Protein AF-0000000085218737 (afdb_homodimer)

Secondary structure (DSSP, 8-state):
---------HHHHHHHHHHHHHHHHHHHHHHHS--SEEE---TTTTS-HHHHHHHHS--S-------S-------SPPPS-EEHHHHSS-SPPP-B--SSS-HHHHHHHHHHHHHHHHHHS----B-HHHHHHHGGGGT--GGG---HHHHHHHHHHHT-B-BTTTS---SS-------GGG--B--SEEEEPPTT-HHHHHHHHHHT--EEEEE---HHHHTEEEEEE--SSS--SGGG--EEEEEEEEEEETTEEEEEEE-SB-TTSTBTTEEEEETTTTGGGTTTSEEEEE-/---------HHHHHHHHHHHHHHHHHHHHHHHS--SEEE---TTTTS-HHHHHHHHS--S-------S-------SPPPS-EEHHHHSS-SPPP-B--SSS-HHHHHHHHHHHHHHHHHHS----B-HHHHHHHGGGGT--GGG---HHHHHHHHHHHT-B-BTTTS---SS--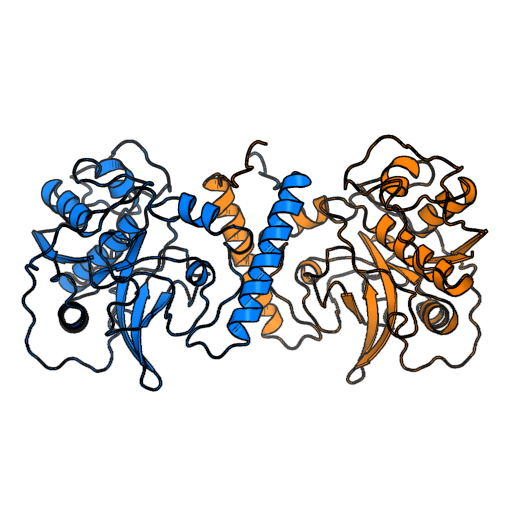-----GGG--B--SEEEEPPTT-HHHHHHHHHHT--EEEEE---HHHHTEEEEEE--SSS--SGGG--EEEEEEEEEEETTEEEEEEE-SB-TTSTBTTEEEEETTTTGGGTTTSEEEEE-

Solvent-accessible surface area (backbone atoms only — not comparable to full-atom values): 30604 Å² total; per-residue (Å²): 132,84,76,80,63,84,70,68,48,61,66,56,45,54,52,34,46,52,37,26,52,51,45,50,51,52,30,52,58,52,52,74,47,96,58,63,41,38,49,43,88,54,97,56,35,53,47,51,57,69,58,44,41,70,30,48,20,37,74,51,87,47,79,69,76,53,64,76,37,72,58,77,70,81,85,64,92,69,73,78,55,48,50,45,74,74,73,48,79,29,61,77,78,57,44,61,39,59,70,14,7,35,34,20,32,51,15,35,39,53,30,49,27,22,46,43,8,71,74,70,72,52,65,55,68,47,29,40,31,54,48,35,30,54,31,52,90,46,73,24,47,26,48,34,18,50,46,41,62,38,49,44,47,40,27,35,75,66,56,26,39,39,29,25,87,82,36,58,72,72,56,64,70,56,78,64,77,84,53,68,93,55,39,73,46,62,38,78,43,77,34,30,39,31,42,64,38,49,66,51,50,50,42,40,46,69,72,72,37,47,36,23,26,25,24,31,77,46,70,76,57,75,33,39,32,46,55,42,41,77,75,92,78,51,54,62,43,57,72,60,35,37,45,34,27,25,36,41,28,32,36,68,54,96,87,42,40,26,34,34,31,45,41,48,72,23,46,85,35,41,55,64,12,24,48,32,34,46,48,91,67,43,52,24,8,38,24,30,42,27,25,40,69,36,111,131,84,76,80,63,84,70,69,49,62,66,59,45,55,51,34,48,51,36,26,52,51,45,50,49,51,30,52,57,52,53,74,46,95,57,64,39,38,49,44,87,53,99,55,36,53,47,52,57,69,59,44,40,68,29,47,21,36,73,51,86,48,77,69,75,53,65,76,38,73,58,77,68,82,85,64,91,70,72,78,54,48,50,45,72,74,75,47,78,30,61,78,80,58,44,62,39,58,70,14,7,34,35,19,32,51,14,34,38,51,29,48,28,24,44,42,8,70,73,70,71,51,65,53,70,46,28,41,31,54,48,35,29,54,31,52,91,45,74,23,48,26,47,34,18,49,46,40,63,38,50,47,47,41,27,36,76,66,56,27,40,40,29,24,87,83,37,59,71,74,57,64,71,56,78,63,77,85,52,68,92,54,39,72,45,61,38,76,44,78,34,30,38,30,42,65,38,49,65,51,50,51,43,39,47,68,72,73,37,47,35,22,25,25,23,32,78,49,69,76,56,75,32,41,32,46,54,43,41,79,72,91,76,52,54,63,43,56,71,60,36,36,43,34,26,26,36,41,30,32,36,68,55,96,87,41,40,25,34,34,31,46,42,46,71,23,45,85,35,41,54,64,12,24,50,32,34,47,49,93,67,43,53,24,8,38,22,30,41,28,26,40,69,38,110

Sequence (590 aa):
MAQHNKVYNTQEYYERLQIFTENKRRIDKHNEGNHSFTMALNQFSDMTFGEFRKSFLWSEPQNCSATKGSYISSNGPHPVSIDWRKKGNYVTDVKNQGPCGSCWTFSTTGCLESVAAIATGRLLPLSEQQLVDCAQDFNNHGCKGGLPSQAFEYIMYNKGLMTETDYPYKAVEGTCMYRPHLAAAFVKEVMNVTAYNEMEMVDAVATRNPVSFAFEVTSDFMLYSKGVYTSTECHNTTDKVNHAVLAVGYGQDNGTTYWIVKNSWGSSWGMNGYFFIERGKNMCGLAACSSFPVVMAQHNKVYNTQEYYERLQIFTENKRRIDKHNEGNHSFTMALNQFSDMTFGEFRKSFLWSEPQNCSATKGSYISSNGPHPVSIDWRKKGNYVTDVKNQGPCGSCWTFSTTGCLESVAAIATGRLLPLSEQQLVDCAQDFNNHGCKGGLPSQAFEYIMYNKGLMTETDYPYKAVEGTCMYRPHLAAAFVKEVMNVTAYNEMEMVDAVATRNPVSFAFEVTSDFMLYSKGVYTSTECHNTTDKVNHAVLAVGYGQDNGTTYWIVKNSWGSSWGMNGYFFIERGKNMCGLAACSSFPVV

Structure (mmCIF, N/CA/C/O backbone):
data_AF-0000000085218737-model_v1
#
loop_
_entity.id
_entity.type
_entity.pdbx_description
1 polymer 'Pro-cathepsin H'
#
loop_
_atom_site.group_PDB
_atom_site.id
_atom_site.type_symbol
_atom_site.label_atom_id
_atom_site.label_alt_id
_atom_site.label_comp_id
_atom_site.label_asym_id
_atom_site.label_entity_id
_atom_site.label_seq_id
_atom_site.pdbx_PDB_ins_code
_atom_site.Cartn_x
_atom_site.Cartn_y
_atom_site.Cartn_z
_atom_site.occupancy
_atom_site.B_iso_or_equiv
_atom_site.auth_seq_id
_atom_site.auth_comp_id
_atom_site.auth_asym_id
_atom_site.auth_atom_id
_atom_site.pdbx_PDB_model_num
ATOM 1 N N . MET A 1 1 ? -16.391 9.648 -20.172 1 19.42 1 MET A N 1
ATOM 2 C CA . MET A 1 1 ? -15.641 9.617 -18.922 1 19.42 1 MET A CA 1
ATOM 3 C C . MET A 1 1 ? -14.477 8.633 -19.016 1 19.42 1 MET A C 1
ATOM 5 O O . MET A 1 1 ? -14.688 7.422 -19.141 1 19.42 1 MET A O 1
ATOM 9 N N . ALA A 1 2 ? -13.445 8.82 -19.578 1 28.83 2 ALA A N 1
ATOM 10 C CA . ALA A 1 2 ? -12.328 7.988 -20.016 1 28.83 2 ALA A CA 1
ATOM 11 C C . ALA A 1 2 ? -11.688 7.262 -18.828 1 28.83 2 ALA A C 1
ATOM 13 O O . ALA A 1 2 ? -11.273 7.895 -17.859 1 28.83 2 ALA A O 1
ATOM 14 N N . GLN A 1 3 ? -12.078 6.055 -18.359 1 32.91 3 GLN A N 1
ATOM 15 C CA . GLN A 1 3 ? -11.766 5.086 -17.328 1 32.91 3 GLN A CA 1
ATOM 16 C C . GLN A 1 3 ? -10.258 4.945 -17.141 1 32.91 3 GLN A C 1
ATOM 18 O O . GLN A 1 3 ? -9.555 4.531 -18.062 1 32.91 3 GLN A O 1
ATOM 23 N N . HIS A 1 4 ? -9.719 5.93 -16.547 1 36.62 4 HIS A N 1
ATOM 24 C CA . HIS A 1 4 ? -8.289 5.965 -16.266 1 36.62 4 HIS A CA 1
ATOM 25 C C . HIS A 1 4 ? -7.797 4.617 -15.742 1 36.62 4 HIS A C 1
ATOM 27 O O . HIS A 1 4 ? -7.965 4.297 -14.562 1 36.62 4 HIS A O 1
ATOM 33 N N . ASN A 1 5 ? -7.953 3.611 -16.5 1 43.09 5 ASN A N 1
ATOM 34 C CA . ASN A 1 5 ? -7.41 2.277 -16.281 1 43.09 5 ASN A CA 1
ATOM 35 C C . ASN A 1 5 ? -5.922 2.326 -15.945 1 43.09 5 ASN A C 1
ATOM 37 O O . ASN A 1 5 ? -5.145 2.951 -16.672 1 43.09 5 ASN A O 1
ATOM 41 N N . LYS A 1 6 ? -5.52 2.326 -14.68 1 50.25 6 LYS A N 1
ATOM 42 C CA . LYS A 1 6 ? -4.098 2.221 -14.359 1 50.25 6 LYS A CA 1
ATOM 43 C C . LYS A 1 6 ? -3.4 1.21 -15.266 1 50.25 6 LYS A C 1
ATOM 45 O O . LYS A 1 6 ? -3.545 -0.001 -15.078 1 50.25 6 LYS A O 1
ATOM 50 N N . VAL A 1 7 ? -3.398 1.38 -16.609 1 52.38 7 VAL A N 1
ATOM 51 C CA . VAL A 1 7 ? -2.59 0.453 -17.391 1 52.38 7 VAL A CA 1
ATOM 52 C C . VAL A 1 7 ? -1.115 0.62 -17.047 1 52.38 7 VAL A C 1
ATOM 54 O O . VAL A 1 7 ? -0.525 1.674 -17.281 1 52.38 7 VAL A O 1
ATOM 57 N N . TYR A 1 8 ? -0.677 -0.127 -16.016 1 58.59 8 TYR A N 1
ATOM 58 C CA . TYR A 1 8 ? 0.746 -0.031 -15.711 1 58.59 8 TYR A CA 1
ATOM 59 C C . TYR A 1 8 ? 1.591 -0.308 -16.953 1 58.59 8 TYR A C 1
ATOM 61 O O . TYR A 1 8 ? 1.326 -1.26 -17.688 1 58.59 8 TYR A O 1
ATOM 69 N N . ASN A 1 9 ? 2.285 0.792 -17.203 1 79 9 ASN A N 1
ATOM 70 C CA . ASN A 1 9 ? 3.521 0.534 -17.938 1 79 9 ASN A CA 1
ATOM 71 C C . ASN A 1 9 ? 4.426 -0.437 -17.188 1 79 9 ASN A C 1
ATOM 73 O O . ASN A 1 9 ? 4.527 -0.37 -15.953 1 79 9 ASN A O 1
ATOM 77 N N . THR A 1 10 ? 4.758 -1.599 -17.812 1 85.19 10 THR A N 1
ATOM 78 C CA . THR A 1 10 ? 5.535 -2.672 -17.203 1 85.19 10 THR A CA 1
ATOM 79 C C . THR A 1 10 ? 6.715 -2.107 -16.422 1 85.19 10 THR A C 1
ATOM 81 O O . THR A 1 10 ? 6.949 -2.502 -15.273 1 85.19 10 THR A O 1
ATOM 84 N N . GLN A 1 11 ? 7.293 -1.146 -16.984 1 87.31 11 GLN A N 1
ATOM 85 C CA . GLN A 1 11 ? 8.453 -0.568 -16.312 1 87.31 11 GLN A CA 1
ATOM 86 C C . GLN A 1 11 ? 8.055 0.165 -15.039 1 87.31 11 GLN A C 1
ATOM 88 O O . GLN A 1 11 ? 8.711 0.031 -14.008 1 87.31 11 GLN A O 1
ATOM 93 N N . GLU A 1 12 ? 7.016 0.926 -15.148 1 87.81 12 GLU A N 1
ATOM 94 C CA . GLU A 1 12 ? 6.547 1.666 -13.977 1 87.81 12 GLU A CA 1
ATOM 95 C C . GLU A 1 12 ? 6.125 0.719 -12.859 1 87.81 12 GLU A C 1
ATOM 97 O O . GLU A 1 12 ? 6.391 0.983 -11.68 1 87.81 12 GLU A O 1
ATOM 102 N N . TYR A 1 13 ? 5.527 -0.392 -13.266 1 89.88 13 TYR A N 1
ATOM 103 C CA . TYR A 1 13 ? 5.094 -1.352 -12.258 1 89.88 13 TYR A CA 1
ATOM 104 C C . TYR A 1 13 ? 6.277 -1.883 -11.461 1 89.88 13 TYR A C 1
ATOM 106 O O . TYR A 1 13 ? 6.246 -1.909 -10.227 1 89.88 13 TYR A O 1
ATOM 114 N N . TYR A 1 14 ? 7.289 -2.291 -12.164 1 91.56 14 TYR A N 1
ATOM 115 C CA . TYR A 1 14 ? 8.43 -2.898 -11.484 1 91.56 14 TYR A CA 1
ATOM 116 C C . TYR A 1 14 ? 9.164 -1.873 -10.633 1 91.56 14 TYR A C 1
ATOM 118 O O . TYR A 1 14 ? 9.68 -2.203 -9.562 1 91.56 14 TYR A O 1
ATOM 126 N N . GLU A 1 15 ? 9.172 -0.636 -11.094 1 92.81 15 GLU A N 1
ATOM 127 C CA . GLU A 1 15 ? 9.773 0.428 -10.297 1 92.81 15 GLU A CA 1
ATOM 128 C C . GLU A 1 15 ? 9.008 0.65 -9 1 92.81 15 GLU A C 1
ATOM 130 O O . GLU A 1 15 ? 9.609 0.732 -7.922 1 92.81 15 GLU A O 1
ATOM 135 N N . ARG A 1 16 ? 7.688 0.73 -9.102 1 93.44 16 ARG A N 1
ATOM 136 C CA . ARG A 1 16 ? 6.84 0.934 -7.926 1 93.44 16 ARG A CA 1
ATOM 137 C C . ARG A 1 16 ? 6.93 -0.255 -6.977 1 93.44 16 ARG A C 1
ATOM 139 O O . ARG A 1 16 ? 6.938 -0.08 -5.754 1 93.44 16 ARG A O 1
ATOM 146 N N . LEU A 1 17 ? 7.016 -1.421 -7.551 1 93.88 17 LEU A N 1
ATOM 147 C CA . LEU A 1 17 ? 7.137 -2.621 -6.73 1 93.88 17 LEU A CA 1
ATOM 148 C C . LEU A 1 17 ? 8.445 -2.605 -5.941 1 93.88 17 LEU A C 1
ATOM 150 O O . LEU A 1 17 ? 8.469 -2.98 -4.766 1 93.88 17 LEU A O 1
ATOM 154 N N . GLN A 1 18 ? 9.516 -2.232 -6.613 1 95.5 18 GLN A N 1
ATOM 155 C CA . GLN A 1 18 ? 10.805 -2.154 -5.938 1 95.5 18 GLN A CA 1
ATOM 156 C C . GLN A 1 18 ? 10.75 -1.172 -4.77 1 95.5 18 GLN A C 1
ATOM 158 O O . GLN A 1 18 ? 11.227 -1.478 -3.674 1 95.5 18 GLN A O 1
ATOM 163 N N . ILE A 1 19 ? 10.188 -0.029 -5.023 1 95.94 19 ILE A N 1
ATOM 164 C CA . ILE A 1 19 ? 10.07 0.996 -3.992 1 95.94 19 ILE A CA 1
ATOM 165 C C . ILE A 1 19 ? 9.188 0.485 -2.855 1 95.94 19 ILE A C 1
ATOM 167 O O . ILE A 1 19 ? 9.531 0.641 -1.68 1 95.94 19 ILE A O 1
ATOM 171 N N . PHE A 1 20 ? 8.117 -0.118 -3.242 1 96.25 20 PHE A N 1
ATOM 172 C CA . PHE A 1 20 ? 7.211 -0.708 -2.264 1 96.25 20 PHE A CA 1
ATOM 173 C C . PHE A 1 20 ? 7.945 -1.702 -1.374 1 96.25 20 PHE A C 1
ATOM 175 O O . PHE A 1 20 ? 7.809 -1.671 -0.149 1 96.25 20 PHE A O 1
ATOM 182 N N . THR A 1 21 ? 8.695 -2.59 -1.959 1 95.69 21 THR A N 1
ATOM 183 C CA . THR A 1 21 ? 9.422 -3.631 -1.244 1 95.69 21 THR A CA 1
ATOM 184 C C . THR A 1 21 ? 10.461 -3.02 -0.305 1 95.69 21 THR A C 1
ATOM 186 O O . THR A 1 21 ? 10.633 -3.486 0.823 1 95.69 21 THR A O 1
ATOM 189 N N . GLU A 1 22 ? 11.109 -2.023 -0.78 1 96.75 22 GLU A N 1
ATOM 190 C CA . GLU A 1 22 ? 12.094 -1.334 0.046 1 96.75 22 GLU A CA 1
ATOM 191 C C . GLU A 1 22 ? 11.438 -0.672 1.253 1 96.75 22 GLU A C 1
ATOM 193 O O . GLU A 1 22 ? 11.953 -0.754 2.369 1 96.75 22 GLU A O 1
ATOM 198 N N . ASN A 1 23 ? 10.32 -0.026 1.017 1 97.19 23 ASN A N 1
ATOM 199 C CA . ASN A 1 23 ? 9.594 0.604 2.115 1 97.19 23 ASN A CA 1
ATOM 200 C C . ASN A 1 23 ? 9.078 -0.43 3.111 1 97.19 23 ASN A C 1
ATOM 202 O O . ASN A 1 23 ? 9.102 -0.198 4.32 1 97.19 23 ASN A O 1
ATOM 206 N N . LYS A 1 24 ? 8.594 -1.528 2.604 1 96.56 24 LYS A N 1
ATOM 207 C CA . LYS A 1 24 ? 8.148 -2.602 3.49 1 96.56 24 LYS A CA 1
ATOM 208 C C . LYS A 1 24 ? 9.297 -3.09 4.375 1 96.56 24 LYS A C 1
ATOM 210 O O . LYS A 1 24 ? 9.109 -3.322 5.57 1 96.56 24 LYS A O 1
ATOM 215 N N . ARG A 1 25 ? 10.453 -3.258 3.781 1 96.31 25 ARG A N 1
ATOM 216 C CA . ARG A 1 25 ? 11.625 -3.676 4.543 1 96.31 25 ARG A CA 1
ATOM 217 C C . ARG A 1 25 ? 11.961 -2.66 5.629 1 96.31 25 ARG A C 1
ATOM 219 O O . ARG A 1 25 ? 12.297 -3.033 6.754 1 96.31 25 ARG A O 1
ATOM 226 N N . ARG A 1 26 ? 11.852 -1.425 5.32 1 96.94 26 ARG A N 1
ATOM 227 C CA . ARG A 1 26 ? 12.117 -0.358 6.281 1 96.94 26 ARG A CA 1
ATOM 228 C C . ARG A 1 26 ? 11.133 -0.422 7.449 1 96.94 26 ARG A C 1
ATOM 230 O O . ARG A 1 26 ? 11.523 -0.233 8.602 1 96.94 26 ARG A O 1
ATOM 237 N N . ILE A 1 27 ? 9.914 -0.645 7.148 1 97.44 27 ILE A N 1
ATOM 238 C CA . ILE A 1 27 ? 8.867 -0.759 8.156 1 97.44 27 ILE A CA 1
ATOM 239 C C . ILE A 1 27 ? 9.18 -1.926 9.094 1 97.44 27 ILE A C 1
ATOM 241 O O . ILE A 1 27 ? 9.164 -1.771 10.32 1 97.44 27 ILE A O 1
ATOM 245 N N . ASP A 1 28 ? 9.484 -3.064 8.5 1 96.06 28 ASP A N 1
ATOM 246 C CA . ASP A 1 28 ? 9.766 -4.258 9.297 1 96.06 28 ASP A CA 1
ATOM 247 C C . ASP A 1 28 ? 10.969 -4.035 10.211 1 96.06 28 ASP A C 1
ATOM 249 O O . ASP A 1 28 ? 10.922 -4.375 11.398 1 96.06 28 ASP A O 1
ATOM 253 N N . LYS A 1 29 ? 11.969 -3.494 9.664 1 97.06 29 LYS A N 1
ATOM 254 C CA . LYS A 1 29 ? 13.172 -3.229 10.445 1 97.06 29 LYS A CA 1
ATOM 255 C C . LYS A 1 29 ? 12.875 -2.271 11.602 1 97.06 29 LYS A C 1
ATOM 257 O O . LYS A 1 29 ? 13.312 -2.504 12.734 1 97.06 29 LYS A O 1
ATOM 262 N N . HIS A 1 30 ? 12.195 -1.224 11.352 1 97.12 30 HIS A N 1
ATOM 263 C CA . HIS A 1 30 ? 11.844 -0.248 12.375 1 97.12 30 HIS A CA 1
ATOM 264 C C . HIS A 1 30 ? 11.016 -0.889 13.484 1 97.12 30 HIS A C 1
ATOM 266 O O . HIS A 1 30 ? 11.297 -0.684 14.664 1 97.12 30 HIS A O 1
ATOM 272 N N . ASN A 1 31 ? 10.055 -1.632 13.078 1 97.5 31 ASN A N 1
ATOM 273 C CA . ASN A 1 31 ? 9.102 -2.184 14.031 1 97.5 31 ASN A CA 1
ATOM 274 C C . ASN A 1 31 ? 9.719 -3.301 14.867 1 97.5 31 ASN A C 1
ATOM 276 O O . ASN A 1 31 ? 9.195 -3.654 15.93 1 97.5 31 ASN A O 1
ATOM 280 N N . GLU A 1 32 ? 10.711 -3.924 14.383 1 97.12 32 GLU A N 1
ATOM 281 C CA . GLU A 1 32 ? 11.445 -4.93 15.148 1 97.12 32 GLU A CA 1
ATOM 282 C C . GLU A 1 32 ? 12.203 -4.293 16.312 1 97.12 32 GLU A C 1
ATOM 284 O O . GLU A 1 32 ? 12.531 -4.969 17.297 1 97.12 32 GLU A O 1
ATOM 289 N N . GLY A 1 33 ? 12.453 -3 16.234 1 95.19 33 GLY A N 1
ATOM 290 C CA . GLY A 1 33 ? 13.172 -2.297 17.281 1 95.19 33 GLY A CA 1
ATOM 291 C C . GLY A 1 33 ? 12.273 -1.747 18.359 1 95.19 33 GLY A C 1
ATOM 292 O O . GLY A 1 33 ? 11.055 -1.91 18.312 1 95.19 33 GLY A O 1
ATOM 293 N N . ASN A 1 34 ? 12.914 -1.206 19.344 1 93.12 34 ASN A N 1
ATOM 294 C CA . ASN A 1 34 ? 12.188 -0.604 20.453 1 93.12 34 ASN A CA 1
ATOM 295 C C . ASN A 1 34 ? 12.016 0.901 20.266 1 93.12 34 ASN A C 1
ATOM 297 O O . ASN A 1 34 ? 12.727 1.692 20.891 1 93.12 34 ASN A O 1
ATOM 301 N N . HIS A 1 35 ? 11.086 1.249 19.453 1 94.25 35 HIS A N 1
ATOM 302 C CA . HIS A 1 35 ? 10.805 2.648 19.172 1 94.25 35 HIS A CA 1
ATOM 303 C C . HIS A 1 35 ? 9.484 3.084 19.797 1 94.25 35 HIS A C 1
ATOM 305 O O . HIS A 1 35 ? 8.641 2.246 20.125 1 94.25 35 HIS A O 1
ATOM 311 N N . SER A 1 36 ? 9.352 4.398 19.938 1 95.62 36 SER A N 1
ATOM 312 C CA . SER A 1 36 ? 8.172 4.957 20.594 1 95.62 36 SER A CA 1
ATOM 313 C C . SER A 1 36 ? 7 5.047 19.625 1 95.62 36 SER A C 1
ATOM 315 O O . SER A 1 36 ? 5.883 5.391 20.016 1 95.62 36 SER A O 1
ATOM 317 N N . PHE A 1 37 ? 7.309 4.715 18.328 1 97.12 37 PHE A N 1
ATOM 318 C CA . PHE A 1 37 ? 6.25 4.688 17.328 1 97.12 37 PHE A CA 1
ATOM 319 C C . PHE A 1 37 ? 6.457 3.537 16.359 1 97.12 37 PHE A C 1
ATOM 321 O O . PHE A 1 37 ? 7.543 2.961 16.297 1 97.12 37 PHE A O 1
ATOM 328 N N . THR A 1 38 ? 5.367 3.203 15.672 1 98.19 38 THR A N 1
ATOM 329 C CA . THR A 1 38 ? 5.441 2.154 14.664 1 98.19 38 THR A CA 1
ATOM 330 C C . THR A 1 38 ? 5.141 2.717 13.273 1 98.19 38 THR A C 1
ATOM 332 O O . THR A 1 38 ? 4.555 3.795 13.148 1 98.19 38 THR A O 1
ATOM 335 N N . MET A 1 39 ? 5.668 2.004 12.328 1 98.06 39 MET A N 1
ATOM 336 C CA . MET A 1 39 ? 5.387 2.312 10.93 1 98.06 39 MET A CA 1
ATOM 337 C C . MET A 1 39 ? 4.492 1.246 10.305 1 98.06 39 MET A C 1
ATOM 339 O O . MET A 1 39 ? 4.398 0.131 10.82 1 98.06 39 MET A O 1
ATOM 343 N N . ALA A 1 40 ? 3.811 1.607 9.25 1 97.56 40 ALA A N 1
ATOM 344 C CA . ALA A 1 40 ? 2.973 0.672 8.508 1 97.56 40 ALA A CA 1
ATOM 345 C C . ALA A 1 40 ? 2.812 1.119 7.055 1 97.56 40 ALA A C 1
ATOM 347 O O . ALA A 1 40 ? 3.051 2.285 6.727 1 97.56 40 ALA A O 1
ATOM 348 N N . LEU A 1 41 ? 2.404 0.191 6.234 1 96.62 41 LEU A N 1
ATOM 349 C CA . LEU A 1 41 ? 2.074 0.529 4.852 1 96.62 41 LEU A CA 1
ATOM 350 C C . LEU A 1 41 ? 0.884 1.479 4.797 1 96.62 41 LEU A C 1
ATOM 352 O O . LEU A 1 41 ? -0.055 1.354 5.586 1 96.62 41 LEU A O 1
ATOM 356 N N . ASN A 1 42 ? 0.976 2.41 3.875 1 96.88 42 ASN A N 1
ATOM 357 C CA . ASN A 1 42 ? -0.105 3.363 3.641 1 96.88 42 ASN A CA 1
ATOM 358 C C . ASN A 1 42 ? -0.14 3.826 2.188 1 96.88 42 ASN A C 1
ATOM 360 O O . ASN A 1 42 ? 0.429 3.176 1.311 1 96.88 42 ASN A O 1
ATOM 364 N N . GLN A 1 43 ? -0.844 4.875 1.874 1 94.62 43 GLN A N 1
ATOM 365 C CA . GLN A 1 43 ? -1.058 5.336 0.505 1 94.62 43 GLN A CA 1
ATOM 366 C C . GLN A 1 43 ? 0.248 5.816 -0.124 1 94.62 43 GLN A C 1
ATOM 368 O O . GLN A 1 43 ? 0.319 6.023 -1.337 1 94.62 43 GLN A O 1
ATOM 373 N N . PHE A 1 44 ? 1.342 5.961 0.702 1 96.19 44 PHE A N 1
ATOM 374 C CA . PHE A 1 44 ? 2.611 6.465 0.189 1 96.19 44 PHE A CA 1
ATOM 375 C C . PHE A 1 44 ? 3.621 5.332 0.041 1 96.19 44 PHE A C 1
ATOM 377 O O . PHE A 1 44 ? 4.789 5.574 -0.272 1 96.19 44 PHE A O 1
ATOM 384 N N . SER A 1 45 ? 3.174 4.121 0.204 1 95.62 45 SER A N 1
ATOM 385 C CA . SER A 1 45 ? 4.078 2.986 0.367 1 95.62 45 SER A CA 1
ATOM 386 C C . SER A 1 45 ? 4.848 2.703 -0.918 1 95.62 45 SER A C 1
ATOM 388 O O . SER A 1 45 ? 5.887 2.039 -0.893 1 95.62 45 SER A O 1
ATOM 390 N N . ASP A 1 46 ? 4.391 3.133 -2.066 1 93.81 46 ASP A N 1
ATOM 391 C CA . ASP A 1 46 ? 5.109 2.873 -3.309 1 93.81 46 ASP A CA 1
ATOM 392 C C . ASP A 1 46 ? 5.789 4.137 -3.824 1 93.81 46 ASP A C 1
ATOM 394 O O . ASP A 1 46 ? 6.043 4.27 -5.023 1 93.81 46 ASP A O 1
ATOM 398 N N . MET A 1 47 ? 6.066 5.094 -2.922 1 94.81 47 MET A N 1
ATOM 399 C CA . MET A 1 47 ? 6.785 6.32 -3.256 1 94.81 47 MET A CA 1
ATOM 400 C C . MET A 1 47 ? 8.133 6.371 -2.547 1 94.81 47 MET A C 1
ATOM 402 O O . MET A 1 47 ? 8.25 5.957 -1.393 1 94.81 47 MET A O 1
ATOM 406 N N . THR A 1 48 ? 9.07 6.91 -3.305 1 95.94 48 THR A N 1
ATOM 407 C CA . THR A 1 48 ? 10.289 7.305 -2.609 1 95.94 48 THR A CA 1
ATOM 408 C C . THR A 1 48 ? 10.055 8.555 -1.771 1 95.94 48 THR A C 1
ATOM 410 O O . THR A 1 48 ? 9.094 9.297 -2.006 1 95.94 48 THR A O 1
ATOM 413 N N . PHE A 1 49 ? 10.898 8.828 -0.788 1 95.94 49 PHE A N 1
ATOM 414 C CA . PHE A 1 49 ? 10.758 10.055 -0.012 1 95.94 49 PHE A CA 1
ATOM 415 C C . PHE A 1 49 ? 10.914 11.281 -0.904 1 95.94 49 PHE A C 1
ATOM 417 O O . PHE A 1 49 ? 10.242 12.297 -0.693 1 95.94 49 PHE A O 1
ATOM 424 N N . GLY A 1 50 ? 11.82 11.125 -1.862 1 94.94 50 GLY A N 1
ATOM 425 C CA . GLY A 1 50 ? 11.977 12.227 -2.795 1 94.94 50 GLY A CA 1
ATOM 426 C C . GLY A 1 50 ? 10.695 12.586 -3.523 1 94.94 50 GLY A C 1
ATOM 427 O O . GLY A 1 50 ? 10.344 13.758 -3.631 1 94.94 50 GLY A O 1
ATOM 428 N N . GLU A 1 51 ? 10 11.555 -4.062 1 93.44 51 GLU A N 1
ATOM 429 C CA . GLU A 1 51 ? 8.719 11.766 -4.727 1 93.44 51 GLU A CA 1
ATOM 430 C C . GLU A 1 51 ? 7.695 12.359 -3.768 1 93.44 51 GLU A C 1
ATOM 432 O O . GLU A 1 51 ? 6.965 13.289 -4.129 1 93.44 51 GLU A O 1
ATOM 437 N N . PHE A 1 52 ? 7.68 11.844 -2.604 1 95.81 52 PHE A N 1
ATOM 438 C CA . PHE A 1 52 ? 6.773 12.289 -1.554 1 95.81 52 PHE A CA 1
ATOM 439 C C . PHE A 1 52 ? 7.008 13.758 -1.217 1 95.81 52 PHE A C 1
ATOM 441 O O . PHE A 1 52 ? 6.066 14.555 -1.195 1 95.81 52 PHE A O 1
ATOM 448 N N . ARG A 1 53 ? 8.219 14.078 -0.928 1 95 53 ARG A N 1
ATOM 449 C CA . ARG A 1 53 ? 8.578 15.445 -0.556 1 95 53 ARG A CA 1
ATOM 450 C C . ARG A 1 53 ? 8.172 16.438 -1.642 1 95 53 ARG A C 1
ATOM 452 O O . ARG A 1 53 ? 7.613 17.484 -1.345 1 95 53 ARG A O 1
ATOM 459 N N . LYS A 1 54 ? 8.391 16.094 -2.844 1 92.38 54 LYS A N 1
ATOM 460 C CA . LYS A 1 54 ? 8.109 16.984 -3.973 1 92.38 54 LYS A CA 1
ATOM 461 C C . LYS A 1 54 ? 6.609 17.219 -4.121 1 92.38 54 LYS A C 1
ATOM 463 O O . LYS A 1 54 ? 6.184 18.312 -4.508 1 92.38 54 LYS A O 1
ATOM 468 N N . SER A 1 55 ? 5.848 16.234 -3.744 1 92.62 55 SER A N 1
ATOM 469 C CA . SER A 1 55 ? 4.418 16.281 -4.035 1 92.62 55 SER A CA 1
ATOM 470 C C . SER A 1 55 ? 3.629 16.828 -2.848 1 92.62 55 SER A C 1
ATOM 472 O O . SER A 1 55 ? 2.586 17.453 -3.023 1 92.62 55 SER A O 1
ATOM 474 N N . PHE A 1 56 ? 4.133 16.594 -1.624 1 94.81 56 PHE A N 1
ATOM 475 C CA . PHE A 1 56 ? 3.242 16.781 -0.483 1 94.81 56 PHE A CA 1
ATOM 476 C C . PHE A 1 56 ? 3.818 17.781 0.502 1 94.81 56 PHE A C 1
ATOM 478 O O . PHE A 1 56 ? 3.115 18.266 1.396 1 94.81 56 PHE A O 1
ATOM 485 N N . LEU A 1 57 ? 5.098 18.078 0.32 1 95.06 57 LEU A N 1
ATOM 486 C CA . LEU A 1 57 ? 5.75 19 1.241 1 95.06 57 LEU A CA 1
ATOM 487 C C . LEU A 1 57 ? 6.156 20.281 0.528 1 95.06 57 LEU A C 1
ATOM 489 O O . LEU A 1 57 ? 5.801 20.5 -0.635 1 95.06 57 LEU A O 1
ATOM 493 N N . TRP A 1 58 ? 6.805 21.172 1.296 1 91.5 58 TRP A N 1
ATOM 494 C CA . TRP A 1 58 ? 7.234 22.453 0.728 1 91.5 58 TRP A CA 1
ATOM 495 C C . TRP A 1 58 ? 8.461 22.266 -0.162 1 91.5 58 TRP A C 1
ATOM 497 O O . TRP A 1 58 ? 9.359 21.5 0.168 1 91.5 58 TRP A O 1
ATOM 507 N N . SER A 1 59 ? 8.391 22.891 -1.189 1 81.5 59 SER A N 1
ATOM 508 C CA . SER A 1 59 ? 9.57 22.891 -2.047 1 81.5 59 SER A CA 1
ATOM 509 C C . SER A 1 59 ? 10.352 24.203 -1.913 1 81.5 59 SER A C 1
ATOM 511 O O . SER A 1 59 ? 11.523 24.266 -2.287 1 81.5 59 SER A O 1
ATOM 513 N N . GLU A 1 60 ? 9.734 25.203 -1.351 1 77.06 60 GLU A N 1
ATOM 514 C CA . GLU A 1 60 ? 10.391 26.484 -1.138 1 77.06 60 GLU A CA 1
ATOM 515 C C . GLU A 1 60 ? 10.727 26.703 0.335 1 77.06 60 GLU A C 1
ATOM 517 O O . GLU A 1 60 ? 9.93 26.375 1.215 1 77.06 60 GLU A O 1
ATOM 522 N N . PRO A 1 61 ? 11.945 27.141 0.524 1 73.25 61 PRO A N 1
ATOM 523 C CA . PRO A 1 61 ? 12.297 27.453 1.914 1 73.25 61 PRO A CA 1
ATOM 524 C C . PRO A 1 61 ? 11.375 28.484 2.541 1 73.25 61 PRO A C 1
ATOM 526 O O . PRO A 1 61 ? 10.945 29.422 1.864 1 73.25 61 PRO A O 1
ATOM 529 N N . GLN A 1 62 ? 10.953 28.156 3.664 1 71.88 62 GLN A N 1
ATOM 530 C CA . GLN A 1 62 ? 10.133 29.109 4.402 1 71.88 62 GLN A CA 1
ATOM 531 C C . GLN A 1 62 ? 10.898 29.688 5.59 1 71.88 62 GLN A C 1
ATOM 533 O O . GLN A 1 62 ? 11.734 29.016 6.188 1 71.88 62 GLN A O 1
ATOM 538 N N . ASN A 1 63 ? 10.844 31.047 5.727 1 66.19 63 ASN A N 1
ATOM 539 C CA . ASN A 1 63 ? 11.477 31.703 6.867 1 66.19 63 ASN A CA 1
ATOM 540 C C . ASN A 1 63 ? 10.438 32.188 7.883 1 66.19 63 ASN A C 1
ATOM 542 O O . ASN A 1 63 ? 9.633 33.062 7.594 1 66.19 63 ASN A O 1
ATOM 546 N N . CYS A 1 64 ? 10.352 31.375 9 1 68.94 64 CYS A N 1
ATOM 547 C CA . CYS A 1 64 ? 9.492 31.828 10.086 1 68.94 64 CYS A CA 1
ATOM 548 C C . CYS A 1 64 ? 10.07 33.062 10.766 1 68.94 64 CYS A C 1
ATOM 550 O O . CYS A 1 64 ? 11.242 33.062 11.164 1 68.94 64 CYS A O 1
ATOM 552 N N . SER A 1 65 ? 9.711 34.25 10.352 1 54.47 65 SER A N 1
ATOM 553 C CA . SER A 1 65 ? 10.297 35.5 10.844 1 54.47 65 SER A CA 1
ATOM 554 C C . SER A 1 65 ? 9.852 35.781 12.273 1 54.47 65 SER A C 1
ATOM 556 O O . SER A 1 65 ? 10.352 36.719 12.914 1 54.47 65 SER A O 1
ATOM 558 N N . ALA A 1 66 ? 8.961 34.969 12.883 1 57.72 66 ALA A N 1
ATOM 559 C CA . ALA A 1 66 ? 8.469 35.469 14.164 1 57.72 66 ALA A CA 1
ATOM 560 C C . ALA A 1 66 ? 9.445 35.156 15.289 1 57.72 66 ALA A C 1
ATOM 562 O O . ALA A 1 66 ? 9.477 34 15.773 1 57.72 66 ALA A O 1
ATOM 563 N N . THR A 1 67 ? 10.531 36.031 15.57 1 57.44 67 THR A N 1
ATOM 564 C CA . THR A 1 67 ? 11.508 35.844 16.641 1 57.44 67 THR A CA 1
ATOM 565 C C . THR A 1 67 ? 10.891 36.156 18 1 57.44 67 THR A C 1
ATOM 567 O O . THR A 1 67 ? 11.062 35.406 18.953 1 57.44 67 THR A O 1
ATOM 570 N N . LYS A 1 68 ? 10.227 37.25 18.094 1 64.12 68 LYS A N 1
ATOM 571 C CA . LYS A 1 68 ? 9.602 37.625 19.375 1 64.12 68 LYS A CA 1
ATOM 572 C C . LYS A 1 68 ? 8.078 37.531 19.266 1 64.12 68 LYS A C 1
ATOM 574 O O . LYS A 1 68 ? 7.473 38.188 18.422 1 64.12 68 LYS A O 1
ATOM 579 N N . GLY A 1 69 ? 7.473 36.562 20.141 1 67.88 69 GLY A N 1
ATOM 580 C CA . GLY A 1 69 ? 6.051 36.281 20.062 1 67.88 69 GLY A CA 1
ATOM 581 C C . GLY A 1 69 ? 5.184 37.375 20.672 1 67.88 69 GLY A C 1
ATOM 582 O O . GLY A 1 69 ? 5.664 38.156 21.484 1 67.88 69 GLY A O 1
ATOM 583 N N . SER A 1 70 ? 4.016 37.562 20.156 1 75.88 70 SER A N 1
ATOM 584 C CA . SER A 1 70 ? 3.01 38.5 20.641 1 75.88 70 SER A CA 1
ATOM 585 C C . SER A 1 70 ? 2.082 37.844 21.656 1 75.88 70 SER A C 1
ATOM 587 O O . SER A 1 70 ? 1.28 38.5 22.312 1 75.88 70 SER A O 1
ATOM 589 N N . TYR A 1 71 ? 2.318 36.594 21.891 1 80.56 71 TYR A N 1
ATOM 590 C CA . TYR A 1 71 ? 1.468 35.844 22.812 1 80.56 71 TYR A CA 1
ATOM 591 C C . TYR A 1 71 ? 2.027 35.906 24.234 1 80.56 71 TYR A C 1
ATOM 593 O O . TYR A 1 71 ? 3.227 35.719 24.453 1 80.56 71 TYR A O 1
ATOM 601 N N . ILE A 1 72 ? 1.138 36.312 25.172 1 76.25 72 ILE A N 1
ATOM 602 C CA . ILE A 1 72 ? 1.522 36.375 26.578 1 76.25 72 ILE A CA 1
ATOM 603 C C . ILE A 1 72 ? 0.88 35.219 27.328 1 76.25 72 ILE A C 1
ATOM 605 O O . ILE A 1 72 ? -0.347 35.094 27.391 1 76.25 72 ILE A O 1
ATOM 609 N N . SER A 1 73 ? 1.672 34.344 27.922 1 79.69 73 SER A N 1
ATOM 610 C CA . SER A 1 73 ? 1.225 33.156 28.609 1 79.69 73 SER A CA 1
ATOM 611 C C . SER A 1 73 ? 0.475 33.5 29.891 1 79.69 73 SER A C 1
ATOM 613 O O . SER A 1 73 ? 0.748 34.531 30.531 1 79.69 73 SER A O 1
ATOM 615 N N . SER A 1 74 ? -0.59 32.75 30.328 1 74.56 74 SER A N 1
ATOM 616 C CA . SER A 1 74 ? -1.403 32.938 31.516 1 74.56 74 SER A CA 1
ATOM 617 C C . SER A 1 74 ? -0.646 32.531 32.781 1 74.56 74 SER A C 1
ATOM 619 O O . SER A 1 74 ? -1.015 32.906 33.875 1 74.56 74 SER A O 1
ATOM 621 N N . ASN A 1 75 ? 0.49 32.281 32.875 1 68.25 75 ASN A N 1
ATOM 622 C CA . ASN A 1 75 ? 1.313 31.859 34 1 68.25 75 ASN A CA 1
ATOM 623 C C . ASN A 1 75 ? 0.586 30.844 34.875 1 68.25 75 ASN A C 1
ATOM 625 O O . ASN A 1 75 ? 1.012 30.578 36 1 68.25 75 ASN A O 1
AT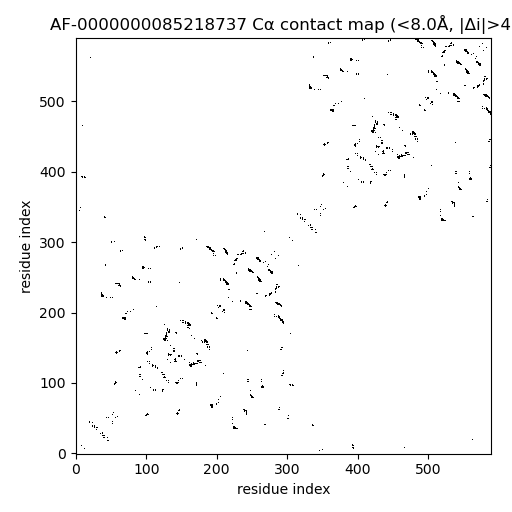OM 629 N N . GLY A 1 76 ? -0.562 30.328 34.531 1 70.88 76 GLY A N 1
ATOM 630 C CA . GLY A 1 76 ? -1.289 29.406 35.406 1 70.88 76 GLY A CA 1
ATOM 631 C C . GLY A 1 76 ? -0.915 27.953 35.156 1 70.88 76 GLY A C 1
ATOM 632 O O . GLY A 1 76 ? -0.094 27.656 34.281 1 70.88 76 GLY A O 1
ATOM 633 N N . PRO A 1 77 ? -1.39 27.094 36.125 1 84.69 77 PRO A N 1
ATOM 634 C CA . PRO A 1 77 ? -1.18 25.656 35.938 1 84.69 77 PRO A CA 1
ATOM 635 C C . PRO A 1 77 ? -1.864 25.109 34.688 1 84.69 77 PRO A C 1
ATOM 637 O O . PRO A 1 77 ? -2.941 25.578 34.312 1 84.69 77 PRO A O 1
ATOM 640 N N . HIS A 1 78 ? -1.171 24.281 34.031 1 91.12 78 HIS A N 1
ATOM 641 C CA . HIS A 1 78 ? -1.725 23.625 32.844 1 91.12 78 HIS A CA 1
ATOM 642 C C . HIS A 1 78 ? -2.164 22.188 33.156 1 91.12 78 HIS A C 1
ATOM 644 O O . HIS A 1 78 ? -1.513 21.5 33.938 1 91.12 78 HIS A O 1
ATOM 650 N N . PRO A 1 79 ? -3.348 21.828 32.594 1 94 79 PRO A N 1
ATOM 651 C CA . PRO A 1 79 ? -3.729 20.422 32.75 1 94 79 PRO A CA 1
ATOM 652 C C . PRO A 1 79 ? -2.688 19.453 32.188 1 94 79 PRO A C 1
ATOM 654 O O . PRO A 1 79 ? -1.916 19.828 31.312 1 94 79 PRO A O 1
ATOM 657 N N . VAL A 1 80 ? -2.746 18.25 32.719 1 93.69 80 VAL A N 1
ATOM 658 C CA . VAL A 1 80 ? -1.812 17.203 32.281 1 93.69 80 VAL A CA 1
ATOM 659 C C . VAL A 1 80 ? -2.121 16.797 30.859 1 93.69 80 VAL A C 1
ATOM 661 O O . VAL A 1 80 ? -1.218 16.422 30.109 1 93.69 80 VAL A O 1
ATOM 664 N N . SER A 1 81 ? -3.4 16.906 30.562 1 97 81 SER A N 1
ATOM 665 C CA . SER A 1 81 ? -3.828 16.562 29.203 1 97 81 SER A CA 1
ATOM 666 C C . SER A 1 81 ? -5.016 17.422 28.766 1 97 81 SER A C 1
ATOM 668 O O . SER A 1 81 ? -5.801 17.875 29.609 1 97 81 SER A O 1
ATOM 670 N N . ILE A 1 82 ? -5.07 17.672 27.531 1 97.88 82 ILE A N 1
ATOM 671 C CA . ILE A 1 82 ? -6.199 18.359 26.906 1 97.88 82 ILE A CA 1
ATOM 672 C C . ILE A 1 82 ? -6.391 17.859 25.484 1 97.88 82 ILE A C 1
ATOM 674 O O . ILE A 1 82 ? -5.426 17.484 24.812 1 97.88 82 ILE A O 1
ATOM 678 N N . ASP A 1 83 ? -7.641 17.797 25.047 1 98.56 83 ASP A N 1
ATOM 679 C CA . ASP A 1 83 ? -8.023 17.359 23.703 1 98.56 83 ASP A CA 1
ATOM 680 C C . ASP A 1 83 ? -9.234 18.141 23.203 1 98.56 83 ASP A C 1
ATOM 682 O O . ASP A 1 83 ? -10.367 17.875 23.609 1 98.56 83 ASP A O 1
ATOM 686 N N . TRP A 1 84 ? -8.984 19.031 22.344 1 98.75 84 TRP A N 1
ATOM 687 C CA . TRP A 1 84 ? -10.039 19.906 21.859 1 98.75 84 TRP A CA 1
ATOM 688 C C . TRP A 1 84 ? -11.062 19.141 21.047 1 98.75 84 TRP A C 1
ATOM 690 O O . TRP A 1 84 ? -12.172 19.609 20.797 1 98.75 84 TRP A O 1
ATOM 700 N N . ARG A 1 85 ? -10.727 17.891 20.578 1 98.31 85 ARG A N 1
ATOM 701 C CA . ARG A 1 85 ? -11.672 17.047 19.859 1 98.31 85 ARG A CA 1
ATOM 702 C C . ARG A 1 85 ? -12.789 16.578 20.781 1 98.31 85 ARG A C 1
ATOM 704 O O . ARG A 1 85 ? -13.875 16.234 20.328 1 98.31 85 ARG A O 1
ATOM 711 N N . LYS A 1 86 ? -12.492 16.625 21.969 1 97.25 86 LYS A N 1
ATOM 712 C CA . LYS A 1 86 ? -13.43 16.062 22.938 1 97.25 86 LYS A CA 1
ATOM 713 C C . LYS A 1 86 ? -14.109 17.156 23.75 1 97.25 86 LYS A C 1
ATOM 715 O O . LYS A 1 86 ? -15.023 16.891 24.531 1 97.25 86 LYS A O 1
ATOM 720 N N . LYS A 1 87 ? -13.703 18.328 23.656 1 96.06 87 LYS A N 1
ATOM 721 C CA . LYS A 1 87 ? -14.203 19.438 24.484 1 96.06 87 LYS A CA 1
ATOM 722 C C . LYS A 1 87 ? -15.469 20.047 23.875 1 96.06 87 LYS A C 1
ATOM 724 O O . LYS A 1 87 ? -16.219 20.734 24.562 1 96.06 87 LYS A O 1
ATOM 729 N N . GLY A 1 88 ? -15.75 19.812 22.703 1 95.12 88 GLY A N 1
ATOM 730 C CA . GLY A 1 88 ? -16.875 20.328 21.953 1 95.12 88 GLY A CA 1
ATOM 731 C C . GLY A 1 88 ? -16.734 20.156 20.453 1 95.12 88 GLY A C 1
ATOM 732 O O . GLY A 1 88 ? -15.891 19.375 20 1 95.12 88 GLY A O 1
ATOM 733 N N . ASN A 1 89 ? -17.672 20.797 19.781 1 97.62 89 ASN A N 1
ATOM 734 C CA . ASN A 1 89 ? -17.609 20.766 18.328 1 97.62 89 ASN A CA 1
ATOM 735 C C . ASN A 1 89 ? -16.703 21.859 17.781 1 97.62 89 ASN A C 1
ATOM 737 O O . ASN A 1 89 ? -17.188 22.812 17.156 1 97.62 89 ASN A O 1
ATOM 741 N N . TYR A 1 90 ? -15.375 21.641 17.984 1 98.62 90 TYR A N 1
ATOM 742 C CA . TYR A 1 90 ? -14.461 22.75 17.703 1 98.62 90 TYR A CA 1
ATOM 743 C C . TYR A 1 90 ? -13.453 22.375 16.625 1 98.62 90 TYR A C 1
ATOM 745 O O . TYR A 1 90 ? -12.734 23.25 16.125 1 98.62 90 TYR A O 1
ATOM 753 N N . VAL A 1 91 ? -13.344 21.109 16.312 1 98.81 91 VAL A N 1
ATOM 754 C CA . VAL A 1 91 ? -12.336 20.656 15.359 1 98.81 91 VAL A CA 1
ATOM 755 C C . VAL A 1 91 ? -13.008 19.953 14.188 1 98.81 91 VAL A C 1
ATOM 757 O O . VAL A 1 91 ? -13.758 18.984 14.383 1 98.81 91 VAL A O 1
ATOM 760 N N . THR A 1 92 ? -12.805 20.406 12.977 1 98.44 92 THR A N 1
ATOM 761 C CA . THR A 1 92 ? -13.375 19.781 11.789 1 98.44 92 THR A CA 1
ATOM 762 C C . THR A 1 92 ? -12.688 18.453 11.5 1 98.44 92 THR A C 1
ATOM 764 O O . THR A 1 92 ? -11.633 18.156 12.055 1 98.44 92 THR A O 1
ATOM 767 N N . ASP A 1 93 ? -13.273 17.672 10.617 1 97.69 93 ASP A N 1
ATOM 768 C CA . ASP A 1 93 ? -12.719 16.375 10.227 1 97.69 93 ASP A CA 1
ATOM 769 C C . ASP A 1 93 ? -11.367 16.547 9.531 1 97.69 93 ASP A C 1
ATOM 771 O O . ASP A 1 93 ? -11.062 17.609 9 1 97.69 93 ASP A O 1
ATOM 775 N N . VAL A 1 94 ? -10.609 15.445 9.594 1 98.31 94 VAL A N 1
ATOM 776 C CA . VAL A 1 94 ? -9.344 15.414 8.867 1 98.31 94 VAL A CA 1
ATOM 777 C C . VAL A 1 94 ? -9.617 15.477 7.363 1 98.31 94 VAL A C 1
ATOM 779 O O . VAL A 1 94 ? -10.453 14.734 6.848 1 98.31 94 VAL A O 1
ATOM 782 N N . LYS A 1 95 ? -8.953 16.422 6.742 1 97.69 95 LYS A N 1
ATOM 783 C CA . LYS A 1 95 ? -9.055 16.594 5.293 1 97.69 95 LYS A CA 1
ATOM 784 C C . LYS A 1 95 ? -7.824 16.047 4.586 1 97.69 95 LYS A C 1
ATOM 786 O O . LYS A 1 95 ? -7.008 15.352 5.199 1 97.69 95 LYS A O 1
ATOM 791 N N . ASN A 1 96 ? -7.773 16.172 3.229 1 97.31 96 ASN A N 1
ATOM 792 C CA . ASN A 1 96 ? -6.668 15.641 2.434 1 97.31 96 ASN A CA 1
ATOM 793 C C . ASN A 1 96 ? -6.168 16.672 1.422 1 97.31 96 ASN A C 1
ATOM 795 O O . ASN A 1 96 ? -6.875 17 0.474 1 97.31 96 ASN A O 1
ATOM 799 N N . GLN A 1 97 ? -4.945 17.031 1.568 1 97.56 97 GLN A N 1
ATOM 800 C CA . GLN A 1 97 ? -4.383 18.109 0.748 1 97.56 97 GLN A CA 1
ATOM 801 C C . GLN A 1 97 ? -4.062 17.609 -0.659 1 97.56 97 GLN A C 1
ATOM 803 O O . GLN A 1 97 ? -3.867 18.406 -1.577 1 97.56 97 GLN A O 1
ATOM 808 N N . GLY A 1 98 ? -3.967 16.219 -0.842 1 95.75 98 GLY A N 1
ATOM 809 C CA . GLY A 1 98 ? -3.555 15.711 -2.141 1 95.75 98 GLY A CA 1
ATOM 810 C C . GLY A 1 98 ? -2.119 16.062 -2.488 1 95.75 98 GLY A C 1
ATOM 811 O O . GLY A 1 98 ? -1.341 16.453 -1.616 1 95.75 98 GLY A O 1
ATOM 812 N N . PRO A 1 99 ? -1.788 15.812 -3.791 1 94.81 99 PRO A N 1
ATOM 813 C CA . PRO A 1 99 ? -0.405 16.062 -4.195 1 94.81 99 PRO A CA 1
ATOM 814 C C . PRO A 1 99 ? -0.13 17.547 -4.438 1 94.81 99 PRO A C 1
ATOM 816 O O . PRO A 1 99 ? 0.212 17.953 -5.555 1 94.81 99 PRO A O 1
ATOM 819 N N . CYS A 1 100 ? -0.247 18.281 -3.424 1 95.25 100 CYS A N 1
ATOM 820 C CA . CYS A 1 100 ? -0.011 19.719 -3.361 1 95.25 100 CYS A CA 1
ATOM 821 C C . CYS A 1 100 ? 0.616 20.109 -2.029 1 95.25 100 CYS A C 1
ATOM 823 O O . CYS A 1 100 ? 0.145 19.703 -0.97 1 95.25 100 CYS A O 1
ATOM 825 N N . GLY A 1 101 ? 1.702 20.891 -2.09 1 95.12 101 GLY A N 1
ATOM 826 C CA . GLY A 1 101 ? 2.326 21.391 -0.87 1 95.12 101 GLY A CA 1
ATOM 827 C C . GLY A 1 101 ? 1.504 22.453 -0.166 1 95.12 101 GLY A C 1
ATOM 828 O O . GLY A 1 101 ? 2.014 23.531 0.151 1 95.12 101 GLY A O 1
ATOM 829 N N . SER A 1 102 ? 0.23 22.141 0.058 1 97.19 102 SER A N 1
ATOM 830 C CA . SER A 1 102 ? -0.699 23.125 0.591 1 97.19 102 SER A CA 1
ATOM 831 C C . SER A 1 102 ? -1.046 22.828 2.047 1 97.19 102 SER A C 1
ATOM 833 O O . SER A 1 102 ? -2.088 23.266 2.543 1 97.19 102 SER A O 1
ATOM 835 N N . CYS A 1 103 ? -0.186 22.062 2.725 1 97.94 103 CYS A N 1
ATOM 836 C CA . CYS A 1 103 ? -0.429 21.734 4.121 1 97.94 103 CYS A CA 1
ATOM 837 C C . CYS A 1 103 ? -0.632 23 4.957 1 97.94 103 CYS A C 1
ATOM 839 O O . CYS A 1 103 ? -1.392 22.984 5.926 1 97.94 103 CYS A O 1
ATOM 841 N N . TRP A 1 104 ? 0.007 24.078 4.59 1 97.06 104 TRP A N 1
ATOM 842 C CA . TRP A 1 104 ? -0.084 25.344 5.312 1 97.06 104 TRP A CA 1
ATOM 843 C C . TRP A 1 104 ? -1.51 25.891 5.289 1 97.06 104 TRP A C 1
ATOM 845 O O . TRP A 1 104 ? -1.961 26.5 6.254 1 97.06 104 TRP A O 1
ATOM 855 N N . THR A 1 105 ? -2.215 25.625 4.219 1 98.62 105 THR A N 1
ATOM 856 C CA . THR A 1 105 ? -3.59 26.094 4.137 1 98.62 105 THR A CA 1
ATOM 857 C C . THR A 1 105 ? -4.504 25.281 5.047 1 98.62 105 THR A C 1
ATOM 859 O O . THR A 1 105 ? -5.434 25.812 5.648 1 98.62 105 THR A O 1
ATOM 862 N N . PHE A 1 106 ? -4.219 24 5.16 1 98.81 106 PHE A N 1
ATOM 863 C CA . PHE A 1 106 ? -5.027 23.125 5.996 1 98.81 106 PHE A CA 1
ATOM 864 C C . PHE A 1 106 ? -4.77 23.391 7.473 1 98.81 106 PHE A C 1
ATOM 866 O O . PHE A 1 106 ? -5.691 23.344 8.289 1 98.81 106 PHE A O 1
ATOM 873 N N . SER A 1 107 ? -3.561 23.609 7.777 1 98.62 107 SER A N 1
ATOM 874 C CA . SER A 1 107 ? -3.227 24.047 9.133 1 98.62 107 SER A CA 1
ATOM 875 C C . SER A 1 107 ? -3.932 25.344 9.492 1 98.62 107 SER A C 1
ATOM 877 O O . SER A 1 107 ? -4.543 25.453 10.555 1 98.62 107 SER A O 1
ATOM 879 N N . THR A 1 108 ? -3.902 26.297 8.57 1 98.44 108 THR A N 1
ATOM 880 C CA . THR A 1 108 ? -4.469 2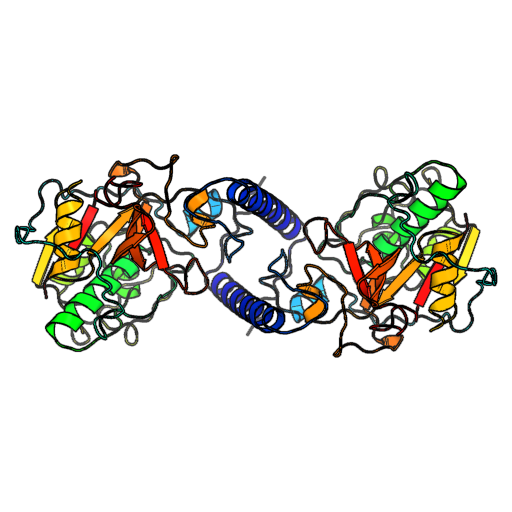7.625 8.758 1 98.44 108 THR A CA 1
ATOM 881 C C . THR A 1 108 ? -5.984 27.547 8.93 1 98.44 108 THR A C 1
ATOM 883 O O . THR A 1 108 ? -6.531 28.062 9.898 1 98.44 108 THR A O 1
ATOM 886 N N . THR A 1 109 ? -6.617 26.891 7.953 1 98.88 109 THR A N 1
ATOM 887 C CA . THR A 1 109 ? -8.07 26.828 8.016 1 98.88 109 THR A CA 1
ATOM 888 C C . THR A 1 109 ? -8.531 26.047 9.242 1 98.88 109 THR A C 1
ATOM 890 O O . THR A 1 109 ? -9.477 26.438 9.922 1 98.88 109 THR A O 1
ATOM 893 N N . GLY A 1 110 ? -7.828 24.922 9.508 1 98.88 110 GLY A N 1
ATOM 894 C CA . GLY A 1 110 ? -8.172 24.156 10.703 1 98.88 110 GLY A CA 1
ATOM 895 C C . GLY A 1 110 ? -8.117 24.984 11.969 1 98.88 110 GLY A C 1
ATOM 896 O O . GLY A 1 110 ? -9.016 24.906 12.812 1 98.88 110 GLY A O 1
ATOM 897 N N . CYS A 1 111 ? -7.102 25.75 12.102 1 98.81 111 CYS A N 1
ATOM 898 C CA . CYS A 1 111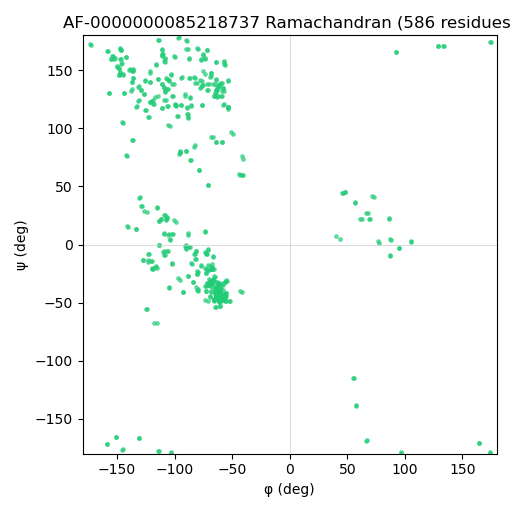 ? -6.938 26.594 13.281 1 98.81 111 CYS A CA 1
ATOM 899 C C . CYS A 1 111 ? -8.023 27.672 13.344 1 98.81 111 CYS A C 1
ATOM 901 O O . CYS A 1 111 ? -8.664 27.844 14.383 1 98.81 111 CYS A O 1
ATOM 903 N N . LEU A 1 112 ? -8.227 28.328 12.258 1 98.81 112 LEU A N 1
ATOM 904 C CA . LEU A 1 112 ? -9.219 29.391 12.211 1 98.81 112 LEU A CA 1
ATOM 905 C C . LEU A 1 112 ? -10.625 28.844 12.469 1 98.81 112 LEU A C 1
ATOM 907 O O . LEU A 1 112 ? -11.422 29.484 13.156 1 98.81 112 LEU A O 1
ATOM 911 N N . GLU A 1 113 ? -10.953 27.703 11.906 1 98.88 113 GLU A N 1
ATOM 912 C CA . GLU A 1 113 ? -12.227 27.047 12.164 1 98.88 113 GLU A CA 1
ATOM 913 C C . GLU A 1 113 ? -12.43 26.797 13.656 1 98.88 113 GLU A C 1
ATOM 915 O O . GLU A 1 113 ? -13.492 27.094 14.203 1 98.88 113 GLU A O 1
ATOM 920 N N . SER A 1 114 ? -11.398 26.312 14.273 1 98.88 114 SER A N 1
ATOM 921 C CA . SER A 1 114 ? -11.477 26.016 15.703 1 98.88 114 SER A CA 1
ATOM 922 C C . SER A 1 114 ? -11.648 27.281 16.531 1 98.88 114 SER A C 1
ATOM 924 O O . SER A 1 114 ? -12.516 27.344 17.406 1 98.88 114 SER A O 1
ATOM 926 N N . VAL A 1 115 ? -10.836 28.281 16.234 1 98.56 115 VAL A N 1
ATOM 927 C CA . VAL A 1 115 ? -10.883 29.531 16.984 1 98.56 115 VAL A CA 1
ATOM 928 C C . VAL A 1 115 ? -12.258 30.188 16.812 1 98.56 115 VAL A C 1
ATOM 930 O O . VAL A 1 115 ? -12.852 30.656 17.797 1 98.56 115 VAL A O 1
ATOM 933 N N . ALA A 1 116 ? -12.773 30.188 15.625 1 98.31 116 ALA A N 1
ATOM 934 C CA . ALA A 1 116 ? -14.094 30.75 15.359 1 98.31 116 ALA A CA 1
ATOM 935 C C . ALA A 1 116 ? -15.18 29.969 16.078 1 98.31 116 ALA A C 1
ATOM 937 O O . ALA A 1 116 ? -16.109 30.562 16.641 1 98.31 116 ALA A O 1
ATOM 938 N N . ALA A 1 117 ? -15.07 28.688 16.047 1 98.56 117 ALA A N 1
ATOM 939 C CA . ALA A 1 117 ? -16.062 27.844 16.703 1 98.56 117 ALA A CA 1
ATOM 940 C C . ALA A 1 117 ? -16.062 28.094 18.219 1 98.56 117 ALA A C 1
ATOM 942 O O . ALA A 1 117 ? -17.125 28.125 18.844 1 98.56 117 ALA A O 1
ATOM 943 N N . ILE A 1 118 ? -14.906 28.188 18.766 1 98.06 118 ILE A N 1
ATOM 944 C CA . ILE A 1 118 ? -14.781 28.422 20.203 1 98.06 118 ILE A CA 1
ATOM 945 C C . ILE A 1 118 ? -15.398 29.781 20.562 1 98.06 118 ILE A C 1
ATOM 947 O O . ILE A 1 118 ? -16.078 29.922 21.578 1 98.06 118 ILE A O 1
ATOM 951 N N . ALA A 1 119 ? -15.25 30.719 19.703 1 97.06 119 ALA A N 1
ATOM 952 C CA . ALA A 1 119 ? -15.703 32.094 19.969 1 97.06 119 ALA A CA 1
ATOM 953 C C . ALA A 1 119 ? -17.203 32.219 19.703 1 97.06 119 ALA A C 1
ATOM 955 O O . ALA A 1 119 ? -17.891 32.938 20.422 1 97.06 119 ALA A O 1
ATOM 956 N N . THR A 1 120 ? -17.719 31.547 18.719 1 96.12 120 THR A N 1
ATOM 957 C CA . THR A 1 120 ? -19.078 31.844 18.25 1 96.12 120 THR A CA 1
ATOM 958 C C . THR A 1 120 ? -20 30.656 18.484 1 96.12 120 THR A C 1
ATOM 960 O O . THR A 1 120 ? -21.219 30.797 18.406 1 96.12 120 THR A O 1
ATOM 963 N N . GLY A 1 121 ? -19.438 29.5 18.641 1 96.25 121 GLY A N 1
ATOM 964 C CA . GLY A 1 121 ? -20.234 28.297 18.781 1 96.25 121 GLY A CA 1
ATOM 965 C C . GLY A 1 121 ? -20.578 27.641 17.453 1 96.25 121 GLY A C 1
ATOM 966 O O . GLY A 1 121 ? -21.312 26.656 17.406 1 96.25 121 GLY A O 1
ATOM 967 N N . ARG A 1 122 ? -20.047 28.188 16.375 1 96.25 122 ARG A N 1
ATOM 968 C CA . ARG A 1 122 ? -20.344 27.672 15.055 1 96.25 122 ARG A CA 1
ATOM 969 C C . ARG A 1 122 ? -19.078 27.156 14.367 1 96.25 122 ARG A C 1
ATOM 971 O O . ARG A 1 122 ? -18.172 27.938 14.078 1 96.25 122 ARG A O 1
ATOM 978 N N . LEU A 1 123 ? -19.141 25.891 14.047 1 98.06 123 LEU A N 1
ATOM 979 C CA . LEU A 1 123 ? -18.016 25.281 13.336 1 98.06 123 LEU A CA 1
ATOM 980 C C . LEU A 1 123 ? -18.281 25.234 11.836 1 98.06 123 LEU A C 1
ATOM 982 O O . LEU A 1 123 ? -19.141 24.484 11.383 1 98.06 123 LEU A O 1
ATOM 986 N N . LEU A 1 124 ? -17.562 26.031 11.047 1 97.06 124 LEU A N 1
ATOM 987 C CA . LEU A 1 124 ? -17.734 26.109 9.602 1 97.06 124 LEU A CA 1
ATOM 988 C C . LEU A 1 124 ? -16.469 25.719 8.867 1 97.06 124 LEU A C 1
ATOM 990 O O . LEU A 1 124 ? -15.398 26.297 9.102 1 97.06 124 LEU A O 1
ATOM 994 N N . PRO A 1 125 ? -16.594 24.719 7.98 1 98.44 125 PRO A N 1
ATOM 995 C CA . PRO A 1 125 ? -15.43 24.422 7.145 1 98.44 125 PRO A CA 1
ATOM 996 C C . PRO A 1 125 ? -15.062 25.578 6.219 1 98.44 125 PRO A C 1
ATOM 998 O O . PRO A 1 125 ? -15.938 26.156 5.562 1 98.44 125 PRO A O 1
ATOM 1001 N N . LEU A 1 126 ? -13.758 25.906 6.188 1 98.75 126 LEU A N 1
ATOM 1002 C CA . LEU A 1 126 ? -13.289 27.062 5.43 1 98.75 126 LEU A CA 1
ATOM 1003 C C . LEU A 1 126 ? -12.469 26.625 4.219 1 98.75 126 LEU A C 1
ATOM 1005 O O . LEU A 1 126 ? -12.094 25.453 4.113 1 98.75 126 LEU A O 1
ATOM 1009 N N . SER A 1 127 ? -12.227 27.547 3.35 1 98.81 127 SER A N 1
ATOM 1010 C CA . SER A 1 127 ? -11.672 27.234 2.035 1 98.81 127 SER A CA 1
ATOM 1011 C C . SER A 1 127 ? -10.148 27.234 2.061 1 98.81 127 SER A C 1
ATOM 1013 O O . SER A 1 127 ? -9.523 28.297 2.158 1 98.81 127 SER A O 1
ATOM 1015 N N . GLU A 1 128 ? -9.562 26.047 1.884 1 98.69 128 GLU A N 1
ATOM 1016 C CA . GLU A 1 128 ? -8.125 25.953 1.658 1 98.69 128 GLU A CA 1
ATOM 1017 C C . GLU A 1 128 ? -7.738 26.516 0.295 1 98.69 128 GLU A C 1
ATOM 1019 O O . GLU A 1 128 ? -6.68 27.141 0.147 1 98.69 128 GLU A O 1
ATOM 1024 N N . GLN A 1 129 ? -8.625 26.391 -0.661 1 98.62 129 GLN A N 1
ATOM 1025 C CA . GLN A 1 129 ? -8.32 26.766 -2.037 1 98.62 129 GLN A CA 1
ATOM 1026 C C . GLN A 1 129 ? -8.172 28.281 -2.168 1 98.62 129 GLN A C 1
ATOM 1028 O O . GLN A 1 129 ? -7.363 28.766 -2.969 1 98.62 129 GLN A O 1
ATOM 1033 N N . GLN A 1 130 ? -8.945 29.016 -1.448 1 98.69 130 GLN A N 1
ATOM 1034 C CA . GLN A 1 130 ? -8.773 30.469 -1.467 1 98.69 130 GLN A CA 1
ATOM 1035 C C . GLN A 1 130 ? -7.344 30.859 -1.107 1 98.69 130 GLN A C 1
ATOM 1037 O O . GLN A 1 130 ? -6.762 31.75 -1.727 1 98.69 130 GLN A O 1
ATOM 1042 N N . LEU A 1 131 ? -6.785 30.219 -0.144 1 98.56 131 LEU A N 1
ATOM 1043 C CA . LEU A 1 131 ? -5.414 30.516 0.268 1 98.56 131 LEU A CA 1
ATOM 1044 C C . LEU A 1 131 ? -4.426 30.094 -0.816 1 98.56 131 LEU A C 1
ATOM 1046 O O . LEU A 1 131 ? -3.482 30.844 -1.115 1 98.56 131 LEU A O 1
ATOM 1050 N N . VAL A 1 132 ? -4.676 28.969 -1.416 1 97.81 132 VAL A N 1
ATOM 1051 C CA . VAL A 1 132 ? -3.803 28.469 -2.479 1 97.81 132 VAL A CA 1
ATOM 1052 C C . VAL A 1 132 ? -3.777 29.484 -3.629 1 97.81 132 VAL A C 1
ATOM 1054 O O . VAL A 1 132 ? -2.711 29.797 -4.164 1 97.81 132 VAL A O 1
ATOM 1057 N N . ASP A 1 133 ? -4.906 30.031 -3.938 1 98.06 133 ASP A N 1
ATOM 1058 C CA . ASP A 1 133 ? -5.062 30.844 -5.141 1 98.06 133 ASP A CA 1
ATOM 1059 C C . ASP A 1 133 ? -4.715 32.312 -4.867 1 98.06 133 ASP A C 1
ATOM 1061 O O . ASP A 1 133 ? -4.27 33.031 -5.766 1 98.06 133 ASP A O 1
ATOM 1065 N N . CYS A 1 134 ? -4.875 32.75 -3.652 1 97.88 134 CYS A N 1
ATOM 1066 C CA . CYS A 1 134 ? -5 34.188 -3.514 1 97.88 134 CYS A CA 1
ATOM 1067 C C . CYS A 1 134 ? -3.928 34.75 -2.582 1 97.88 134 CYS A C 1
ATOM 1069 O O . CYS A 1 134 ? -3.74 35.969 -2.498 1 97.88 134 CYS A O 1
ATOM 1071 N N . ALA A 1 135 ? -3.16 33.969 -1.899 1 96 135 ALA A N 1
ATOM 1072 C CA . ALA A 1 135 ? -2.357 34.5 -0.79 1 96 135 ALA A CA 1
ATOM 1073 C C . ALA A 1 135 ? -0.915 34.719 -1.222 1 96 135 ALA A C 1
ATOM 1075 O O . ALA A 1 135 ? -0.027 34.906 -0.382 1 96 135 ALA A O 1
ATOM 1076 N N . GLN A 1 136 ? -0.61 34.844 -2.438 1 91.75 136 GLN A N 1
ATOM 1077 C CA . GLN A 1 136 ? 0.75 34.906 -2.957 1 91.75 136 GLN A CA 1
ATOM 1078 C C . GLN A 1 136 ? 1.442 36.188 -2.49 1 91.75 136 GLN A C 1
ATOM 1080 O O . GLN A 1 136 ? 2.658 36.219 -2.291 1 91.75 136 GLN A O 1
ATOM 1085 N N . ASP A 1 137 ? 0.738 37.25 -2.275 1 89.69 137 ASP A N 1
ATOM 1086 C CA . ASP A 1 137 ? 1.306 38.531 -1.898 1 89.69 137 ASP A CA 1
ATOM 1087 C C . ASP A 1 137 ? 1.805 38.5 -0.455 1 89.69 137 ASP A C 1
ATOM 1089 O O . ASP A 1 137 ? 2.512 39.438 -0.024 1 89.69 137 ASP A O 1
ATOM 1093 N N . PHE A 1 138 ? 1.556 37.469 0.268 1 90.06 138 PHE A N 1
ATOM 1094 C CA . PHE A 1 138 ? 1.955 37.344 1.664 1 90.06 138 PHE A CA 1
ATOM 1095 C C . PHE A 1 138 ? 2.973 36.219 1.833 1 90.06 138 PHE A C 1
ATOM 1097 O O . PHE A 1 138 ? 2.896 35.438 2.789 1 90.06 138 PHE A O 1
ATOM 1104 N N . ASN A 1 139 ? 3.789 36 0.861 1 85.94 139 ASN A N 1
ATOM 1105 C CA . ASN A 1 139 ? 4.891 35.031 0.855 1 85.94 139 ASN A CA 1
ATOM 1106 C C . ASN A 1 139 ? 4.387 33.594 0.921 1 85.94 139 ASN A C 1
ATOM 1108 O O . ASN A 1 139 ? 4.977 32.75 1.607 1 85.94 139 ASN A O 1
ATOM 1112 N N . ASN A 1 140 ? 3.25 33.438 0.448 1 86.75 140 ASN A N 1
ATOM 1113 C CA . ASN A 1 140 ? 2.701 32.094 0.244 1 86.75 140 ASN A CA 1
ATOM 1114 C C . ASN A 1 140 ? 2.762 31.688 -1.224 1 86.75 140 ASN A C 1
ATOM 1116 O O . ASN A 1 140 ? 2.588 32.531 -2.115 1 86.75 140 ASN A O 1
ATOM 1120 N N . HIS A 1 141 ? 2.971 30.391 -1.447 1 89.81 141 HIS A N 1
ATOM 1121 C CA . HIS A 1 141 ? 3.326 29.984 -2.801 1 89.81 141 HIS A CA 1
ATOM 1122 C C . HIS A 1 141 ? 2.455 28.812 -3.27 1 89.81 141 HIS A C 1
ATOM 1124 O O . HIS A 1 141 ? 2.959 27.859 -3.85 1 89.81 141 HIS A O 1
ATOM 1130 N N . GLY A 1 142 ? 1.217 28.906 -2.926 1 94.12 142 GLY A N 1
ATOM 1131 C CA . GLY A 1 142 ? 0.297 27.906 -3.418 1 94.12 142 GLY A CA 1
ATOM 1132 C C . GLY A 1 142 ? 0.718 26.484 -3.057 1 94.12 142 GLY A C 1
ATOM 1133 O O . GLY A 1 142 ? 0.874 26.156 -1.879 1 94.12 142 GLY A O 1
ATOM 1134 N N . CYS A 1 143 ? 1.022 25.75 -4.105 1 93.69 143 CYS A N 1
ATOM 1135 C CA . CYS A 1 143 ? 1.377 24.359 -3.883 1 93.69 143 CYS A CA 1
ATOM 1136 C C . CYS A 1 143 ? 2.871 24.203 -3.631 1 93.69 143 CYS A C 1
ATOM 1138 O O . CYS A 1 143 ? 3.383 23.094 -3.553 1 93.69 143 CYS A O 1
ATOM 1140 N N . LYS A 1 144 ? 3.547 25.203 -3.459 1 92.81 144 LYS A N 1
ATOM 1141 C CA . LYS A 1 144 ? 4.98 25.125 -3.207 1 92.81 144 LYS A CA 1
ATOM 1142 C C . LYS A 1 144 ? 5.301 25.438 -1.748 1 92.81 144 LYS A C 1
ATOM 1144 O O . LYS A 1 144 ? 6.465 25.391 -1.339 1 92.81 144 LYS A O 1
ATOM 1149 N N . GLY A 1 145 ? 4.215 25.844 -0.975 1 93 145 GLY A N 1
ATOM 1150 C CA . GLY A 1 145 ? 4.438 26.062 0.447 1 93 145 GLY A CA 1
ATOM 1151 C C . GLY A 1 145 ? 3.934 27.406 0.935 1 93 145 GLY A C 1
ATOM 1152 O O . GLY A 1 145 ? 3.521 28.25 0.135 1 93 145 GLY A O 1
ATOM 1153 N N . GLY A 1 146 ? 3.938 27.578 2.225 1 92.38 146 GLY A N 1
ATOM 1154 C CA . GLY A 1 146 ? 3.514 28.781 2.947 1 92.38 146 GLY A CA 1
ATOM 1155 C C . GLY A 1 146 ? 3.516 28.594 4.453 1 92.38 146 GLY A C 1
ATOM 1156 O O . GLY A 1 146 ? 3.811 27.5 4.949 1 92.38 146 GLY A O 1
ATOM 1157 N N . LEU A 1 147 ? 3.244 29.719 5.074 1 92 147 LEU A N 1
ATOM 1158 C CA . LEU A 1 147 ? 3.209 29.672 6.531 1 92 147 LEU A CA 1
ATOM 1159 C C . LEU A 1 147 ? 1.848 30.109 7.059 1 92 147 LEU A C 1
ATOM 1161 O O . LEU A 1 147 ? 1.27 31.078 6.562 1 92 147 LEU A O 1
ATOM 1165 N N . PRO A 1 148 ? 1.426 29.391 8.086 1 94.62 148 PRO A N 1
ATOM 1166 C CA . PRO A 1 148 ? 0.12 29.75 8.641 1 94.62 148 PRO A CA 1
ATOM 1167 C C . PRO A 1 148 ? 0.071 31.203 9.141 1 94.62 148 PRO A C 1
ATOM 1169 O O . PRO A 1 148 ? -0.938 31.875 8.953 1 94.62 148 PRO A O 1
ATOM 1172 N N . SER A 1 149 ? 1.138 31.688 9.742 1 92.88 149 SER A N 1
ATOM 1173 C CA . SER A 1 149 ? 1.151 33.062 10.234 1 92.88 149 SER A CA 1
ATOM 1174 C C . SER A 1 149 ? 0.902 34.062 9.109 1 92.88 149 SER A C 1
ATOM 1176 O O . SER A 1 149 ? 0.12 35 9.258 1 92.88 149 SER A O 1
ATOM 1178 N N . GLN A 1 150 ? 1.546 33.844 7.992 1 93.5 150 GLN A N 1
ATOM 1179 C CA . GLN A 1 150 ? 1.381 34.688 6.824 1 93.5 150 GLN A CA 1
ATOM 1180 C C . GLN A 1 150 ? 0 34.5 6.199 1 93.5 150 GLN A C 1
ATOM 1182 O O . GLN A 1 150 ? -0.577 35.469 5.672 1 93.5 150 GLN A O 1
ATOM 1187 N N . ALA A 1 151 ? -0.457 33.344 6.254 1 96.5 151 ALA A N 1
ATOM 1188 C CA . ALA A 1 151 ? -1.804 33.062 5.758 1 96.5 151 ALA A CA 1
ATOM 1189 C C . ALA A 1 151 ? -2.852 33.781 6.594 1 96.5 151 ALA A C 1
ATOM 1191 O O . ALA A 1 151 ? -3.822 34.344 6.055 1 96.5 151 ALA A O 1
ATOM 1192 N N . PHE A 1 152 ? -2.67 33.812 7.922 1 97.06 152 PHE A N 1
ATOM 1193 C CA . PHE A 1 152 ? -3.566 34.594 8.789 1 97.06 152 PHE A CA 1
ATOM 1194 C C . PHE A 1 152 ? -3.535 36.062 8.43 1 97.06 152 PHE A C 1
ATOM 1196 O O . PHE A 1 152 ? -4.57 36.719 8.445 1 97.06 152 PHE A O 1
ATOM 1203 N N . GLU A 1 153 ? -2.385 36.531 8.133 1 95.75 153 GLU A N 1
ATOM 1204 C CA . GLU A 1 153 ? -2.258 37.938 7.727 1 95.75 153 GLU A CA 1
ATOM 1205 C C . GLU A 1 153 ? -3.041 38.219 6.445 1 95.75 153 GLU A C 1
ATOM 1207 O O . GLU A 1 153 ? -3.723 39.25 6.34 1 95.75 153 GLU A O 1
ATOM 1212 N N . TYR A 1 154 ? -2.871 37.344 5.523 1 97.19 154 TYR A N 1
ATOM 1213 C CA . TYR A 1 154 ? -3.66 37.5 4.301 1 97.19 154 TYR A CA 1
ATOM 1214 C C . TYR A 1 154 ? -5.145 37.625 4.625 1 97.19 154 TYR A C 1
ATOM 1216 O O . TYR A 1 154 ? -5.828 38.5 4.094 1 97.19 154 TYR A O 1
ATOM 1224 N N . ILE A 1 155 ? -5.629 36.719 5.461 1 98.12 155 ILE A N 1
ATOM 1225 C CA . ILE A 1 155 ? -7.051 36.719 5.793 1 98.12 155 ILE A CA 1
ATOM 1226 C C . ILE A 1 155 ? -7.422 38.031 6.5 1 98.12 155 ILE A C 1
ATOM 1228 O O . ILE A 1 155 ? -8.484 38.594 6.234 1 98.12 155 ILE A O 1
ATOM 1232 N N . MET A 1 156 ? -6.562 38.469 7.383 1 97.06 156 MET A N 1
ATOM 1233 C CA . MET A 1 156 ? -6.781 39.719 8.117 1 97.06 156 MET A CA 1
ATOM 1234 C C . MET A 1 156 ? -6.895 40.906 7.168 1 97.06 156 MET A C 1
ATOM 1236 O O . MET A 1 156 ? -7.855 41.656 7.234 1 97.06 156 MET A O 1
ATOM 1240 N N . TYR A 1 157 ? -6.035 41 6.242 1 96.19 157 TYR A N 1
ATOM 1241 C CA . TYR A 1 157 ? -5.934 42.188 5.395 1 96.19 157 TYR A CA 1
ATOM 1242 C C . TYR A 1 157 ? -6.93 42.125 4.242 1 96.19 157 TYR A C 1
ATOM 1244 O O . TYR A 1 157 ? -7.422 43.156 3.777 1 96.19 157 TYR A O 1
ATOM 1252 N N . ASN A 1 158 ? -7.227 40.906 3.758 1 95.56 158 ASN A N 1
ATOM 1253 C CA . ASN A 1 158 ? -8.164 40.75 2.65 1 95.56 158 ASN A CA 1
ATOM 1254 C C . ASN A 1 158 ? -9.609 40.656 3.145 1 95.56 158 ASN A C 1
ATOM 1256 O O . ASN A 1 158 ? -10.523 40.469 2.35 1 95.56 158 ASN A O 1
ATOM 1260 N N . LYS A 1 159 ? -9.781 40.688 4.398 1 95.5 159 LYS A N 1
ATOM 1261 C CA . LYS A 1 159 ? -11.062 40.844 5.078 1 95.5 159 LYS A CA 1
ATOM 1262 C C . LYS A 1 159 ? -11.914 39.594 4.961 1 95.5 159 LYS A C 1
ATOM 1264 O O . LYS A 1 159 ? -13.086 39.656 4.582 1 95.5 159 LYS A O 1
ATOM 1269 N N . GLY A 1 160 ? -11.242 38.5 5.113 1 97.75 160 GLY A N 1
ATOM 1270 C CA . GLY A 1 160 ? -12.07 37.312 5.34 1 97.75 160 GLY A CA 1
ATOM 1271 C C . GLY A 1 160 ? -11.664 36.125 4.5 1 97.75 160 GLY A C 1
ATOM 1272 O O . GLY A 1 160 ? -10.797 36.25 3.627 1 97.75 160 GLY A O 1
ATOM 1273 N N . LEU A 1 161 ? -12.234 35 4.793 1 98.5 161 LEU A N 1
ATOM 1274 C CA . LEU A 1 161 ? -12.086 33.719 4.125 1 98.5 161 LEU A CA 1
ATOM 1275 C C . LEU A 1 161 ? -13.453 33.094 3.828 1 98.5 161 LEU A C 1
ATOM 1277 O O . LEU A 1 161 ? -14.352 33.125 4.672 1 98.5 161 LEU A O 1
ATOM 1281 N N . MET A 1 162 ? -13.602 32.562 2.623 1 98.75 162 MET A N 1
ATOM 1282 C CA . MET A 1 162 ? -14.859 31.953 2.221 1 98.75 162 MET A CA 1
ATOM 1283 C C . MET A 1 162 ? -14.961 30.531 2.775 1 98.75 162 MET A C 1
ATOM 1285 O O . MET A 1 162 ? -13.992 30 3.311 1 98.75 162 MET A O 1
ATOM 1289 N N . THR A 1 163 ? -16.203 29.969 2.639 1 98.56 163 THR A N 1
ATOM 1290 C CA . THR A 1 163 ? -16.406 28.578 3.045 1 98.56 163 THR A CA 1
ATOM 1291 C C . THR A 1 163 ? -15.852 27.625 1.993 1 98.56 163 THR A C 1
ATOM 1293 O O . THR A 1 163 ? -15.672 28 0.835 1 98.56 163 THR A O 1
ATOM 1296 N N . GLU A 1 164 ? -15.609 26.438 2.512 1 98.19 164 GLU A N 1
ATOM 1297 C CA . GLU A 1 164 ? -15.172 25.375 1.598 1 98.19 164 GLU A CA 1
ATOM 1298 C C . GLU A 1 164 ? -16.219 25.109 0.524 1 98.19 164 GLU A C 1
ATOM 1300 O O . GLU A 1 164 ? -15.883 24.812 -0.621 1 98.19 164 GLU A O 1
ATOM 1305 N N . THR A 1 165 ? -17.5 25.219 0.831 1 98 165 THR A N 1
ATOM 1306 C CA . THR A 1 165 ? -18.609 24.984 -0.101 1 98 165 THR A CA 1
ATOM 1307 C C . THR A 1 165 ? -18.594 26.016 -1.221 1 98 165 THR A C 1
ATOM 1309 O O . THR A 1 165 ? -18.766 25.672 -2.393 1 98 165 THR A O 1
ATOM 1312 N N . ASP A 1 166 ? -18.344 27.25 -0.858 1 98.19 166 ASP A N 1
ATOM 1313 C CA . ASP A 1 166 ? -18.391 28.359 -1.82 1 98.19 166 ASP A CA 1
ATOM 1314 C C . ASP A 1 166 ? -17.109 28.406 -2.654 1 98.19 166 ASP A C 1
ATOM 1316 O O . ASP A 1 166 ? -17.109 28.953 -3.762 1 98.19 166 ASP A O 1
ATOM 1320 N N . TYR A 1 167 ? -16.031 27.859 -2.154 1 98.44 167 TYR A N 1
ATOM 1321 C CA . TYR A 1 167 ? -14.727 27.844 -2.812 1 98.44 167 TYR A CA 1
ATOM 1322 C C . TYR A 1 167 ? -14.016 26.516 -2.58 1 98.44 167 TYR A C 1
ATOM 1324 O O . TYR A 1 167 ? -13.07 26.438 -1.794 1 98.44 167 TYR A O 1
ATOM 1332 N N . PRO A 1 168 ? -14.445 25.516 -3.287 1 98.06 168 PRO A N 1
ATOM 1333 C CA . PRO A 1 168 ? -14.008 24.141 -3.025 1 98.06 168 PRO A CA 1
ATOM 1334 C C . PRO A 1 168 ? -12.531 23.906 -3.354 1 98.06 168 PRO A C 1
ATOM 1336 O O . PRO A 1 168 ? -12.016 24.484 -4.32 1 98.06 168 PRO A O 1
ATOM 1339 N N . TYR A 1 169 ? -11.922 23.047 -2.613 1 97.75 169 TYR A N 1
ATOM 1340 C CA . TYR A 1 169 ? -10.508 22.703 -2.754 1 97.75 169 TYR A CA 1
ATOM 1341 C C . TYR A 1 169 ? -10.258 21.906 -4.027 1 97.75 169 TYR A C 1
ATOM 1343 O O . TYR A 1 169 ? -11 20.969 -4.332 1 97.75 169 TYR A O 1
ATOM 1351 N N . LYS A 1 170 ? -9.125 22.234 -4.758 1 95.5 170 LYS A N 1
ATOM 1352 C CA . LYS A 1 170 ? -8.852 21.578 -6.035 1 95.5 170 LYS A CA 1
ATOM 1353 C C . LYS A 1 170 ? -7.445 20.984 -6.059 1 95.5 170 LYS A C 1
ATOM 1355 O O . LYS A 1 170 ? -7.094 20.25 -6.977 1 95.5 170 LYS A O 1
ATOM 1360 N N . ALA A 1 171 ? -6.582 21.297 -5.18 1 95.12 171 ALA A N 1
ATOM 1361 C CA . ALA A 1 171 ? -5.223 20.781 -5.035 1 95.12 171 ALA A CA 1
ATOM 1362 C C . ALA A 1 171 ? -4.328 21.266 -6.176 1 95.12 171 ALA A C 1
ATOM 1364 O O . ALA A 1 171 ? -3.402 20.562 -6.586 1 95.12 171 ALA A O 1
ATOM 1365 N N . VAL A 1 172 ? -4.672 22.297 -6.801 1 94.31 172 VAL A N 1
ATOM 1366 C CA . VAL A 1 172 ? -3.869 22.953 -7.828 1 94.31 172 VAL A CA 1
ATOM 1367 C C . VAL A 1 172 ? -4.066 24.469 -7.758 1 94.31 172 VAL A C 1
ATOM 1369 O O . VAL A 1 172 ? -5.152 24.938 -7.422 1 94.31 172 VAL A O 1
ATOM 1372 N N . GLU A 1 173 ? -3.01 25.156 -8.078 1 94.19 173 GLU A N 1
ATOM 1373 C CA . GLU A 1 173 ? -3.104 26.609 -8.055 1 94.19 173 GLU A CA 1
ATOM 1374 C C . GLU A 1 173 ? -3.951 27.125 -9.211 1 94.19 173 GLU A C 1
ATOM 1376 O O . GLU A 1 173 ? -3.805 26.656 -10.352 1 94.19 173 GLU A O 1
ATOM 1381 N N . GLY A 1 174 ? -4.844 28 -8.914 1 95.44 174 GLY A N 1
ATOM 1382 C CA . GLY A 1 174 ? -5.688 28.656 -9.906 1 95.44 174 GLY A CA 1
ATOM 1383 C C . GLY A 1 174 ? -5.727 30.172 -9.742 1 95.44 174 GLY A C 1
ATOM 1384 O O . GLY A 1 174 ? -4.84 30.766 -9.125 1 95.44 174 GLY A O 1
ATOM 1385 N N . THR A 1 175 ? -6.695 30.781 -10.438 1 96.44 175 THR A N 1
ATOM 1386 C CA . THR A 1 175 ? -6.918 32.219 -10.328 1 96.44 175 THR A CA 1
ATOM 1387 C C . THR A 1 175 ? -7.734 32.531 -9.078 1 96.44 175 THR A C 1
ATOM 1389 O O . THR A 1 175 ? -8.688 31.828 -8.75 1 96.44 175 THR A O 1
ATOM 1392 N N . CYS A 1 176 ? -7.301 33.625 -8.43 1 97.5 176 CYS A N 1
ATOM 1393 C CA . CYS A 1 176 ? -8.023 34.031 -7.23 1 97.5 176 CYS A CA 1
ATOM 1394 C C . CYS A 1 176 ? -9.469 34.406 -7.562 1 97.5 176 CYS A C 1
ATOM 1396 O O . CYS A 1 176 ? -9.719 35.25 -8.422 1 97.5 176 CYS A O 1
ATOM 1398 N N . MET A 1 177 ? -10.383 33.812 -6.867 1 97.5 177 MET A N 1
ATOM 1399 C CA . MET A 1 177 ? -11.805 34.062 -7.07 1 97.5 177 MET A CA 1
ATOM 1400 C C . MET A 1 177 ? -12.477 34.5 -5.77 1 97.5 177 MET A C 1
ATOM 1402 O O . MET A 1 177 ? -13.641 34.156 -5.527 1 97.5 177 MET A O 1
ATOM 1406 N N . TYR A 1 178 ? -11.75 35.094 -4.945 1 97.62 178 TYR A N 1
ATOM 1407 C CA . TYR A 1 178 ? -12.281 35.531 -3.662 1 97.62 178 TYR A CA 1
ATOM 1408 C C . TYR A 1 178 ? -13.391 36.562 -3.859 1 97.62 178 TYR A C 1
ATOM 1410 O O . TYR A 1 178 ? -13.258 37.5 -4.66 1 97.62 178 TYR A O 1
ATOM 1418 N N . ARG A 1 179 ? -14.469 36.406 -3.152 1 97.5 179 ARG A N 1
ATOM 1419 C CA . ARG A 1 179 ? -15.609 37.312 -3.109 1 97.5 179 ARG A CA 1
ATOM 1420 C C . ARG A 1 179 ? -15.883 37.781 -1.686 1 97.5 179 ARG A C 1
ATOM 1422 O O . ARG A 1 179 ? -16.516 37.062 -0.902 1 97.5 179 ARG A O 1
ATOM 1429 N N . PRO A 1 180 ? -15.633 39.031 -1.386 1 96.19 180 PRO A N 1
ATOM 1430 C CA . PRO A 1 180 ? -15.727 39.531 -0.011 1 96.19 180 PRO A CA 1
ATOM 1431 C C . PRO A 1 180 ? -17.109 39.312 0.595 1 96.19 180 PRO A C 1
ATOM 1433 O O . PRO A 1 180 ? -17.234 39.094 1.799 1 96.19 180 PRO A O 1
ATOM 1436 N N . HIS A 1 181 ? -18.172 39.406 -0.198 1 96.75 181 HIS A N 1
ATOM 1437 C CA . HIS A 1 181 ? -19.531 39.312 0.34 1 96.75 181 HIS A CA 1
ATOM 1438 C C . HIS A 1 181 ? -19.844 37.875 0.771 1 96.75 181 HIS A C 1
ATOM 1440 O O . HIS A 1 181 ? -20.828 37.656 1.464 1 96.75 181 HIS A O 1
ATOM 1446 N N . LEU A 1 182 ? -18.953 36.906 0.46 1 97.88 182 LEU A N 1
ATOM 1447 C CA . LEU A 1 182 ? -19.156 35.5 0.849 1 97.88 182 LEU A CA 1
ATOM 1448 C C . LEU A 1 182 ? -18.172 35.094 1.952 1 97.88 182 LEU A C 1
ATOM 1450 O O . LEU A 1 182 ? -18.078 33.938 2.312 1 97.88 182 LEU A O 1
ATOM 1454 N N . ALA A 1 183 ? -17.469 36.094 2.488 1 97.94 183 ALA A N 1
ATOM 1455 C CA . ALA A 1 183 ? -16.547 35.812 3.59 1 97.94 183 ALA A CA 1
ATOM 1456 C C . ALA A 1 183 ? -17.312 35.25 4.801 1 97.94 183 ALA A C 1
ATOM 1458 O O . ALA A 1 183 ? -18.359 35.781 5.168 1 97.94 183 ALA A O 1
ATOM 1459 N N . ALA A 1 184 ? -16.766 34.219 5.41 1 98 184 ALA A N 1
ATOM 1460 C CA . ALA A 1 184 ? -17.469 33.531 6.504 1 98 184 ALA A CA 1
ATOM 1461 C C . ALA A 1 184 ? -16.656 33.625 7.801 1 98 184 ALA A C 1
ATOM 1463 O O . ALA A 1 184 ? -17.203 33.406 8.883 1 98 184 ALA A O 1
ATOM 1464 N N . ALA A 1 185 ? -15.398 33.875 7.711 1 98.12 185 ALA A N 1
ATOM 1465 C CA . ALA A 1 185 ? -14.539 34 8.883 1 98.12 185 ALA A CA 1
ATOM 1466 C C . ALA A 1 185 ? -13.555 35.156 8.719 1 98.12 185 ALA A C 1
ATOM 1468 O O . ALA A 1 185 ? -13.133 35.469 7.605 1 98.12 185 ALA A O 1
ATOM 1469 N N . PHE A 1 186 ? -13.172 35.75 9.867 1 97.88 186 PHE A N 1
ATOM 1470 C CA . PHE A 1 186 ? -12.336 36.969 9.867 1 97.88 186 PHE A CA 1
ATOM 1471 C C . PHE A 1 186 ? -11.25 36.844 10.93 1 97.88 186 PHE A C 1
ATOM 1473 O O . PHE A 1 186 ? -11.414 36.156 11.93 1 97.88 186 PHE A O 1
ATOM 1480 N N . VAL A 1 187 ? -10.125 37.469 10.664 1 97.94 187 VAL A N 1
ATOM 1481 C CA . VAL A 1 187 ? -9.016 37.531 11.609 1 97.94 187 VAL A CA 1
ATOM 1482 C C . VAL A 1 187 ? -8.789 38.969 12.062 1 97.94 187 VAL A C 1
ATOM 1484 O O . VAL A 1 187 ? -8.656 39.875 11.227 1 97.94 187 VAL A O 1
ATOM 1487 N N . LYS A 1 188 ? -8.758 39.125 13.32 1 97.31 188 LYS A N 1
ATOM 1488 C CA . LYS A 1 188 ? -8.539 40.469 13.875 1 97.31 188 LYS A CA 1
ATOM 1489 C C . LYS A 1 188 ? -7.055 40.719 14.148 1 97.31 188 LYS A C 1
ATOM 1491 O O . LYS A 1 188 ? -6.562 41.844 13.961 1 97.31 188 LYS A O 1
ATOM 1496 N N . GLU A 1 189 ? -6.441 39.688 14.664 1 95.69 189 GLU A N 1
ATOM 1497 C CA . GLU A 1 189 ? -5.031 39.75 15.039 1 95.69 189 GLU A CA 1
ATOM 1498 C C . GLU A 1 189 ? -4.359 38.375 14.859 1 95.69 189 GLU A C 1
ATOM 1500 O O . GLU A 1 189 ? -5.023 37.344 14.898 1 95.69 189 GLU A O 1
ATOM 1505 N N . VAL A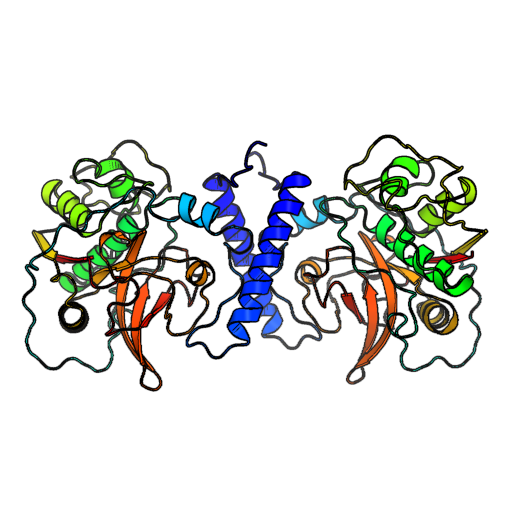 1 190 ? -3.104 38.469 14.594 1 94.69 190 VAL A N 1
ATOM 1506 C CA . VAL A 1 190 ? -2.307 37.25 14.508 1 94.69 190 VAL A CA 1
ATOM 1507 C C . VAL A 1 190 ? -1.396 37.156 15.727 1 94.69 190 VAL A C 1
ATOM 1509 O O . VAL A 1 190 ? -0.622 38.062 16.016 1 94.69 190 VAL A O 1
ATOM 1512 N N . MET A 1 191 ? -1.534 36.031 16.406 1 93.44 191 MET A N 1
ATOM 1513 C CA . MET A 1 191 ? -0.682 35.75 17.562 1 93.44 191 MET A CA 1
ATOM 1514 C C . MET A 1 191 ? 0.445 34.812 17.188 1 93.44 191 MET A C 1
ATOM 1516 O O . MET A 1 191 ? 0.193 33.688 16.766 1 93.44 191 MET A O 1
ATOM 1520 N N . ASN A 1 192 ? 1.637 35.25 17.359 1 90.88 192 ASN A N 1
ATOM 1521 C CA . ASN A 1 192 ? 2.812 34.406 17.172 1 90.88 192 ASN A CA 1
ATOM 1522 C C . ASN A 1 192 ? 3.383 33.906 18.5 1 90.88 192 ASN A C 1
ATOM 1524 O O . ASN A 1 192 ? 3.58 34.719 19.422 1 90.88 192 ASN A O 1
ATOM 1528 N N . VAL A 1 193 ? 3.547 32.656 18.547 1 86.81 193 VAL A N 1
ATOM 1529 C CA . VAL A 1 193 ? 4.246 32.125 19.703 1 86.81 193 VAL A CA 1
ATOM 1530 C C . VAL A 1 193 ? 5.75 32.344 19.562 1 86.81 193 VAL A C 1
ATOM 1532 O O . VAL A 1 193 ? 6.297 32.25 18.453 1 86.81 193 VAL A O 1
ATOM 1535 N N . THR A 1 194 ? 6.34 32.656 20.688 1 80 194 THR A N 1
ATOM 1536 C CA . THR A 1 194 ? 7.773 32.906 20.656 1 80 194 THR A CA 1
ATOM 1537 C C . THR A 1 194 ? 8.539 31.703 20.141 1 80 194 THR A C 1
ATOM 1539 O O . THR A 1 194 ? 8.266 30.578 20.562 1 80 194 THR A O 1
ATOM 1542 N N . ALA A 1 195 ? 9.508 32.031 19.328 1 81.5 195 ALA A N 1
ATOM 1543 C CA . ALA A 1 195 ? 10.281 30.938 18.734 1 81.5 195 ALA A CA 1
ATOM 1544 C C . ALA A 1 195 ? 10.945 30.078 19.812 1 81.5 195 ALA A C 1
ATOM 1546 O O . ALA A 1 195 ? 11.516 30.609 20.766 1 81.5 195 ALA A O 1
ATOM 1547 N N . TYR A 1 196 ? 10.734 28.797 19.75 1 86.38 196 TYR A N 1
ATOM 1548 C CA . TYR A 1 196 ? 11.383 27.781 20.547 1 86.38 196 TYR A CA 1
ATOM 1549 C C . TYR A 1 196 ? 10.789 27.734 21.953 1 86.38 196 TYR A C 1
ATOM 1551 O O . TYR A 1 196 ? 11.242 26.969 22.812 1 86.38 196 TYR A O 1
ATOM 1559 N N . ASN A 1 197 ? 9.805 28.562 22.188 1 89.56 197 ASN A N 1
ATOM 1560 C CA . ASN A 1 197 ? 9.125 28.484 23.484 1 89.56 197 ASN A CA 1
ATOM 1561 C C . ASN A 1 197 ? 7.945 27.531 23.438 1 89.56 197 ASN A C 1
ATOM 1563 O O . ASN A 1 197 ? 6.793 27.953 23.375 1 89.56 197 ASN A O 1
ATOM 1567 N N . GLU A 1 198 ? 8.234 26.328 23.547 1 93.75 198 GLU A N 1
ATOM 1568 C CA . GLU A 1 198 ? 7.227 25.281 23.438 1 93.75 198 GLU A CA 1
ATOM 1569 C C . GLU A 1 198 ? 6.219 25.375 24.578 1 93.75 198 GLU A C 1
ATOM 1571 O O . GLU A 1 198 ? 5.055 24.984 24.422 1 93.75 198 GLU A O 1
ATOM 1576 N N . MET A 1 199 ? 6.645 25.906 25.734 1 92.81 199 MET A N 1
ATOM 1577 C CA . MET A 1 199 ? 5.738 26.016 26.875 1 92.81 199 MET A CA 1
ATOM 1578 C C . MET A 1 199 ? 4.648 27.047 26.594 1 92.81 199 MET A C 1
ATOM 1580 O O . MET A 1 199 ? 3.518 26.906 27.062 1 92.81 199 MET A O 1
ATOM 1584 N N . GLU A 1 200 ? 4.984 28.047 25.844 1 93 200 GLU A N 1
ATOM 1585 C CA . GLU A 1 200 ? 3.963 29 25.422 1 93 200 GLU A CA 1
ATOM 1586 C C . GLU A 1 200 ? 2.926 28.328 24.531 1 93 200 GLU A C 1
ATOM 1588 O O . GLU A 1 200 ? 1.744 28.672 24.562 1 93 200 GLU A O 1
ATOM 1593 N N . MET A 1 201 ? 3.404 27.438 23.719 1 94.69 201 MET A N 1
ATOM 1594 C CA . MET A 1 201 ? 2.482 26.656 22.906 1 94.69 201 MET A CA 1
ATOM 1595 C C . MET A 1 201 ? 1.556 25.828 23.781 1 94.69 201 MET A C 1
ATOM 1597 O O . MET A 1 201 ? 0.354 25.734 23.531 1 94.69 201 MET A O 1
ATOM 1601 N N . VAL A 1 202 ? 2.15 25.203 24.844 1 96.06 202 VAL A N 1
ATOM 1602 C CA . VAL A 1 202 ? 1.359 24.422 25.781 1 96.06 202 VAL A CA 1
ATOM 1603 C C . VAL A 1 202 ? 0.279 25.297 26.406 1 96.06 202 VAL A C 1
ATOM 1605 O O . VAL A 1 202 ? -0.886 24.906 26.484 1 96.06 202 VAL A O 1
ATOM 1608 N N . ASP A 1 203 ? 0.665 26.438 26.797 1 95.56 203 ASP A N 1
ATOM 1609 C CA . ASP A 1 203 ? -0.269 27.359 27.422 1 95.56 203 ASP A CA 1
ATOM 1610 C C . ASP A 1 203 ? -1.397 27.734 26.469 1 95.56 203 ASP A C 1
ATOM 1612 O O . ASP A 1 203 ? -2.568 27.734 26.844 1 95.56 203 ASP A O 1
ATOM 1616 N N . ALA A 1 204 ? -1.021 28.078 25.266 1 95.69 204 ALA A N 1
ATOM 1617 C CA . ALA A 1 204 ? -2.012 28.484 24.266 1 95.69 204 ALA A CA 1
ATOM 1618 C C . ALA A 1 204 ? -3.023 27.375 24.016 1 95.69 204 ALA A C 1
ATOM 1620 O O . ALA A 1 204 ? -4.234 27.609 24.031 1 95.69 204 ALA A O 1
ATOM 1621 N N . VAL A 1 205 ? -2.547 26.156 23.828 1 97.56 205 VAL A N 1
ATOM 1622 C CA . VAL A 1 205 ? -3.422 25.031 23.547 1 97.56 205 VAL A CA 1
ATOM 1623 C C . VAL A 1 205 ? -4.277 24.719 24.781 1 97.56 205 VAL A C 1
ATOM 1625 O O . VAL A 1 205 ? -5.445 24.344 24.641 1 97.56 205 VAL A O 1
ATOM 1628 N N . ALA A 1 206 ? -3.719 24.906 25.938 1 96.5 206 ALA A N 1
ATOM 1629 C CA . ALA A 1 206 ? -4.418 24.578 27.172 1 96.5 206 ALA A CA 1
ATOM 1630 C C . ALA A 1 206 ? -5.555 25.578 27.438 1 96.5 206 ALA A C 1
ATOM 1632 O O . ALA A 1 206 ? -6.605 25.188 27.953 1 96.5 206 ALA A O 1
ATOM 1633 N N . THR A 1 207 ? -5.34 26.797 27.031 1 95.06 207 THR A N 1
ATOM 1634 C CA . THR A 1 207 ? -6.223 27.812 27.594 1 95.06 207 THR A CA 1
ATOM 1635 C C . THR A 1 207 ? -7.016 28.516 26.5 1 95.06 207 THR A C 1
ATOM 1637 O O . THR A 1 207 ? -8.07 29.109 26.766 1 95.06 207 THR A O 1
ATOM 1640 N N . ARG A 1 208 ? -6.551 28.438 25.312 1 95.31 208 ARG A N 1
ATOM 1641 C CA . ARG A 1 208 ? -7.18 29.281 24.312 1 95.31 208 ARG A CA 1
ATOM 1642 C C . ARG A 1 208 ? -7.824 28.438 23.219 1 95.31 208 ARG A C 1
ATOM 1644 O O . ARG A 1 208 ? -9.055 28.406 23.094 1 95.31 208 ARG A O 1
ATOM 1651 N N . ASN A 1 209 ? -7.016 27.75 22.422 1 97.94 209 ASN A N 1
ATOM 1652 C CA . ASN A 1 209 ? -7.457 27.062 21.219 1 97.94 209 ASN A CA 1
ATOM 1653 C C . ASN A 1 209 ? -6.34 26.219 20.609 1 97.94 209 ASN A C 1
ATOM 1655 O O . ASN A 1 209 ? -5.191 26.297 21.047 1 97.94 209 ASN A O 1
ATOM 1659 N N . PRO A 1 210 ? -6.637 25.375 19.562 1 98.75 210 PRO A N 1
ATOM 1660 C CA . PRO A 1 210 ? -5.586 24.719 18.781 1 98.75 210 PRO A CA 1
ATOM 1661 C C . PRO A 1 210 ? -4.598 25.719 18.172 1 98.75 210 PRO A C 1
ATOM 1663 O O . PRO A 1 210 ? -4.949 26.875 17.922 1 98.75 210 PRO A O 1
ATOM 1666 N N . VAL A 1 211 ? -3.393 25.234 17.922 1 98.25 211 VAL A N 1
ATOM 1667 C CA . VAL A 1 211 ? -2.318 26.109 17.453 1 98.25 211 VAL A CA 1
ATOM 1668 C C . VAL A 1 211 ? -1.679 25.516 16.203 1 98.25 211 VAL A C 1
ATOM 1670 O O . VAL A 1 211 ? -1.387 24.312 16.156 1 98.25 211 VAL A O 1
ATOM 1673 N N . SER A 1 212 ? -1.493 26.375 15.172 1 98 212 SER A N 1
ATOM 1674 C CA . SER A 1 212 ? -0.779 25.969 13.969 1 98 212 SER A CA 1
ATOM 1675 C C . SER A 1 212 ? 0.729 25.953 14.195 1 98 212 SER A C 1
ATOM 1677 O O . SER A 1 212 ? 1.273 26.859 14.82 1 98 212 SER A O 1
ATOM 1679 N N . PHE A 1 213 ? 1.396 24.875 13.711 1 96.31 213 PHE A N 1
ATOM 1680 C CA . PHE A 1 213 ? 2.854 24.859 13.766 1 96.31 213 PHE A CA 1
ATOM 1681 C C . PHE A 1 213 ? 3.432 24.125 12.57 1 96.31 213 PHE A C 1
ATOM 1683 O O . PHE A 1 213 ? 2.691 23.516 11.789 1 96.31 213 PHE A O 1
ATOM 1690 N N . ALA A 1 214 ? 4.715 24.297 12.414 1 94.88 214 ALA A N 1
ATOM 1691 C CA . ALA A 1 214 ? 5.438 23.594 11.352 1 94.88 214 ALA A CA 1
ATOM 1692 C C . ALA A 1 214 ? 6.555 22.734 11.922 1 94.88 214 ALA A C 1
ATOM 1694 O O . ALA A 1 214 ? 7.102 23.031 12.984 1 94.88 214 ALA A O 1
ATOM 1695 N N . PHE A 1 215 ? 6.82 21.672 11.258 1 95.12 215 PHE A N 1
ATOM 1696 C CA . PHE A 1 215 ? 7.922 20.797 11.672 1 95.12 215 PHE A CA 1
ATOM 1697 C C . PHE A 1 215 ? 8.57 20.141 10.461 1 95.12 215 PHE A C 1
ATOM 1699 O O . PHE A 1 215 ? 8.07 20.266 9.336 1 95.12 215 PHE A O 1
ATOM 1706 N N . GLU A 1 216 ? 9.695 19.547 10.688 1 94.81 216 GLU A N 1
ATOM 1707 C CA . GLU A 1 216 ? 10.43 18.891 9.609 1 94.81 216 GLU A CA 1
ATOM 1708 C C . GLU A 1 216 ? 10.008 17.438 9.453 1 94.81 216 GLU A C 1
ATOM 1710 O O . GLU A 1 216 ? 10.164 16.625 10.383 1 94.81 216 GLU A O 1
ATOM 1715 N N . VAL A 1 217 ? 9.477 17.172 8.289 1 96.62 217 VAL A N 1
ATOM 1716 C CA . VAL A 1 217 ? 9.141 15.789 7.949 1 96.62 217 VAL A CA 1
ATOM 1717 C C . VAL A 1 217 ? 10.359 15.094 7.34 1 96.62 217 VAL A C 1
ATOM 1719 O O . VAL A 1 217 ? 10.984 15.625 6.418 1 96.62 217 VAL A O 1
ATOM 1722 N N . THR A 1 218 ? 10.695 13.984 7.91 1 95.69 218 THR A N 1
ATOM 1723 C CA . THR A 1 218 ? 11.734 13.125 7.355 1 95.69 218 THR A CA 1
ATOM 1724 C C . THR A 1 218 ? 11.148 11.797 6.879 1 95.69 218 THR A C 1
ATOM 1726 O O . THR A 1 218 ? 9.945 11.562 7.023 1 95.69 218 THR A O 1
ATOM 1729 N N . SER A 1 219 ? 11.984 10.961 6.285 1 94.94 219 SER A N 1
ATOM 1730 C CA . SER A 1 219 ? 11.516 9.766 5.582 1 94.94 219 SER A CA 1
ATOM 1731 C C . SER A 1 219 ? 10.789 8.82 6.531 1 94.94 219 SER A C 1
ATOM 1733 O O . SER A 1 219 ? 9.836 8.141 6.133 1 94.94 219 SER A O 1
ATOM 1735 N N . ASP A 1 220 ? 11.195 8.766 7.754 1 94.44 220 ASP A N 1
ATOM 1736 C CA . ASP A 1 220 ? 10.602 7.828 8.703 1 94.44 220 ASP A CA 1
ATOM 1737 C C . ASP A 1 220 ? 9.18 8.25 9.07 1 94.44 220 ASP A C 1
ATOM 1739 O O . ASP A 1 220 ? 8.391 7.426 9.547 1 94.44 220 ASP A O 1
ATOM 1743 N N . PHE A 1 221 ? 8.852 9.539 8.883 1 97.88 221 PHE A N 1
ATOM 1744 C CA . PHE A 1 221 ? 7.527 10.031 9.227 1 97.88 221 PHE A CA 1
ATOM 1745 C C . PHE A 1 221 ? 6.523 9.703 8.133 1 97.88 221 PHE A C 1
ATOM 1747 O O . PHE A 1 221 ? 5.324 9.578 8.391 1 97.88 221 PHE A O 1
ATOM 1754 N N . MET A 1 222 ? 6.945 9.523 6.906 1 97 222 MET A N 1
ATOM 1755 C CA . MET A 1 222 ? 6.102 9.266 5.742 1 97 222 MET A CA 1
ATOM 1756 C C . MET A 1 222 ? 5.234 8.031 5.969 1 97 222 MET A C 1
ATOM 1758 O O . MET A 1 222 ? 4.074 7.996 5.547 1 97 222 MET A O 1
ATOM 1762 N N . LEU A 1 223 ? 5.793 7.078 6.734 1 97.62 223 LEU A N 1
ATOM 1763 C CA . LEU A 1 223 ? 5.105 5.805 6.926 1 97.62 223 LEU A CA 1
ATOM 1764 C C . LEU A 1 223 ? 4.672 5.637 8.375 1 97.62 223 LEU A C 1
ATOM 1766 O O . LEU A 1 223 ? 4.438 4.516 8.836 1 97.62 223 LEU A O 1
ATOM 1770 N N . TYR A 1 224 ? 4.574 6.746 9.125 1 98.38 224 TYR A N 1
ATOM 1771 C CA . TYR A 1 224 ? 4.09 6.73 10.5 1 98.38 224 TYR A CA 1
ATOM 1772 C C . TYR A 1 224 ? 2.73 6.047 10.594 1 98.38 224 TYR A C 1
ATOM 1774 O O . TYR A 1 224 ? 1.866 6.254 9.734 1 98.38 224 TYR A O 1
ATOM 1782 N N . SER A 1 225 ? 2.533 5.25 11.695 1 98 225 SER A N 1
ATOM 1783 C CA . SER A 1 225 ? 1.248 4.59 11.891 1 98 225 SER A CA 1
ATOM 1784 C C . SER A 1 225 ? 0.64 4.945 13.242 1 98 225 SER A C 1
ATOM 1786 O O . SER A 1 225 ? -0.492 5.43 13.312 1 98 225 SER A O 1
ATOM 1788 N N . LYS A 1 226 ? 1.44 4.68 14.297 1 98 226 LYS A N 1
ATOM 1789 C CA . LYS A 1 226 ? 0.922 4.969 15.633 1 98 226 LYS A CA 1
ATOM 1790 C C . LYS A 1 226 ? 2.057 5.137 16.641 1 98 226 LYS A C 1
ATOM 1792 O O . LYS A 1 226 ? 3.207 4.805 16.344 1 98 226 LYS A O 1
ATOM 1797 N N . GLY A 1 227 ? 1.624 5.691 17.797 1 97.56 227 GLY A N 1
ATOM 1798 C CA . GLY A 1 227 ? 2.605 5.941 18.844 1 97.56 227 GLY A CA 1
ATOM 1799 C C . GLY A 1 227 ? 3.123 7.367 18.844 1 97.56 227 GLY A C 1
ATOM 1800 O O . GLY A 1 227 ? 2.627 8.219 18.109 1 97.56 227 GLY A O 1
ATOM 1801 N N . VAL A 1 228 ? 4.066 7.68 19.781 1 98.25 228 VAL A N 1
ATOM 1802 C CA . VAL A 1 228 ? 4.629 9.016 19.906 1 98.25 228 VAL A CA 1
ATOM 1803 C C . VAL A 1 228 ? 5.844 9.148 18.984 1 98.25 228 VAL A C 1
ATOM 1805 O O . VAL A 1 228 ? 6.898 8.562 19.25 1 98.25 228 VAL A O 1
ATOM 1808 N N . TYR A 1 229 ? 5.703 9.898 17.969 1 98.06 229 TYR A N 1
ATOM 1809 C CA . TYR A 1 229 ? 6.785 10.086 17.016 1 98.06 229 TYR A CA 1
ATOM 1810 C C . TYR A 1 229 ? 7.969 10.797 17.656 1 98.06 229 TYR A C 1
ATOM 1812 O O . TYR A 1 229 ? 7.793 11.812 18.328 1 98.06 229 TYR A O 1
ATOM 1820 N N . THR A 1 230 ? 9.102 10.242 17.469 1 95.81 230 THR A N 1
ATOM 1821 C CA . THR A 1 230 ? 10.398 10.836 17.781 1 95.81 230 THR A CA 1
ATOM 1822 C C . THR A 1 230 ? 11.391 10.609 16.656 1 95.81 230 THR A C 1
ATOM 1824 O O . THR A 1 230 ? 11.281 9.641 15.906 1 95.81 230 THR A O 1
ATOM 1827 N N . SER A 1 231 ? 12.297 11.555 16.531 1 94.5 231 SER A N 1
ATOM 1828 C CA . SER A 1 231 ? 13.25 11.422 15.43 1 94.5 231 SER A CA 1
ATOM 1829 C C . SER A 1 231 ? 14.664 11.773 15.883 1 94.5 231 SER A C 1
ATOM 1831 O O . SER A 1 231 ? 14.852 12.695 16.672 1 94.5 231 SER A O 1
ATOM 1833 N N . THR A 1 232 ? 15.555 10.992 15.383 1 90.75 232 THR A N 1
ATOM 1834 C CA . THR A 1 232 ? 16.969 11.344 15.547 1 90.75 232 THR A CA 1
ATOM 1835 C C . THR A 1 232 ? 17.547 11.906 14.25 1 90.75 232 THR A C 1
ATOM 1837 O O . THR A 1 232 ? 18.734 12.219 14.188 1 90.75 232 THR A O 1
ATOM 1840 N N . GLU A 1 233 ? 16.672 12.055 13.25 1 91.19 233 GLU A N 1
ATOM 1841 C CA . GLU A 1 233 ? 17.125 12.453 11.922 1 91.19 233 GLU A CA 1
ATOM 1842 C C . GLU A 1 233 ? 16.797 13.914 11.641 1 91.19 233 GLU A C 1
ATOM 1844 O O . GLU A 1 233 ? 17.594 14.617 11.008 1 91.19 233 GLU A O 1
ATOM 1849 N N . CYS A 1 234 ? 15.68 14.32 12.125 1 92.5 234 CYS A N 1
ATOM 1850 C CA . CYS A 1 234 ? 15.242 15.672 11.82 1 92.5 234 CYS A CA 1
ATOM 1851 C C . CYS A 1 234 ? 16.031 16.688 12.641 1 92.5 234 CYS A C 1
ATOM 1853 O O . CYS A 1 234 ? 16.719 16.328 13.586 1 92.5 234 CYS A O 1
ATOM 1855 N N . HIS A 1 235 ? 15.953 17.969 12.188 1 88.81 235 HIS A N 1
ATOM 1856 C CA . HIS A 1 235 ? 16.609 19.078 12.867 1 88.81 235 HIS A CA 1
ATOM 1857 C C . HIS A 1 235 ? 15.617 19.859 13.719 1 88.81 235 HIS A C 1
ATOM 1859 O O . HIS A 1 235 ? 14.398 19.703 13.562 1 88.81 235 HIS A O 1
ATOM 1865 N N . ASN A 1 236 ? 16.109 20.594 14.594 1 84.12 236 ASN A N 1
ATOM 1866 C CA . ASN A 1 236 ? 15.25 21.375 15.484 1 84.12 236 ASN A CA 1
ATOM 1867 C C . ASN A 1 236 ? 15.312 22.859 15.172 1 84.12 236 ASN A C 1
ATOM 1869 O O . ASN A 1 236 ? 14.961 23.688 16.016 1 84.12 236 ASN A O 1
ATOM 1873 N N . THR A 1 237 ? 15.641 23.172 13.93 1 80.88 237 THR A N 1
ATOM 1874 C CA . THR A 1 237 ? 15.805 24.578 13.562 1 80.88 237 THR A CA 1
ATOM 1875 C C . THR A 1 237 ? 14.688 25.031 12.633 1 80.88 237 THR A C 1
ATOM 1877 O O . THR A 1 237 ? 14.039 24.219 11.984 1 80.88 237 THR A O 1
ATOM 1880 N N . THR A 1 238 ? 14.555 26.328 12.547 1 76.12 238 THR A N 1
ATOM 1881 C CA . THR A 1 238 ? 13.438 26.969 11.852 1 76.12 238 THR A CA 1
ATOM 1882 C C . THR A 1 238 ? 13.586 26.812 10.344 1 76.12 238 THR A C 1
ATOM 1884 O O . THR A 1 238 ? 12.594 26.875 9.609 1 76.12 238 THR A O 1
ATOM 1887 N N . ASP A 1 239 ? 14.703 26.578 9.875 1 80.5 239 ASP A N 1
ATOM 1888 C CA . ASP A 1 239 ? 14.945 26.656 8.438 1 80.5 239 ASP A CA 1
ATOM 1889 C C . ASP A 1 239 ? 14.688 25.297 7.766 1 80.5 239 ASP A C 1
ATOM 1891 O O . ASP A 1 239 ? 14.711 25.203 6.535 1 80.5 239 ASP A O 1
ATOM 1895 N N . LYS A 1 240 ? 14.383 24.344 8.578 1 86.06 240 LYS A N 1
ATOM 1896 C CA . LYS A 1 240 ? 14.25 23.016 7.988 1 86.06 240 LYS A CA 1
ATOM 1897 C C . LYS A 1 240 ? 12.797 22.547 7.977 1 86.06 240 LYS A C 1
ATOM 1899 O O . LYS A 1 240 ? 12.469 21.5 7.41 1 86.06 240 LYS A O 1
ATOM 1904 N N . VAL A 1 241 ? 11.922 23.359 8.617 1 90.19 241 VAL A N 1
ATOM 1905 C CA . VAL A 1 241 ? 10.523 22.938 8.688 1 90.19 241 VAL A CA 1
ATOM 1906 C C . VAL A 1 241 ? 9.922 22.938 7.281 1 90.19 241 VAL A C 1
ATOM 1908 O O . VAL A 1 241 ? 10.227 23.797 6.465 1 90.19 241 VAL A O 1
ATOM 1911 N N . ASN A 1 242 ? 9.133 21.906 6.957 1 93.88 242 ASN A N 1
ATOM 1912 C CA . ASN A 1 242 ? 8.633 21.734 5.594 1 93.88 242 ASN A CA 1
ATOM 1913 C C . ASN A 1 242 ? 7.191 21.25 5.578 1 93.88 242 ASN A C 1
ATOM 1915 O O . ASN A 1 242 ? 6.695 20.797 4.547 1 93.88 242 ASN A O 1
ATOM 1919 N N . HIS A 1 243 ? 6.516 21.344 6.684 1 96.25 243 HIS A N 1
ATOM 1920 C CA . HIS A 1 243 ? 5.152 20.844 6.82 1 96.25 243 HIS A CA 1
ATOM 1921 C C . HIS A 1 243 ? 4.418 21.547 7.957 1 96.25 243 HIS A C 1
ATOM 1923 O O . HIS A 1 243 ? 4.961 21.688 9.055 1 96.25 243 HIS A O 1
ATOM 1929 N N . ALA A 1 244 ? 3.24 22.016 7.66 1 97 244 ALA A N 1
ATOM 1930 C CA . ALA A 1 244 ? 2.443 22.719 8.672 1 97 244 ALA A CA 1
ATOM 1931 C C . ALA A 1 244 ? 1.229 21.875 9.07 1 97 244 ALA A C 1
ATOM 1933 O O . ALA A 1 244 ? 0.578 21.266 8.227 1 97 244 ALA A O 1
ATOM 1934 N N . VAL A 1 245 ? 0.973 21.875 10.359 1 98.62 245 VAL A N 1
ATOM 1935 C CA . VAL A 1 245 ? -0.091 21.047 10.922 1 98.62 245 VAL A CA 1
ATOM 1936 C C . VAL A 1 245 ? -0.738 21.781 12.094 1 98.62 245 VAL A C 1
ATOM 1938 O O . VAL A 1 245 ? -0.516 22.969 12.289 1 98.62 245 VAL A O 1
ATOM 1941 N N . LEU A 1 246 ? -1.696 21.062 12.742 1 98.88 246 LEU A N 1
ATOM 1942 C CA . LEU A 1 246 ? -2.488 21.703 13.789 1 98.88 246 LEU A CA 1
ATOM 1943 C C . LEU A 1 246 ? -2.412 20.922 15.094 1 98.88 246 LEU A C 1
ATOM 1945 O O . LEU A 1 246 ? -2.869 19.766 15.156 1 98.88 246 LEU A O 1
ATOM 1949 N N . ALA A 1 247 ? -1.833 21.531 16.125 1 98.88 247 ALA A N 1
ATOM 1950 C CA . ALA A 1 247 ? -1.885 20.938 17.469 1 98.88 247 ALA A CA 1
ATOM 1951 C C . ALA A 1 247 ? -3.256 21.141 18.094 1 98.88 247 ALA A C 1
ATOM 1953 O O . ALA A 1 247 ? -3.668 22.266 18.359 1 98.88 247 ALA A O 1
ATOM 1954 N N . VAL A 1 248 ? -3.924 20.016 18.422 1 98.94 248 VAL A N 1
ATOM 1955 C CA . VAL A 1 248 ? -5.285 20.125 18.938 1 98.94 248 VAL A CA 1
ATOM 1956 C C . VAL A 1 248 ? -5.328 19.672 20.391 1 98.94 248 VAL A C 1
ATOM 1958 O O . VAL A 1 248 ? -6.395 19.641 21.016 1 98.94 248 VAL A O 1
ATOM 1961 N N . GLY A 1 249 ? -4.227 19.266 20.922 1 98.81 249 GLY A N 1
ATOM 1962 C CA . GLY A 1 249 ? -4.129 18.828 22.312 1 98.81 249 GLY A CA 1
ATOM 1963 C C . GLY A 1 249 ? -2.766 18.266 22.656 1 98.81 249 GLY A C 1
ATOM 1964 O O . GLY A 1 249 ? -1.823 18.375 21.875 1 98.81 249 GLY A O 1
ATOM 1965 N N . TYR A 1 250 ? -2.639 17.844 23.859 1 98.56 250 TYR A N 1
ATOM 1966 C CA . TYR A 1 250 ? -1.441 17.156 24.344 1 98.56 250 TYR A CA 1
ATOM 1967 C C . TYR A 1 250 ? -1.773 16.219 25.484 1 98.56 250 TYR A C 1
ATOM 1969 O O . TYR A 1 250 ? -2.859 16.281 26.062 1 98.56 250 TYR A O 1
ATOM 1977 N N . GLY A 1 251 ? -0.891 15.297 25.688 1 97.88 251 GLY A N 1
ATOM 1978 C CA . GLY A 1 251 ? -1.053 14.328 26.766 1 97.88 251 GLY A CA 1
ATOM 1979 C C . GLY A 1 251 ? 0.253 13.68 27.188 1 97.88 251 GLY A C 1
ATOM 1980 O O . GLY A 1 251 ? 1.329 14.242 26.969 1 97.88 251 GLY A O 1
ATOM 1981 N N . GLN A 1 252 ? 0.073 12.719 28 1 95.06 252 GLN A N 1
ATOM 1982 C CA . GLN A 1 252 ? 1.213 11.938 28.469 1 95.06 252 GLN A CA 1
ATOM 1983 C C . GLN A 1 252 ? 0.894 10.445 28.484 1 95.06 252 GLN A C 1
ATOM 1985 O O . GLN A 1 252 ? -0.219 10.047 28.844 1 95.06 252 GLN A O 1
ATOM 1990 N N . ASP A 1 253 ? 1.824 9.672 27.953 1 87.81 253 ASP A N 1
ATOM 1991 C CA . ASP A 1 253 ? 1.72 8.219 27.969 1 87.81 253 ASP A CA 1
ATOM 1992 C C . ASP A 1 253 ? 3.018 7.582 28.453 1 87.81 253 ASP A C 1
ATOM 1994 O O . ASP A 1 253 ? 4.07 7.754 27.844 1 87.81 253 ASP A O 1
ATOM 1998 N N . ASN A 1 254 ? 2.895 6.766 29.516 1 87.75 254 ASN A N 1
ATOM 1999 C CA . ASN A 1 254 ? 4.035 6.07 30.109 1 87.75 254 ASN A CA 1
ATOM 2000 C C . ASN A 1 254 ? 5.23 7.004 30.281 1 87.75 254 ASN A C 1
ATOM 2002 O O . ASN A 1 254 ? 6.336 6.688 29.844 1 87.75 254 ASN A O 1
ATOM 2006 N N . GLY A 1 255 ? 4.98 8.203 30.766 1 88.06 255 GLY A N 1
ATOM 2007 C CA . GLY A 1 255 ? 6.047 9.148 31.078 1 88.06 255 GLY A CA 1
ATOM 2008 C C . GLY A 1 255 ? 6.457 10 29.891 1 88.06 255 GLY A C 1
ATOM 2009 O O . GLY A 1 255 ? 7.188 10.977 30.047 1 88.06 255 GLY A O 1
ATOM 2010 N N . THR A 1 256 ? 5.984 9.703 28.75 1 94 256 THR A N 1
ATOM 2011 C CA . THR A 1 256 ? 6.328 10.484 27.562 1 94 256 THR A CA 1
ATOM 2012 C C . THR A 1 256 ? 5.219 11.484 27.234 1 94 256 THR A C 1
ATOM 2014 O O . THR A 1 256 ? 4.059 11.102 27.094 1 94 256 THR A O 1
ATOM 2017 N N . THR A 1 257 ? 5.629 12.766 27.266 1 97.44 257 THR A N 1
ATOM 2018 C CA . THR A 1 257 ? 4.668 13.805 26.891 1 97.44 257 THR A CA 1
ATOM 2019 C C . THR A 1 257 ? 4.598 13.953 25.375 1 97.44 257 THR A C 1
ATOM 2021 O O . THR A 1 257 ? 5.605 13.797 24.688 1 97.44 257 THR A O 1
ATOM 2024 N N . TYR A 1 258 ? 3.369 14.219 24.859 1 98.56 258 TYR A N 1
ATOM 2025 C CA . TYR A 1 258 ? 3.225 14.32 23.406 1 98.56 258 TYR A CA 1
ATOM 2026 C C . TYR A 1 258 ? 2.178 15.359 23.031 1 98.56 258 TYR A C 1
ATOM 2028 O O . TYR A 1 258 ? 1.316 15.703 23.844 1 98.56 258 TYR A O 1
ATOM 2036 N N . TRP A 1 259 ? 2.332 15.852 21.844 1 98.69 259 TRP A N 1
ATOM 2037 C CA . TRP A 1 259 ? 1.294 16.641 21.203 1 98.69 259 TRP A CA 1
ATOM 2038 C C . TRP A 1 259 ? 0.318 15.75 20.438 1 98.69 259 TRP A C 1
ATOM 2040 O O . TRP A 1 259 ? 0.718 14.734 19.859 1 98.69 259 TRP A O 1
ATOM 2050 N N . ILE A 1 260 ? -0.974 16.094 20.438 1 98.88 260 ILE A N 1
ATOM 2051 C CA . ILE A 1 260 ? -1.969 15.539 19.531 1 98.88 260 ILE A CA 1
ATOM 2052 C C . ILE A 1 260 ? -2.117 16.453 18.312 1 98.88 260 ILE A C 1
ATOM 2054 O O . ILE A 1 260 ? -2.508 17.609 18.438 1 98.88 260 ILE A O 1
ATOM 2058 N N . VAL A 1 261 ? -1.83 15.852 17.125 1 98.94 261 VAL A N 1
ATOM 2059 C CA . VAL A 1 261 ? -1.678 16.734 15.977 1 98.94 261 VAL A CA 1
ATOM 2060 C C . VAL A 1 261 ? -2.582 16.281 14.836 1 98.94 261 VAL A C 1
ATOM 2062 O O . VAL A 1 261 ? -2.604 15.094 14.5 1 98.94 261 VAL A O 1
ATOM 2065 N N . LYS A 1 262 ? -3.359 17.188 14.281 1 98.94 262 LYS A N 1
ATOM 2066 C CA . LYS A 1 262 ? -4.203 16.938 13.117 1 98.94 262 LYS A CA 1
ATOM 2067 C C . LYS A 1 262 ? -3.424 17.125 11.82 1 98.94 262 LYS A C 1
ATOM 2069 O O . LYS A 1 262 ? -2.865 18.203 11.578 1 98.94 262 LYS A O 1
ATOM 2074 N N . ASN A 1 263 ? -3.355 16.078 11.07 1 98.75 263 ASN A N 1
ATOM 2075 C CA . ASN A 1 263 ? -2.662 16.109 9.781 1 98.75 263 ASN A CA 1
ATOM 2076 C C . ASN A 1 263 ? -3.629 16.359 8.633 1 98.75 263 ASN A C 1
ATOM 2078 O O . ASN A 1 263 ? -4.816 16.609 8.852 1 98.75 263 ASN A O 1
ATOM 2082 N N . SER A 1 264 ? -3.035 16.438 7.395 1 98.69 264 SER A N 1
ATOM 2083 C CA . SER A 1 264 ? -3.879 16.734 6.238 1 98.69 264 SER A CA 1
ATOM 2084 C C . SER A 1 264 ? -3.648 15.727 5.117 1 98.69 264 SER A C 1
ATOM 2086 O O . SER A 1 264 ? -3.686 16.078 3.939 1 98.69 264 SER A O 1
ATOM 2088 N N . TRP A 1 265 ? -3.354 14.484 5.484 1 98 265 TRP A N 1
ATOM 2089 C CA . TRP A 1 265 ? -3.086 13.453 4.492 1 98 265 TRP A CA 1
ATOM 2090 C C . TRP A 1 265 ? -4.188 12.398 4.492 1 98 265 TRP A C 1
ATOM 2092 O O . TRP A 1 265 ? -3.957 11.25 4.117 1 98 265 TRP A O 1
ATOM 2102 N N . GLY A 1 266 ? -5.391 12.797 5.008 1 96.38 266 GLY A N 1
ATOM 2103 C CA . GLY A 1 266 ? -6.523 11.891 5.031 1 96.38 266 GLY A CA 1
ATOM 2104 C C . GLY A 1 266 ? -6.629 11.094 6.32 1 96.38 266 GLY A C 1
ATOM 2105 O O . GLY A 1 266 ? -5.645 10.953 7.047 1 96.38 266 GLY A O 1
ATOM 2106 N N . SER A 1 267 ? -7.801 10.484 6.492 1 95.62 267 SER A N 1
ATOM 2107 C CA . SER A 1 267 ? -8.062 9.781 7.742 1 95.62 267 SER A CA 1
ATOM 2108 C C . SER A 1 267 ? -7.449 8.383 7.73 1 95.62 267 SER A C 1
ATOM 2110 O O . SER A 1 267 ? -7.352 7.734 8.773 1 95.62 267 SER A O 1
ATOM 2112 N N . SER A 1 268 ? -7.02 7.926 6.539 1 92.44 268 SER A N 1
ATOM 2113 C CA . SER A 1 268 ? -6.445 6.59 6.449 1 92.44 268 SER A CA 1
ATOM 2114 C C . SER A 1 268 ? -4.973 6.59 6.855 1 92.44 268 SER A C 1
ATOM 2116 O O . SER A 1 268 ? -4.375 5.527 7.035 1 92.44 268 SER A O 1
ATOM 2118 N N . TRP A 1 269 ? -4.438 7.766 7.043 1 96.94 269 TRP A N 1
ATOM 2119 C CA . TRP A 1 269 ? -3.037 7.902 7.43 1 96.94 269 TRP A CA 1
ATOM 2120 C C . TRP A 1 269 ? -2.898 8.008 8.945 1 96.94 269 TRP A C 1
ATOM 2122 O O . TRP A 1 269 ? -3.715 8.656 9.609 1 96.94 269 TRP A O 1
ATOM 2132 N N . GLY A 1 270 ? -1.882 7.449 9.516 1 97.56 270 GLY A N 1
ATOM 2133 C CA . GLY A 1 270 ? -1.608 7.566 10.938 1 97.56 270 GLY A CA 1
ATOM 2134 C C . GLY A 1 270 ? -2.752 7.078 11.805 1 97.56 270 GLY A C 1
ATOM 2135 O O . GLY A 1 270 ? -3.309 6.004 11.562 1 97.56 270 GLY A O 1
ATOM 2136 N N . MET A 1 271 ? -3.016 7.801 12.836 1 97.94 271 MET A N 1
ATOM 2137 C CA . MET A 1 271 ? -4.117 7.477 13.742 1 97.94 271 MET A CA 1
ATOM 2138 C C . MET A 1 271 ? -5.375 8.258 13.359 1 97.94 271 MET A C 1
ATOM 2140 O O . MET A 1 271 ? -5.668 9.297 13.953 1 97.94 271 MET A O 1
ATOM 2144 N N . ASN A 1 272 ? -6.074 7.734 12.328 1 96.88 272 ASN A N 1
ATOM 2145 C CA . ASN A 1 272 ? -7.273 8.383 11.805 1 96.88 272 ASN A CA 1
ATOM 2146 C C . ASN A 1 272 ? -6.984 9.82 11.375 1 96.88 272 ASN A C 1
ATOM 2148 O O . ASN A 1 272 ? -7.75 10.734 11.688 1 96.88 272 ASN A O 1
ATOM 2152 N N . GLY A 1 273 ? -5.816 10.023 10.836 1 98.31 273 GLY A N 1
ATOM 2153 C CA . GLY A 1 273 ? -5.441 11.328 10.312 1 98.31 273 GLY A CA 1
ATOM 2154 C C . GLY A 1 273 ? -4.668 12.164 11.312 1 98.31 273 GLY A C 1
ATOM 2155 O O . GLY A 1 273 ? -4.25 13.289 11.008 1 98.31 273 GLY A O 1
ATOM 2156 N N . TYR A 1 274 ? -4.5 11.617 12.531 1 98.81 274 TYR A N 1
ATOM 2157 C CA . TYR A 1 274 ? -3.758 12.297 13.586 1 98.81 274 TYR A CA 1
ATOM 2158 C C . TYR A 1 274 ? -2.439 11.594 13.875 1 98.81 274 TYR A C 1
ATOM 2160 O O . TYR A 1 274 ? -2.223 10.461 13.422 1 98.81 274 TYR A O 1
ATOM 2168 N N . PHE A 1 275 ? -1.555 12.305 14.562 1 98.75 275 PHE A N 1
ATOM 2169 C CA . PHE A 1 275 ? -0.328 11.703 15.07 1 98.75 275 PHE A CA 1
ATOM 2170 C C . PHE A 1 275 ? 0.085 12.344 16.391 1 98.75 275 PHE A C 1
ATOM 2172 O O . PHE A 1 275 ? -0.416 13.406 16.75 1 98.75 275 PHE A O 1
ATOM 2179 N N . PHE A 1 276 ? 0.875 11.633 17.078 1 98.75 276 PHE A N 1
ATOM 2180 C CA . PHE A 1 276 ? 1.521 12.148 18.281 1 98.75 276 PHE A CA 1
ATOM 2181 C C . PHE A 1 276 ? 2.988 12.461 18.016 1 98.75 276 PHE A C 1
ATOM 2183 O O . PHE A 1 276 ? 3.662 11.727 17.297 1 98.75 276 PHE A O 1
ATOM 2190 N N . ILE A 1 277 ? 3.414 13.484 18.562 1 98.44 277 ILE A N 1
ATOM 2191 C CA . ILE A 1 277 ? 4.832 13.82 18.469 1 98.44 277 ILE A CA 1
ATOM 2192 C C . ILE A 1 277 ? 5.348 14.273 19.828 1 98.44 277 ILE A C 1
ATOM 2194 O O . ILE A 1 277 ? 4.648 14.977 20.562 1 98.44 277 ILE A O 1
ATOM 2198 N N . GLU A 1 278 ? 6.5 13.914 20.094 1 97.88 278 GLU A N 1
ATOM 2199 C CA . GLU A 1 278 ? 7.082 14.172 21.422 1 97.88 278 GLU A CA 1
ATOM 2200 C C . GLU A 1 278 ? 7.074 15.656 21.75 1 97.88 278 GLU A C 1
ATOM 2202 O O . GLU A 1 278 ? 7.434 16.484 20.906 1 97.88 278 GLU A O 1
ATOM 2207 N N . ARG A 1 279 ? 6.668 15.906 22.953 1 97.62 279 ARG A N 1
ATOM 2208 C CA . ARG A 1 279 ? 6.582 17.281 23.453 1 97.62 279 ARG A CA 1
ATOM 2209 C C . ARG A 1 279 ? 7.691 17.562 24.453 1 97.62 279 ARG A C 1
ATOM 2211 O O . ARG A 1 279 ? 8.039 16.688 25.266 1 97.62 279 ARG A O 1
ATOM 2218 N N . GLY A 1 280 ? 8.195 18.781 24.391 1 94.75 280 GLY A N 1
ATOM 2219 C CA . GLY A 1 280 ? 9.133 19.234 25.391 1 94.75 280 GLY A CA 1
ATOM 2220 C C . GLY A 1 280 ? 10.562 19.297 24.906 1 94.75 280 GLY A C 1
ATOM 2221 O O . GLY A 1 280 ? 11.461 19.75 25.625 1 94.75 280 GLY A O 1
ATOM 2222 N N . LYS A 1 281 ? 10.758 18.984 23.625 1 93.75 281 LYS A N 1
ATOM 2223 C CA . LYS A 1 281 ? 12.125 18.953 23.094 1 93.75 281 LYS A CA 1
ATOM 2224 C C . LYS A 1 281 ? 12.227 19.688 21.766 1 93.75 281 LYS A C 1
ATOM 2226 O O . LYS A 1 281 ? 13.203 19.531 21.031 1 93.75 281 LYS A O 1
ATOM 2231 N N . ASN A 1 282 ? 11.227 20.422 21.469 1 94.88 282 ASN A N 1
ATOM 2232 C CA . ASN A 1 282 ? 11.18 21.047 20.141 1 94.88 282 ASN A CA 1
ATOM 2233 C C . ASN A 1 282 ? 11.477 20.047 19.031 1 94.88 282 ASN A C 1
ATOM 2235 O O . ASN A 1 282 ? 12.344 20.297 18.188 1 94.88 282 ASN A O 1
ATOM 2239 N N . MET A 1 283 ? 10.859 18.922 19.156 1 96.12 283 MET A N 1
ATOM 2240 C CA . MET A 1 283 ? 11.062 17.812 18.234 1 96.12 283 MET A CA 1
ATOM 2241 C C . MET A 1 283 ? 10.844 18.266 16.781 1 96.12 283 MET A C 1
ATOM 2243 O O . MET A 1 283 ? 9.773 18.766 16.453 1 96.12 283 MET A O 1
ATOM 2247 N N . CYS A 1 284 ? 11.875 18.172 15.984 1 95.62 284 CYS A N 1
ATOM 2248 C CA . CYS A 1 284 ? 11.859 18.469 14.555 1 95.62 284 CYS A CA 1
ATOM 2249 C C . CYS A 1 284 ? 11.477 19.922 14.289 1 95.62 284 CYS A C 1
ATOM 2251 O O . CYS A 1 284 ? 10.867 20.234 13.273 1 95.62 284 CYS A O 1
ATOM 2253 N N . GLY A 1 285 ? 11.641 20.797 15.242 1 93.19 285 GLY A N 1
ATOM 2254 C CA . GLY A 1 285 ? 11.453 22.234 15.07 1 93.19 285 GLY A CA 1
ATOM 2255 C C . GLY A 1 285 ? 10.023 22.688 15.266 1 93.19 285 GLY A C 1
ATOM 2256 O O . GLY A 1 285 ? 9.633 23.766 14.82 1 93.19 285 GLY A O 1
ATOM 2257 N N . LEU A 1 286 ? 9.234 21.906 15.977 1 95.38 286 LEU A N 1
ATOM 2258 C CA . LEU A 1 286 ? 7.793 22.125 16.016 1 95.38 286 LEU A CA 1
ATOM 2259 C C . LEU A 1 286 ? 7.453 23.406 16.781 1 95.38 286 LEU A C 1
ATOM 2261 O O . LEU A 1 286 ? 6.348 23.938 16.656 1 95.38 286 LEU A O 1
ATOM 2265 N N . ALA A 1 287 ? 8.375 23.922 17.594 1 92.75 287 ALA A N 1
ATOM 2266 C CA . ALA A 1 287 ? 8.094 25.125 18.375 1 92.75 287 ALA A CA 1
ATOM 2267 C C . ALA A 1 287 ? 8.727 26.359 17.734 1 92.75 287 ALA A C 1
ATOM 2269 O O . ALA A 1 287 ? 8.734 27.438 18.328 1 92.75 287 ALA A O 1
ATOM 2270 N N . ALA A 1 288 ? 9.203 26.141 16.594 1 86.19 288 ALA A N 1
ATOM 2271 C CA . ALA A 1 288 ? 9.953 27.234 15.969 1 86.19 288 ALA A CA 1
ATOM 2272 C C . ALA A 1 288 ? 9.008 28.266 15.352 1 86.19 288 ALA A C 1
ATOM 2274 O O . ALA A 1 288 ? 9.297 29.469 15.375 1 86.19 288 ALA A O 1
ATOM 2275 N N . CYS A 1 289 ? 8.016 27.766 14.773 1 84.81 289 CYS A N 1
ATOM 2276 C CA . CYS A 1 289 ? 7.059 28.625 14.094 1 84.81 289 CYS A CA 1
ATOM 2277 C C . CYS A 1 289 ? 5.625 28.203 14.391 1 84.81 289 CYS A C 1
ATOM 2279 O O . CYS A 1 289 ? 5.039 27.422 13.648 1 84.81 289 CYS A O 1
ATOM 2281 N N . SER A 1 290 ? 5.066 28.766 15.453 1 93.31 290 SER A N 1
ATOM 2282 C CA . SER A 1 290 ? 3.686 28.469 15.82 1 93.31 290 SER A CA 1
ATOM 2283 C C . SER A 1 290 ? 2.861 29.75 15.945 1 93.31 290 SER A C 1
ATOM 2285 O O . SER A 1 290 ? 3.383 30.797 16.344 1 93.31 290 SER A O 1
ATOM 2287 N N . SER A 1 291 ? 1.658 29.672 15.5 1 95.19 291 SER A N 1
ATOM 2288 C CA . SER A 1 291 ? 0.803 30.859 15.508 1 95.19 291 SER A CA 1
ATOM 2289 C C . SER A 1 291 ? -0.673 30.469 15.531 1 95.19 291 SER A C 1
ATOM 2291 O O . SER A 1 291 ? -1.022 29.312 15.281 1 95.19 291 SER A O 1
ATOM 2293 N N . PHE A 1 292 ? -1.491 31.375 15.945 1 97.19 292 PHE A N 1
ATOM 2294 C CA . PHE A 1 292 ? -2.941 31.25 15.875 1 97.19 292 PHE A CA 1
ATOM 2295 C C . PHE A 1 292 ? -3.605 32.594 15.727 1 97.19 292 PHE A C 1
ATOM 2297 O O . PHE A 1 292 ? -3.008 33.625 16.062 1 97.19 292 PHE A O 1
ATOM 2304 N N . PRO A 1 293 ? -4.77 32.625 15.141 1 97.62 293 PRO A N 1
ATOM 2305 C CA . PRO A 1 293 ? -5.473 33.875 14.938 1 97.62 293 PRO A CA 1
ATOM 2306 C C . PRO A 1 293 ? -6.348 34.281 16.125 1 97.62 293 PRO A C 1
ATOM 2308 O O . PRO A 1 293 ? -6.648 33.438 16.984 1 97.62 293 PRO A O 1
ATOM 2311 N N . VAL A 1 294 ? -6.648 35.531 16.172 1 96.06 294 VAL A N 1
ATOM 2312 C CA . VAL A 1 294 ? -7.699 36.062 17.031 1 96.06 294 VAL A CA 1
ATOM 2313 C C . VAL A 1 294 ? -8.891 36.5 16.188 1 96.06 294 VAL A C 1
ATOM 2315 O O . VAL A 1 294 ? -8.719 37.125 15.133 1 96.06 294 VAL A O 1
ATOM 2318 N N . VAL A 1 295 ? -10.039 36.125 16.688 1 96.56 295 VAL A N 1
ATOM 2319 C CA . VAL A 1 295 ? -11.234 36.438 15.914 1 96.56 295 VAL A CA 1
ATOM 2320 C C . VAL A 1 295 ? -12.148 37.375 16.719 1 96.56 295 VAL A C 1
ATOM 2322 O O . VAL A 1 295 ? -12.094 37.375 17.953 1 96.56 295 VAL A O 1
ATOM 2325 N N . MET B 1 1 ? 18.141 9.305 -19.203 1 19.89 1 MET B N 1
ATOM 2326 C CA . MET B 1 1 ? 17.281 8.32 -18.531 1 19.89 1 MET B CA 1
ATOM 2327 C C . MET B 1 1 ? 16.125 9 -17.828 1 19.89 1 MET B C 1
ATOM 2329 O O . MET B 1 1 ? 16.328 9.773 -16.891 1 19.89 1 MET B O 1
ATOM 2333 N N . ALA B 1 2 ? 15.133 9.383 -18.359 1 29.03 2 ALA B N 1
ATOM 2334 C CA . ALA B 1 2 ? 14.023 10.266 -18 1 29.03 2 ALA B CA 1
ATOM 2335 C C . ALA B 1 2 ? 13.305 9.758 -16.75 1 29.03 2 ALA B C 1
ATOM 2337 O O . ALA B 1 2 ? 12.812 8.625 -16.734 1 29.03 2 ALA B O 1
ATOM 2338 N N . GLN B 1 3 ? 13.617 10.055 -15.461 1 33.03 3 GLN B N 1
ATOM 2339 C CA . GLN B 1 3 ? 13.242 9.805 -14.07 1 33.03 3 GLN B CA 1
ATOM 2340 C C . GLN B 1 3 ? 11.727 9.812 -13.906 1 33.03 3 GLN B C 1
ATOM 2342 O O . GLN B 1 3 ? 11.07 10.828 -14.164 1 33.03 3 GLN B O 1
ATOM 2347 N N . HIS B 1 4 ? 11.172 8.758 -14.32 1 37.06 4 HIS B N 1
ATOM 2348 C CA . HIS B 1 4 ? 9.727 8.57 -14.258 1 37.06 4 HIS B CA 1
ATOM 2349 C C . HIS B 1 4 ? 9.172 9.023 -12.914 1 37.06 4 HIS B C 1
ATOM 2351 O O . HIS B 1 4 ? 9.273 8.305 -11.914 1 37.06 4 HIS B O 1
ATOM 2357 N N . ASN B 1 5 ? 9.328 10.234 -12.586 1 43.38 5 ASN B N 1
ATOM 2358 C CA . ASN B 1 5 ? 8.742 10.891 -11.43 1 43.38 5 ASN B CA 1
ATOM 2359 C C . ASN B 1 5 ? 7.234 10.648 -11.352 1 43.38 5 ASN B C 1
ATOM 2361 O O . ASN B 1 5 ? 6.516 10.859 -12.328 1 43.38 5 ASN B O 1
ATOM 2365 N N . LYS B 1 6 ? 6.758 9.672 -10.578 1 50.56 6 LYS B N 1
ATOM 2366 C CA . LYS B 1 6 ? 5.316 9.531 -10.383 1 50.56 6 LYS B CA 1
ATOM 2367 C C . LYS B 1 6 ? 4.648 10.891 -10.195 1 50.56 6 LYS B C 1
ATOM 2369 O O . LYS B 1 6 ? 4.75 11.492 -9.117 1 50.56 6 LYS B O 1
ATOM 2374 N N . VAL B 1 7 ? 4.723 11.836 -11.164 1 52.38 7 VAL B N 1
ATOM 2375 C CA . VAL B 1 7 ? 3.943 13.055 -10.984 1 52.38 7 VAL B CA 1
ATOM 2376 C C . VAL B 1 7 ? 2.453 12.719 -10.992 1 52.38 7 VAL B C 1
ATOM 2378 O O . VAL B 1 7 ? 1.91 12.281 -12.008 1 52.38 7 VAL B O 1
ATOM 2381 N N . TYR B 1 8 ? 1.91 12.391 -9.789 1 59 8 TYR B N 1
ATOM 2382 C CA . TYR B 1 8 ? 0.474 12.141 -9.766 1 59 8 TYR B CA 1
ATOM 2383 C C . TYR B 1 8 ? -0.295 13.312 -10.359 1 59 8 TYR B C 1
ATOM 2385 O O . TYR B 1 8 ? -0.008 14.477 -10.047 1 59 8 TYR B O 1
ATOM 2393 N N . ASN B 1 9 ? -0.955 12.883 -11.438 1 79.19 9 ASN B N 1
ATOM 2394 C CA . ASN B 1 9 ? -2.145 13.672 -11.742 1 79.19 9 ASN B CA 1
ATOM 2395 C C . ASN B 1 9 ? -3.119 13.703 -10.57 1 79.19 9 ASN B C 1
ATOM 2397 O O . ASN B 1 9 ? -3.277 12.703 -9.867 1 79.19 9 ASN B O 1
ATOM 2401 N N . THR B 1 10 ? -3.441 14.922 -10.055 1 85.19 10 THR B N 1
ATOM 2402 C CA . THR B 1 10 ? -4.289 15.133 -8.891 1 85.19 10 THR B CA 1
ATOM 2403 C C . THR B 1 10 ? -5.496 14.195 -8.922 1 85.19 10 THR B C 1
ATOM 2405 O O . THR B 1 10 ? -5.809 13.547 -7.918 1 85.19 10 THR B O 1
ATOM 2408 N N . GLN B 1 11 ? -6.004 14.055 -10.055 1 87.25 11 GLN B N 1
ATOM 2409 C CA . GLN B 1 11 ? -7.188 13.211 -10.172 1 87.25 11 GLN B CA 1
ATOM 2410 C C . GLN B 1 11 ? -6.84 11.742 -9.938 1 87.25 11 GLN B C 1
ATOM 2412 O O . GLN B 1 11 ? -7.562 11.031 -9.242 1 87.25 11 GLN B O 1
ATOM 2417 N N . GLU B 1 12 ? -5.773 11.328 -10.539 1 88.06 12 GLU B N 1
ATOM 2418 C CA . GLU B 1 12 ? -5.352 9.938 -10.375 1 88.06 12 GLU B CA 1
ATOM 2419 C C . GLU B 1 12 ? -5.027 9.633 -8.914 1 88.06 12 GLU B C 1
ATOM 2421 O O . GLU B 1 12 ? -5.352 8.555 -8.414 1 88.06 12 GLU B O 1
ATOM 2426 N N . TYR B 1 13 ? -4.441 10.625 -8.258 1 90.06 13 TYR B N 1
ATOM 2427 C CA . TYR B 1 13 ? -4.098 10.414 -6.859 1 90.06 13 TYR B CA 1
ATOM 2428 C C . TYR B 1 13 ? -5.344 10.148 -6.023 1 90.06 13 TYR B C 1
ATOM 2430 O O . TYR B 1 13 ? -5.387 9.195 -5.242 1 90.06 13 TYR B O 1
ATOM 2438 N N . TYR B 1 14 ? -6.328 10.977 -6.195 1 91.56 14 TYR B N 1
ATOM 2439 C CA . TYR B 1 14 ? -7.523 10.852 -5.367 1 91.56 14 TYR B CA 1
ATOM 2440 C C . TYR B 1 14 ? -8.281 9.562 -5.695 1 91.56 14 TYR B C 1
ATOM 2442 O O . TYR B 1 14 ? -8.867 8.945 -4.809 1 91.56 14 TYR B O 1
ATOM 2450 N N . GLU B 1 15 ? -8.211 9.164 -6.945 1 92.88 15 GLU B N 1
ATOM 2451 C CA . GLU B 1 15 ? -8.828 7.898 -7.328 1 92.88 15 GLU B CA 1
ATOM 2452 C C . GLU B 1 15 ? -8.133 6.719 -6.656 1 92.88 15 GLU B C 1
ATOM 2454 O O . GLU B 1 15 ? -8.797 5.84 -6.094 1 92.88 15 GLU B O 1
ATOM 2459 N N . ARG B 1 16 ? -6.812 6.711 -6.707 1 93.56 16 ARG B N 1
ATOM 2460 C CA . ARG B 1 16 ? -6.035 5.641 -6.09 1 93.56 16 ARG B CA 1
ATOM 2461 C C . ARG B 1 16 ? -6.219 5.629 -4.578 1 93.56 16 ARG B C 1
ATOM 2463 O O . ARG B 1 16 ? -6.297 4.562 -3.965 1 93.56 16 ARG B O 1
ATOM 2470 N N . LEU B 1 17 ? -6.297 6.809 -4.012 1 93.88 17 LEU B N 1
ATOM 2471 C CA . LEU B 1 17 ? -6.508 6.91 -2.57 1 93.88 17 LEU B CA 1
ATOM 2472 C C . LEU B 1 17 ? -7.855 6.32 -2.174 1 93.88 17 LEU B C 1
ATOM 2474 O O . LEU B 1 17 ? -7.961 5.629 -1.157 1 93.88 17 LEU B O 1
ATOM 2478 N N . GLN B 1 18 ? -8.875 6.645 -2.953 1 95.5 18 GLN B N 1
ATOM 2479 C CA . GLN B 1 18 ? -10.203 6.102 -2.676 1 95.5 18 GLN B CA 1
ATOM 2480 C C . GLN B 1 18 ? -10.188 4.574 -2.725 1 95.5 18 GLN B C 1
ATOM 2482 O O . GLN B 1 18 ? -10.734 3.916 -1.838 1 95.5 18 GLN B O 1
ATOM 2487 N N . ILE B 1 19 ? -9.57 4.051 -3.734 1 96 19 ILE B N 1
ATOM 2488 C CA . ILE B 1 19 ? -9.484 2.602 -3.896 1 96 19 ILE B CA 1
ATOM 2489 C C . ILE B 1 19 ? -8.688 1.999 -2.742 1 96 19 ILE B C 1
ATOM 2491 O O . ILE B 1 19 ? -9.094 0.992 -2.158 1 96 19 ILE B O 1
ATOM 2495 N N . PHE B 1 20 ? -7.602 2.641 -2.451 1 96.31 20 PHE B N 1
ATOM 2496 C CA . PHE B 1 20 ? -6.777 2.211 -1.33 1 96.31 20 PHE B CA 1
ATOM 2497 C C . PHE B 1 20 ? -7.594 2.15 -0.046 1 96.31 20 PHE B C 1
ATOM 2499 O O . PHE B 1 20 ? -7.527 1.166 0.692 1 96.31 20 PHE B O 1
ATOM 2506 N N . THR B 1 21 ? -8.336 3.186 0.248 1 95.69 21 THR B N 1
ATOM 2507 C CA . THR B 1 21 ? -9.141 3.289 1.462 1 95.69 21 THR B CA 1
ATOM 2508 C C . THR B 1 21 ? -10.211 2.201 1.499 1 95.69 21 THR B C 1
ATOM 2510 O O . THR B 1 21 ? -10.461 1.608 2.549 1 95.69 21 THR B O 1
ATOM 2513 N N . GLU B 1 22 ? -10.805 1.972 0.384 1 96.75 22 GLU B N 1
ATOM 2514 C CA . GLU B 1 22 ? -11.812 0.923 0.294 1 96.75 22 GLU B CA 1
ATOM 2515 C C . GLU B 1 22 ? -11.211 -0.452 0.555 1 96.75 22 GLU B C 1
ATOM 2517 O O . GLU B 1 22 ? -11.789 -1.267 1.274 1 96.75 22 GLU B O 1
ATOM 2522 N N . ASN B 1 23 ? -10.062 -0.695 -0.026 1 97.25 23 ASN B N 1
ATOM 2523 C CA . ASN B 1 23 ? -9.383 -1.966 0.199 1 97.25 23 ASN B CA 1
ATOM 2524 C C . ASN B 1 23 ? -8.961 -2.123 1.655 1 97.25 23 ASN B C 1
ATOM 2526 O O . ASN B 1 23 ? -9.047 -3.217 2.217 1 97.25 23 ASN B O 1
ATOM 2530 N N . LYS B 1 24 ? -8.477 -1.052 2.234 1 96.56 24 LYS B N 1
ATOM 2531 C CA . LYS B 1 24 ? -8.117 -1.096 3.648 1 96.56 24 LYS B CA 1
ATOM 2532 C C . LYS B 1 24 ? -9.32 -1.458 4.512 1 96.56 24 LYS B C 1
ATOM 2534 O O . LYS B 1 24 ? -9.211 -2.262 5.438 1 96.56 24 LYS B O 1
ATOM 2539 N N . ARG B 1 25 ? -10.445 -0.864 4.199 1 96.31 25 ARG B N 1
ATOM 2540 C CA . ARG B 1 25 ? -11.672 -1.173 4.926 1 96.31 25 ARG B CA 1
ATOM 2541 C C . ARG B 1 25 ? -12.039 -2.645 4.777 1 96.31 25 ARG B C 1
ATOM 2543 O O . ARG B 1 25 ? -12.445 -3.289 5.746 1 96.31 25 ARG B O 1
ATOM 2550 N N . ARG B 1 26 ? -11.891 -3.162 3.623 1 96.94 26 ARG B N 1
ATOM 2551 C CA . ARG B 1 26 ? -12.172 -4.57 3.361 1 96.94 26 ARG B CA 1
ATOM 2552 C C . ARG B 1 26 ? -11.266 -5.473 4.191 1 96.94 26 ARG B C 1
ATOM 2554 O O . ARG B 1 26 ? -11.711 -6.488 4.73 1 96.94 26 ARG B O 1
ATOM 2561 N N . ILE B 1 27 ? -10.039 -5.133 4.254 1 97.44 27 ILE B N 1
ATOM 2562 C CA . ILE B 1 27 ? -9.062 -5.887 5.027 1 97.44 27 ILE B CA 1
ATOM 2563 C C . ILE B 1 27 ? -9.461 -5.891 6.5 1 97.44 27 ILE B C 1
ATOM 2565 O O . ILE B 1 27 ? -9.508 -6.949 7.133 1 97.44 27 ILE B O 1
ATOM 2569 N N . ASP B 1 28 ? -9.758 -4.711 7.016 1 96.06 28 ASP B N 1
ATOM 2570 C CA . ASP B 1 28 ? -10.117 -4.59 8.422 1 96.06 28 ASP B CA 1
ATOM 2571 C C . ASP B 1 28 ? -11.367 -5.41 8.742 1 96.06 28 ASP B C 1
ATOM 2573 O O . ASP B 1 28 ? -11.398 -6.137 9.742 1 96.06 28 ASP B O 1
ATOM 2577 N N . LYS B 1 29 ? -12.305 -5.293 7.934 1 97.06 29 LYS B N 1
ATOM 2578 C CA . LYS B 1 29 ? -13.547 -6.039 8.133 1 97.06 29 LYS B CA 1
ATOM 2579 C C . LYS B 1 29 ? -13.289 -7.543 8.109 1 97.06 29 LYS B C 1
ATOM 2581 O O . LYS B 1 29 ? -13.789 -8.273 8.961 1 97.06 29 LYS B O 1
ATOM 2586 N N . HIS B 1 30 ? -12.578 -8.008 7.164 1 97.12 30 HIS B N 1
ATOM 2587 C CA . HIS B 1 30 ? -12.258 -9.43 7.051 1 97.12 30 HIS B CA 1
ATOM 2588 C C . HIS B 1 30 ? -11.516 -9.93 8.281 1 97.12 30 HIS B C 1
ATOM 2590 O O . HIS B 1 30 ? -11.852 -10.977 8.836 1 97.12 30 HIS B O 1
ATOM 2596 N N . ASN B 1 31 ? -10.547 -9.18 8.68 1 97.56 31 ASN B N 1
ATOM 2597 C CA . ASN B 1 31 ? -9.656 -9.609 9.75 1 97.56 31 ASN B CA 1
ATOM 2598 C C . ASN B 1 31 ? -10.359 -9.562 11.109 1 97.56 31 ASN B C 1
ATOM 2600 O O . ASN B 1 31 ? -9.906 -10.195 12.07 1 97.56 31 ASN B O 1
ATOM 2604 N N . GLU B 1 32 ? -11.344 -8.766 11.25 1 97.12 32 GLU B N 1
ATOM 2605 C CA . GLU B 1 32 ? -12.141 -8.727 12.469 1 97.12 32 GLU B CA 1
ATOM 2606 C C . GLU B 1 32 ? -12.945 -10.008 12.641 1 97.12 32 GLU B C 1
ATOM 2608 O O . GLU B 1 32 ? -13.352 -10.352 13.75 1 97.12 32 GLU B O 1
ATOM 2613 N N . GLY B 1 33 ? -13.148 -10.742 11.555 1 95.19 33 GLY B N 1
ATOM 2614 C CA . GLY B 1 33 ? -13.914 -11.977 11.609 1 95.19 33 GLY B CA 1
ATOM 2615 C C . GLY B 1 33 ? -13.055 -13.195 11.898 1 95.19 33 GLY B C 1
ATOM 2616 O O . GLY B 1 33 ? -11.844 -13.078 12.062 1 95.19 33 GLY B O 1
ATOM 2617 N N . ASN B 1 34 ? -13.742 -14.273 12.031 1 93.06 34 ASN B N 1
ATOM 2618 C CA . ASN B 1 34 ? -13.062 -15.539 12.289 1 93.06 34 ASN B CA 1
ATOM 2619 C C . ASN B 1 34 ? -12.844 -16.328 11 1 93.06 34 ASN B C 1
ATOM 2621 O O . ASN B 1 34 ? -13.57 -17.281 10.727 1 93.06 34 ASN B O 1
ATOM 2625 N N . HIS B 1 35 ? -11.867 -15.93 10.273 1 94.25 35 HIS B N 1
ATOM 2626 C CA . HIS B 1 35 ? -11.523 -16.578 9.016 1 94.25 35 HIS B CA 1
ATOM 2627 C C . HIS B 1 35 ? -10.234 -17.375 9.133 1 94.25 35 HIS B C 1
ATOM 2629 O O . HIS B 1 35 ? -9.43 -17.141 10.039 1 94.25 35 HIS B O 1
ATOM 2635 N N . SER B 1 36 ? -10.078 -18.312 8.195 1 95.62 36 SER B N 1
ATOM 2636 C CA . SER B 1 36 ? -8.922 -19.203 8.227 1 95.62 36 SER B CA 1
ATOM 2637 C C . SER B 1 36 ? -7.691 -18.516 7.625 1 95.62 36 SER B C 1
ATOM 2639 O O . SER B 1 36 ? -6.594 -19.078 7.66 1 95.62 36 SER B O 1
ATOM 2641 N N . PHE B 1 37 ? -7.934 -17.297 7.078 1 97.12 37 PHE B N 1
ATOM 2642 C CA . PHE B 1 37 ? -6.82 -16.516 6.543 1 97.12 37 PHE B CA 1
ATOM 2643 C C . PHE B 1 37 ? -7 -15.039 6.836 1 97.12 37 PHE B C 1
ATOM 2645 O O . PHE B 1 37 ? -8.094 -14.602 7.188 1 97.12 37 PHE B O 1
ATOM 2652 N N . THR B 1 38 ? -5.887 -14.328 6.742 1 98.19 38 THR B N 1
ATOM 2653 C CA . THR B 1 38 ? -5.926 -12.883 6.945 1 98.19 38 THR B CA 1
ATOM 2654 C C . THR B 1 38 ? -5.527 -12.148 5.668 1 98.19 38 THR B C 1
ATOM 2656 O O . THR B 1 38 ? -4.906 -12.734 4.777 1 98.19 38 THR B O 1
ATOM 2659 N N . MET B 1 39 ? -6.027 -10.953 5.605 1 98.06 39 MET B N 1
ATOM 2660 C CA . MET B 1 39 ? -5.66 -10.047 4.52 1 98.06 39 MET B CA 1
ATOM 2661 C C . MET B 1 39 ? -4.762 -8.922 5.023 1 98.06 39 MET B C 1
ATOM 2663 O O . MET B 1 39 ? -4.727 -8.641 6.223 1 98.06 39 MET B O 1
ATOM 2667 N N . ALA B 1 40 ? -4.004 -8.344 4.133 1 97.56 40 ALA B N 1
ATOM 2668 C CA . ALA B 1 40 ? -3.15 -7.199 4.453 1 97.56 40 ALA B CA 1
ATOM 2669 C C . ALA B 1 40 ? -2.895 -6.34 3.219 1 97.56 40 ALA B C 1
ATOM 2671 O O . ALA B 1 40 ? -3.08 -6.797 2.088 1 97.56 40 ALA B O 1
ATOM 2672 N N . LEU B 1 41 ? -2.471 -5.137 3.465 1 96.62 41 LEU B N 1
ATOM 2673 C CA . LEU B 1 41 ? -2.053 -4.273 2.367 1 96.62 41 LEU B CA 1
ATOM 2674 C C . LEU B 1 41 ? -0.833 -4.848 1.655 1 96.62 41 LEU B C 1
ATOM 2676 O O . LEU B 1 41 ? 0.055 -5.414 2.297 1 96.62 41 LEU B O 1
ATOM 2680 N N . ASN B 1 42 ? -0.838 -4.688 0.349 1 96.94 42 ASN B N 1
ATOM 2681 C CA . ASN B 1 42 ? 0.281 -5.125 -0.477 1 96.94 42 ASN B CA 1
ATOM 2682 C C . ASN B 1 42 ? 0.418 -4.273 -1.735 1 96.94 42 ASN B C 1
ATOM 2684 O O . ASN B 1 42 ? -0.113 -3.162 -1.798 1 96.94 42 ASN B O 1
ATOM 2688 N N . GLN B 1 43 ? 1.169 -4.707 -2.705 1 94.69 43 GLN B N 1
ATOM 2689 C CA . GLN B 1 43 ? 1.48 -3.922 -3.895 1 94.69 43 GLN B CA 1
ATOM 2690 C C . GLN B 1 43 ? 0.231 -3.682 -4.738 1 94.69 43 GLN B C 1
ATOM 2692 O O . GLN B 1 43 ? 0.242 -2.855 -5.652 1 94.69 43 GLN B O 1
ATOM 2697 N N . PHE B 1 44 ? -0.91 -4.379 -4.406 1 96.25 44 PHE B N 1
ATOM 2698 C CA . PHE B 1 44 ? -2.131 -4.246 -5.195 1 96.25 44 PHE B CA 1
ATOM 2699 C C . PHE B 1 44 ? -3.16 -3.4 -4.453 1 96.25 44 PHE B C 1
ATOM 2701 O O . PHE B 1 44 ? -4.301 -3.266 -4.906 1 96.25 44 PHE B O 1
ATOM 2708 N N . SER B 1 45 ? -2.764 -2.807 -3.373 1 95.62 45 SER B N 1
ATOM 2709 C CA . SER B 1 45 ? -3.707 -2.209 -2.434 1 95.62 45 SER B CA 1
ATOM 2710 C C . SER B 1 45 ? -4.406 -1 -3.047 1 95.62 45 SER B C 1
ATOM 2712 O O . SER B 1 45 ? -5.457 -0.575 -2.566 1 95.62 45 SER B O 1
ATOM 2714 N N . ASP B 1 46 ? -3.871 -0.378 -4.07 1 93.75 46 ASP B N 1
ATOM 2715 C CA . ASP B 1 46 ? -4.523 0.781 -4.672 1 93.75 46 ASP B CA 1
ATOM 2716 C C . ASP B 1 46 ? -5.141 0.425 -6.023 1 93.75 46 ASP B C 1
ATOM 2718 O O . ASP B 1 46 ? -5.316 1.295 -6.879 1 93.75 46 ASP B O 1
ATOM 2722 N N . MET B 1 47 ? -5.434 -0.876 -6.23 1 94.81 47 MET B N 1
ATOM 2723 C CA . MET B 1 47 ? -6.098 -1.349 -7.445 1 94.81 47 MET B CA 1
ATOM 2724 C C . MET B 1 47 ? -7.484 -1.897 -7.129 1 94.81 47 MET B C 1
ATOM 2726 O O . MET B 1 47 ? -7.68 -2.547 -6.098 1 94.81 47 MET B O 1
ATOM 2730 N N . THR B 1 48 ? -8.359 -1.611 -8.062 1 95.88 48 THR B N 1
ATOM 2731 C CA . THR B 1 48 ? -9.609 -2.365 -8.016 1 95.88 48 THR B CA 1
ATOM 2732 C C . THR B 1 48 ? -9.391 -3.805 -8.477 1 95.88 48 THR B C 1
ATOM 2734 O O . THR B 1 48 ? -8.398 -4.105 -9.141 1 95.88 48 THR B O 1
ATOM 2737 N N . PHE B 1 49 ? -10.281 -4.727 -8.133 1 95.94 49 PHE B N 1
ATOM 2738 C CA . PHE B 1 49 ? -10.156 -6.098 -8.617 1 95.94 49 PHE B CA 1
ATOM 2739 C C . PHE B 1 49 ? -10.219 -6.148 -10.133 1 95.94 49 PHE B C 1
ATOM 2741 O O . PHE B 1 49 ? -9.539 -6.961 -10.766 1 95.94 49 PHE B O 1
ATOM 2748 N N . GLY B 1 50 ? -11.078 -5.266 -10.656 1 94.88 50 GLY B N 1
ATOM 2749 C CA . GLY B 1 50 ? -11.148 -5.211 -12.109 1 94.88 50 GLY B CA 1
ATOM 2750 C C . GLY B 1 50 ? -9.812 -4.895 -12.758 1 94.88 50 GLY B C 1
ATOM 2751 O O . GLY B 1 50 ? -9.422 -5.547 -13.734 1 94.88 50 GLY B O 1
ATOM 2752 N N . GLU B 1 51 ? -9.125 -3.861 -12.25 1 93.31 51 GLU B N 1
ATOM 2753 C CA . GLU B 1 51 ? -7.797 -3.508 -12.75 1 93.31 51 GLU B CA 1
ATOM 2754 C C . GLU B 1 51 ? -6.812 -4.66 -12.57 1 93.31 51 GLU B C 1
ATOM 2756 O O . GLU B 1 51 ? -6.039 -4.969 -13.477 1 93.31 51 GLU B O 1
ATOM 2761 N N . PHE B 1 52 ? -6.879 -5.258 -11.445 1 95.81 52 PHE B N 1
ATOM 2762 C CA . PHE B 1 52 ? -6.023 -6.383 -11.094 1 95.81 52 PHE B CA 1
ATOM 2763 C C . PHE B 1 52 ? -6.234 -7.547 -12.055 1 95.81 52 PHE B C 1
ATOM 2765 O O . PHE B 1 52 ? -5.273 -8.078 -12.617 1 95.81 52 PHE B O 1
ATOM 2772 N N . ARG B 1 53 ? -7.457 -7.926 -12.203 1 95 53 ARG B N 1
ATOM 2773 C CA . ARG B 1 53 ? -7.801 -9.047 -13.07 1 95 53 ARG B CA 1
ATOM 2774 C C . ARG B 1 53 ? -7.305 -8.82 -14.492 1 95 53 ARG B C 1
ATOM 2776 O O . ARG B 1 53 ? -6.73 -9.719 -15.109 1 95 53 ARG B O 1
ATOM 2783 N N . LYS B 1 54 ? -7.457 -7.664 -14.977 1 92.38 54 LYS B N 1
ATOM 2784 C CA . LYS B 1 54 ? -7.086 -7.328 -16.344 1 92.38 54 LYS B CA 1
ATOM 2785 C C . LYS B 1 54 ? -5.574 -7.406 -16.531 1 92.38 54 LYS B C 1
ATOM 2787 O O . LYS B 1 54 ? -5.098 -7.777 -17.609 1 92.38 54 LYS B O 1
ATOM 2792 N N . SER B 1 55 ? -4.871 -7.125 -15.484 1 92.62 55 SER B N 1
ATOM 2793 C CA . SER B 1 55 ? -3.426 -6.965 -15.625 1 92.62 55 SER B CA 1
ATOM 2794 C C . SER B 1 55 ? -2.691 -8.25 -15.266 1 92.62 55 SER B C 1
ATOM 2796 O O . SER B 1 55 ? -1.621 -8.539 -15.812 1 92.62 55 SER B O 1
ATOM 2798 N N . PHE B 1 56 ? -3.273 -9.062 -14.367 1 94.88 56 PHE B N 1
ATOM 2799 C CA . PHE B 1 56 ? -2.445 -10.094 -13.75 1 94.88 56 PHE B CA 1
ATOM 2800 C C . PHE B 1 56 ? -3.051 -11.477 -13.977 1 94.88 56 PHE B C 1
ATOM 2802 O O . PHE B 1 56 ? -2.387 -12.492 -13.75 1 94.88 56 PHE B O 1
ATOM 2809 N N . LEU B 1 57 ? -4.305 -11.477 -14.383 1 95.06 57 LEU B N 1
ATOM 2810 C CA . LEU B 1 57 ? -4.988 -12.75 -14.578 1 95.06 57 LEU B CA 1
ATOM 2811 C C . LEU B 1 57 ? -5.316 -12.969 -16.047 1 95.06 57 LEU B C 1
ATOM 2813 O O . LEU B 1 57 ? -4.898 -12.195 -16.906 1 95.06 57 LEU B O 1
ATOM 2817 N N . TRP B 1 58 ? -5.988 -14.109 -16.312 1 91.5 58 TRP B N 1
ATOM 2818 C CA . TRP B 1 58 ? -6.344 -14.438 -17.688 1 91.5 58 TRP B CA 1
ATOM 2819 C C . TRP B 1 58 ? -7.523 -13.594 -18.156 1 91.5 58 TRP B C 1
ATOM 2821 O O . TRP B 1 58 ? -8.469 -13.352 -17.406 1 91.5 58 TRP B O 1
ATOM 2831 N N . SER B 1 59 ? -7.371 -13.18 -19.281 1 81.25 59 SER B N 1
ATOM 2832 C CA . SER B 1 59 ? -8.5 -12.469 -19.875 1 81.25 59 SER B CA 1
ATOM 2833 C C . SER B 1 59 ? -9.25 -13.367 -20.859 1 81.25 59 SER B C 1
ATOM 2835 O O . SER B 1 59 ? -10.398 -13.086 -21.219 1 81.25 59 SER B O 1
ATOM 2837 N N . GLU B 1 60 ? -8.648 -14.438 -21.281 1 76.56 60 GLU B N 1
ATOM 2838 C CA . GLU B 1 60 ? -9.273 -15.383 -22.203 1 76.56 60 GLU B CA 1
ATOM 2839 C C . GLU B 1 60 ? -9.695 -16.656 -21.484 1 76.56 60 GLU B C 1
ATOM 2841 O O . GLU B 1 60 ? -8.961 -17.172 -20.641 1 76.56 60 GLU B O 1
ATOM 2846 N N . PRO B 1 61 ? -10.914 -17.047 -21.797 1 72.75 61 PRO B N 1
ATOM 2847 C CA . PRO B 1 61 ? -11.336 -18.312 -21.188 1 72.75 61 PRO B CA 1
ATOM 2848 C C . PRO B 1 61 ? -10.414 -19.484 -21.562 1 72.75 61 PRO B C 1
ATOM 2850 O O . PRO B 1 61 ? -9.922 -19.531 -22.703 1 72.75 61 PRO B O 1
ATOM 2853 N N . GLN B 1 62 ? -10.07 -20.156 -20.578 1 71.56 62 GLN B N 1
ATOM 2854 C CA . GLN B 1 62 ? -9.266 -21.344 -20.828 1 71.56 62 GLN B CA 1
ATOM 2855 C C . GLN B 1 62 ? -10.07 -22.625 -20.594 1 71.56 62 GLN B C 1
ATOM 2857 O O . GLN B 1 62 ? -10.961 -22.641 -19.734 1 71.56 62 GLN B O 1
ATOM 2862 N N . ASN B 1 63 ? -10.008 -23.562 -21.578 1 65.75 63 ASN B N 1
ATOM 2863 C CA . ASN B 1 63 ? -10.68 -24.844 -21.422 1 65.75 63 ASN B CA 1
ATOM 2864 C C . ASN B 1 63 ? -9.688 -25.953 -21.094 1 65.75 63 ASN B C 1
ATOM 2866 O O . ASN B 1 63 ? -8.852 -26.312 -21.938 1 65.75 63 ASN B O 1
ATOM 2870 N N . CYS B 1 64 ? -9.672 -26.312 -19.781 1 68.81 64 CYS B N 1
ATOM 2871 C CA . CYS B 1 64 ? -8.867 -27.469 -19.406 1 68.81 64 CYS B CA 1
ATOM 2872 C C . CYS B 1 64 ? -9.438 -28.75 -20 1 68.81 64 CYS B C 1
ATOM 2874 O O . CYS B 1 64 ? -10.633 -29.031 -19.859 1 68.81 64 CYS B O 1
ATOM 2876 N N . SER B 1 65 ? -9.008 -29.188 -21.172 1 54.41 65 SER B N 1
ATOM 2877 C CA . SER B 1 65 ? -9.562 -30.328 -21.891 1 54.41 65 SER B CA 1
ATOM 2878 C C . SER B 1 65 ? -9.203 -31.641 -21.203 1 54.41 65 SER B C 1
ATOM 2880 O O . SER B 1 65 ? -9.703 -32.719 -21.578 1 54.41 65 SER B O 1
ATOM 2882 N N . ALA B 1 66 ? -8.375 -31.641 -20.109 1 57.56 66 ALA B N 1
ATOM 2883 C CA . ALA B 1 66 ? -7.941 -32.969 -19.703 1 57.56 66 ALA B CA 1
ATOM 2884 C C . ALA B 1 66 ? -8.992 -33.656 -18.828 1 57.56 66 ALA B C 1
ATOM 2886 O O . ALA B 1 66 ? -9.086 -33.375 -17.625 1 57.56 66 ALA B O 1
ATOM 2887 N N . THR B 1 67 ? -10.078 -34.344 -19.438 1 56.81 67 THR B N 1
ATOM 2888 C CA . THR B 1 67 ? -11.133 -35.062 -18.719 1 56.81 67 THR B CA 1
ATOM 2889 C C . THR B 1 67 ? -10.594 -36.344 -18.094 1 56.81 67 THR B C 1
ATOM 2891 O O . THR B 1 67 ? -10.859 -36.656 -16.922 1 56.81 67 THR B O 1
ATOM 2894 N N . LYS B 1 68 ? -9.891 -37.125 -18.859 1 63.44 68 LYS B N 1
ATOM 2895 C CA . LYS B 1 68 ? -9.336 -38.375 -18.312 1 63.44 68 LYS B CA 1
ATOM 2896 C C . LYS B 1 68 ? -7.816 -38.281 -18.219 1 63.44 68 LYS B C 1
ATOM 2898 O O . LYS B 1 68 ? -7.133 -38.031 -19.203 1 63.44 68 LYS B O 1
ATOM 2903 N N . GLY B 1 69 ? -7.293 -38.375 -16.875 1 67.5 69 GLY B N 1
ATOM 2904 C CA . GLY B 1 69 ? -5.879 -38.188 -16.578 1 67.5 69 GLY B CA 1
ATOM 2905 C C . GLY B 1 69 ? -5.02 -39.375 -17.016 1 67.5 69 GLY B C 1
ATOM 2906 O O . GLY B 1 69 ? -5.52 -40.469 -17.203 1 67.5 69 GLY B O 1
ATOM 2907 N N . SER B 1 70 ? -3.814 -39.094 -17.422 1 75.69 70 SER B N 1
ATOM 2908 C CA . SER B 1 70 ? -2.807 -40.094 -17.797 1 75.69 70 SER B CA 1
ATOM 2909 C C . SER B 1 70 ? -1.961 -40.5 -16.594 1 75.69 70 SER B C 1
ATOM 2911 O O . SER B 1 70 ? -1.177 -41.469 -16.672 1 75.69 70 SER B O 1
ATOM 2913 N N . TYR B 1 71 ? -2.25 -39.906 -15.477 1 80.44 71 TYR B N 1
ATOM 2914 C CA . TYR B 1 71 ? -1.477 -40.219 -14.281 1 80.44 71 TYR B CA 1
ATOM 2915 C C . TYR B 1 71 ? -2.117 -41.375 -13.492 1 80.44 71 TYR B C 1
ATOM 2917 O O . TYR B 1 71 ? -3.33 -41.375 -13.273 1 80.44 71 TYR B O 1
ATOM 2925 N N . ILE B 1 72 ? -1.277 -42.344 -13.18 1 76.12 72 ILE B N 1
ATOM 2926 C CA . ILE B 1 72 ? -1.742 -43.469 -12.375 1 76.12 72 ILE B CA 1
ATOM 2927 C C . ILE B 1 72 ? -1.177 -43.375 -10.961 1 76.12 72 ILE B C 1
ATOM 2929 O O . ILE B 1 72 ? 0.042 -43.375 -10.773 1 76.12 72 ILE B O 1
ATOM 2933 N N . SER B 1 73 ? -2.031 -43.281 -9.977 1 79.44 73 SER B N 1
ATOM 2934 C CA . SER B 1 73 ? -1.657 -43.094 -8.578 1 79.44 73 SER B CA 1
ATOM 2935 C C . SER B 1 73 ? -0.979 -44.344 -8.016 1 79.44 73 SER B C 1
ATOM 2937 O O . SER B 1 73 ? -1.262 -45.469 -8.445 1 79.44 73 SER B O 1
ATOM 2939 N N . SER B 1 74 ? 0.056 -44.25 -7.109 1 74.38 74 SER B N 1
ATOM 2940 C CA . SER B 1 74 ? 0.798 -45.344 -6.473 1 74.38 74 SER B CA 1
ATOM 2941 C C . SER B 1 74 ? -0.045 -46.031 -5.414 1 74.38 74 SER B C 1
ATOM 2943 O O . SER B 1 74 ? 0.263 -47.156 -5.008 1 74.38 74 SER B O 1
ATOM 2945 N N . ASN B 1 75 ? -1.201 -45.906 -5.215 1 68.19 75 ASN B N 1
ATOM 2946 C CA . ASN B 1 75 ? -2.104 -46.531 -4.242 1 68.19 75 ASN B CA 1
ATOM 2947 C C . ASN B 1 75 ? -1.462 -46.594 -2.859 1 68.19 75 ASN B C 1
ATOM 2949 O O . ASN B 1 75 ? -1.967 -47.281 -1.974 1 68.19 75 ASN B O 1
ATOM 2953 N N . GLY B 1 76 ? -0.298 -46.062 -2.596 1 70.75 76 GLY B N 1
ATOM 2954 C CA . GLY B 1 76 ? 0.35 -46.188 -1.301 1 70.75 76 GLY B CA 1
ATOM 2955 C C . GLY B 1 76 ? -0.053 -45.094 -0.327 1 70.75 76 GLY B C 1
ATOM 2956 O O . GLY B 1 76 ? -0.834 -44.219 -0.672 1 70.75 76 GLY B O 1
ATOM 2957 N N . PRO B 1 77 ? 0.337 -45.344 0.97 1 84.69 77 PRO B N 1
ATOM 2958 C CA . PRO B 1 77 ? 0.095 -44.312 1.979 1 84.69 77 PRO B CA 1
ATOM 2959 C C . PRO B 1 77 ? 0.833 -43 1.678 1 84.69 77 PRO B C 1
ATOM 2961 O O . PRO B 1 77 ? 1.943 -43.031 1.142 1 84.69 77 PRO B O 1
ATOM 2964 N N . HIS B 1 78 ? 0.155 -41.938 1.87 1 91.19 78 HIS B N 1
ATOM 2965 C CA . HIS B 1 78 ? 0.755 -40.625 1.696 1 91.19 78 HIS B CA 1
ATOM 2966 C C . HIS B 1 78 ? 1.135 -40 3.039 1 91.19 78 HIS B C 1
ATOM 2968 O O . HIS B 1 78 ? 0.417 -40.188 4.027 1 91.19 78 HIS B O 1
ATOM 2974 N N . PRO B 1 79 ? 2.35 -39.375 3.041 1 93.94 79 PRO B N 1
ATOM 2975 C CA . PRO B 1 79 ? 2.68 -38.656 4.273 1 93.94 79 PRO B CA 1
ATOM 2976 C C . PRO B 1 79 ? 1.646 -37.594 4.629 1 93.94 79 PRO B C 1
ATOM 2978 O O . PRO B 1 79 ? 0.937 -37.094 3.752 1 93.94 79 PRO B O 1
ATOM 2981 N N . VAL B 1 80 ? 1.633 -37.25 5.902 1 93.56 80 VAL B N 1
ATOM 2982 C CA . VAL B 1 80 ? 0.698 -36.25 6.395 1 93.56 80 VAL B CA 1
ATOM 2983 C C . VAL B 1 80 ? 1.081 -34.875 5.852 1 93.56 80 VAL B C 1
ATOM 2985 O O . VAL B 1 80 ? 0.216 -34 5.629 1 93.56 80 VAL B O 1
ATOM 2988 N N . SER B 1 81 ? 2.379 -34.719 5.656 1 97 81 SER B N 1
ATOM 2989 C CA . SER B 1 81 ? 2.877 -33.469 5.117 1 97 81 SER B CA 1
ATOM 2990 C C . SER B 1 81 ? 4.109 -33.688 4.246 1 97 81 SER B C 1
ATOM 2992 O O . SER B 1 81 ? 4.859 -34.625 4.453 1 97 81 SER B O 1
ATOM 2994 N N . ILE B 1 82 ? 4.234 -32.875 3.277 1 97.88 82 ILE B N 1
ATOM 2995 C CA . ILE B 1 82 ? 5.414 -32.844 2.422 1 97.88 82 ILE B CA 1
ATOM 2996 C C . ILE B 1 82 ? 5.672 -31.422 1.938 1 97.88 82 ILE B C 1
ATOM 2998 O O . ILE B 1 82 ? 4.734 -30.641 1.76 1 97.88 82 ILE B O 1
ATOM 3002 N N . ASP B 1 83 ? 6.918 -31.078 1.786 1 98.62 83 ASP B N 1
ATOM 3003 C CA . ASP B 1 83 ? 7.359 -29.766 1.317 1 98.62 83 ASP B CA 1
ATOM 3004 C C . ASP B 1 83 ? 8.625 -29.891 0.468 1 98.62 83 ASP B C 1
ATOM 3006 O O . ASP B 1 83 ? 9.719 -30.078 0.999 1 98.62 83 ASP B O 1
ATOM 3010 N N . TRP B 1 84 ? 8.438 -29.75 -0.77 1 98.75 84 TRP B N 1
ATOM 3011 C CA . TRP B 1 84 ? 9.547 -29.938 -1.696 1 98.75 84 TRP B CA 1
ATOM 3012 C C . TRP B 1 84 ? 10.594 -28.844 -1.526 1 98.75 84 TRP B C 1
ATOM 3014 O O . TRP B 1 84 ? 11.734 -28.984 -1.973 1 98.75 84 TRP B O 1
ATOM 3024 N N . ARG B 1 85 ? 10.258 -27.703 -0.923 1 98.12 85 ARG B N 1
ATOM 3025 C CA . ARG B 1 85 ? 11.211 -26.641 -0.648 1 98.12 85 ARG B CA 1
ATOM 3026 C C . ARG B 1 85 ? 12.258 -27.078 0.359 1 98.12 85 ARG B C 1
ATOM 3028 O O . ARG B 1 85 ? 13.367 -26.547 0.391 1 98.12 85 ARG B O 1
ATOM 3035 N N . LYS B 1 86 ? 11.906 -28.078 1.091 1 97.44 86 LYS B N 1
ATOM 3036 C CA . LYS B 1 86 ? 12.766 -28.516 2.188 1 97.44 86 LYS B CA 1
ATOM 3037 C C . LYS B 1 86 ? 13.43 -29.844 1.865 1 97.44 86 LYS B C 1
ATOM 3039 O O . LYS B 1 86 ? 14.281 -30.312 2.619 1 97.44 86 LYS B O 1
ATOM 3044 N N . LYS B 1 87 ? 13.094 -30.484 0.893 1 96 87 LYS B N 1
ATOM 3045 C CA . LYS B 1 87 ? 13.57 -31.828 0.562 1 96 87 LYS B CA 1
ATOM 3046 C C . LYS B 1 87 ? 14.883 -31.766 -0.214 1 96 87 LYS B C 1
ATOM 3048 O O . LYS B 1 87 ? 15.617 -32.75 -0.286 1 96 87 LYS B O 1
ATOM 3053 N N . GLY B 1 88 ? 15.234 -30.703 -0.734 1 95.06 88 GLY B N 1
ATOM 3054 C CA . GLY B 1 88 ? 16.422 -30.469 -1.548 1 95.06 88 GLY B CA 1
ATOM 3055 C C . GLY B 1 88 ? 16.359 -29.172 -2.338 1 95.06 88 GLY B C 1
ATOM 3056 O O . GLY B 1 88 ? 15.508 -28.328 -2.074 1 95.06 88 GLY B O 1
ATOM 3057 N N . ASN B 1 89 ? 17.344 -29.078 -3.201 1 97.56 89 ASN B N 1
ATOM 3058 C CA . ASN B 1 89 ? 17.375 -27.906 -4.07 1 97.56 89 ASN B CA 1
ATOM 3059 C C . ASN B 1 89 ? 16.531 -28.141 -5.332 1 97.56 89 ASN B C 1
ATOM 3061 O O . ASN B 1 89 ? 17.078 -28.234 -6.43 1 97.56 89 ASN B O 1
ATOM 3065 N N . TYR B 1 90 ? 15.18 -28.125 -5.113 1 98.62 90 TYR B N 1
ATOM 3066 C CA . TYR B 1 90 ? 14.32 -28.562 -6.203 1 98.62 90 TYR B CA 1
ATOM 3067 C C . TYR B 1 90 ? 13.367 -27.469 -6.637 1 98.62 90 TYR B C 1
ATOM 3069 O O . TYR B 1 90 ? 12.711 -27.578 -7.672 1 98.62 90 TYR B O 1
ATOM 3077 N N . VAL B 1 91 ? 13.234 -26.422 -5.828 1 98.75 91 VAL B N 1
ATOM 3078 C CA . VAL B 1 91 ? 12.273 -25.375 -6.125 1 98.75 91 VAL B CA 1
ATOM 3079 C C . VAL B 1 91 ? 12.992 -24.031 -6.25 1 98.75 91 VAL B C 1
ATOM 3081 O O . VAL B 1 91 ? 13.703 -23.609 -5.332 1 98.75 91 VAL B O 1
ATOM 3084 N N . THR B 1 92 ? 12.867 -23.359 -7.367 1 98.44 92 THR B N 1
ATOM 3085 C CA . THR B 1 92 ? 13.492 -22.062 -7.574 1 98.44 92 THR B CA 1
ATOM 3086 C C . THR B 1 92 ? 12.797 -20.984 -6.742 1 98.44 92 THR B C 1
ATOM 3088 O O . THR B 1 92 ? 11.695 -21.203 -6.23 1 98.44 92 THR B O 1
ATOM 3091 N N . ASP B 1 93 ? 13.406 -19.844 -6.645 1 97.69 93 ASP B N 1
ATOM 3092 C CA . ASP B 1 93 ? 12.844 -18.719 -5.898 1 97.69 93 ASP B CA 1
ATOM 3093 C C . ASP B 1 93 ? 11.539 -18.234 -6.535 1 97.69 93 ASP B C 1
ATOM 3095 O O . ASP B 1 93 ? 11.297 -18.469 -7.723 1 97.69 93 ASP B O 1
ATOM 3099 N N . VAL B 1 94 ? 10.742 -17.578 -5.68 1 98.31 94 VAL B N 1
ATOM 3100 C CA . VAL B 1 94 ? 9.523 -16.953 -6.184 1 98.31 94 VAL B CA 1
ATOM 3101 C C . VAL B 1 94 ? 9.883 -15.82 -7.141 1 98.31 94 VAL B C 1
ATOM 3103 O O . VAL B 1 94 ? 10.734 -14.984 -6.832 1 98.31 94 VAL B O 1
ATOM 3106 N N . LYS B 1 95 ? 9.289 -15.891 -8.305 1 97.62 95 LYS B N 1
ATOM 3107 C CA . LYS B 1 95 ? 9.477 -14.867 -9.328 1 97.62 95 LYS B CA 1
ATOM 3108 C C . LYS B 1 95 ? 8.273 -13.938 -9.406 1 97.62 95 LYS B C 1
ATOM 3110 O O . LYS B 1 95 ? 7.391 -13.984 -8.547 1 97.62 95 LYS B O 1
ATOM 3115 N N . ASN B 1 96 ? 8.312 -12.945 -10.336 1 97.25 96 ASN B N 1
ATOM 3116 C CA . ASN B 1 96 ? 7.238 -11.961 -10.477 1 97.25 96 ASN B CA 1
ATOM 3117 C C . ASN B 1 96 ? 6.828 -11.789 -11.93 1 97.25 96 ASN B C 1
ATOM 3119 O O . ASN B 1 96 ? 7.605 -11.281 -12.75 1 97.25 96 ASN B O 1
ATOM 3123 N N . GLN B 1 97 ? 5.617 -12.078 -12.203 1 97.56 97 GLN B N 1
ATOM 3124 C CA . GLN B 1 97 ? 5.129 -12.07 -13.578 1 97.56 97 GLN B CA 1
ATOM 3125 C C . GLN B 1 97 ? 4.883 -10.648 -14.062 1 97.56 97 GLN B C 1
ATOM 3127 O O . GLN B 1 97 ? 4.766 -10.414 -15.273 1 97.56 97 GLN B O 1
ATOM 3132 N N . GLY B 1 98 ? 4.754 -9.672 -13.109 1 95.69 98 GLY B N 1
ATOM 3133 C CA . GLY B 1 98 ? 4.402 -8.32 -13.531 1 95.69 98 GLY B CA 1
ATOM 3134 C C . GLY B 1 98 ? 3 -8.219 -14.102 1 95.69 98 GLY B C 1
ATOM 3135 O O . GLY B 1 98 ? 2.178 -9.117 -13.906 1 95.69 98 GLY B O 1
ATOM 3136 N N . PRO B 1 99 ? 2.738 -7.039 -14.734 1 94.75 99 PRO B N 1
ATOM 3137 C CA . PRO B 1 99 ? 1.39 -6.844 -15.273 1 94.75 99 PRO B CA 1
ATOM 3138 C C . PRO B 1 99 ? 1.171 -7.566 -16.594 1 94.75 99 PRO B C 1
ATOM 3140 O O . PRO B 1 99 ? 0.908 -6.926 -17.625 1 94.75 99 PRO B O 1
ATOM 3143 N N . CYS B 1 100 ? 1.244 -8.82 -16.531 1 95.25 100 CYS B N 1
ATOM 3144 C CA . CYS B 1 100 ? 1.044 -9.75 -17.641 1 95.25 100 CYS B CA 1
ATOM 3145 C C . CYS B 1 100 ? 0.355 -11.023 -17.172 1 95.25 100 CYS B C 1
ATOM 3147 O O . CYS B 1 100 ? 0.758 -11.609 -16.156 1 95.25 100 CYS B O 1
ATOM 3149 N N . GLY B 1 101 ? -0.711 -11.43 -17.875 1 95.12 101 GLY B N 1
ATOM 3150 C CA . GLY B 1 101 ? -1.389 -12.672 -17.547 1 95.12 101 GLY B CA 1
ATOM 3151 C C . GLY B 1 101 ? -0.578 -13.906 -17.906 1 95.12 101 GLY B C 1
ATOM 3152 O O . GLY B 1 101 ? -1.076 -14.812 -18.578 1 95.12 101 GLY B O 1
ATOM 3153 N N . SER B 1 102 ? 0.678 -13.906 -17.438 1 97.12 102 SER B N 1
ATOM 3154 C CA . SER B 1 102 ? 1.604 -14.969 -17.844 1 97.12 102 SER B CA 1
ATOM 3155 C C . SER B 1 102 ? 1.856 -15.938 -16.688 1 97.12 102 SER B C 1
ATOM 3157 O O . SER B 1 102 ? 2.883 -16.609 -16.656 1 97.12 102 SER B O 1
ATOM 3159 N N . CYS B 1 103 ? 0.936 -15.977 -15.727 1 97.94 103 CYS B N 1
ATOM 3160 C CA . CYS B 1 103 ? 1.087 -16.875 -14.594 1 97.94 103 CYS B CA 1
ATOM 3161 C C . CYS B 1 103 ? 1.275 -18.312 -15.055 1 97.94 103 CYS B C 1
ATOM 3163 O O . CYS B 1 103 ? 1.978 -19.094 -14.406 1 97.94 103 CYS B O 1
ATOM 3165 N N . TRP B 1 104 ? 0.7 -18.672 -16.172 1 97.06 104 TRP B N 1
ATOM 3166 C CA . TRP B 1 104 ? 0.785 -20.031 -16.703 1 97.06 104 TRP B CA 1
ATOM 3167 C C . TRP B 1 104 ? 2.225 -20.375 -17.062 1 97.06 104 TRP B C 1
ATOM 3169 O O . TRP B 1 104 ? 2.639 -21.531 -16.938 1 97.06 104 TRP B O 1
ATOM 3179 N N . THR B 1 105 ? 2.986 -19.406 -17.484 1 98.62 105 THR B N 1
ATOM 3180 C CA . THR B 1 105 ? 4.379 -19.672 -17.828 1 98.62 105 THR B CA 1
ATOM 3181 C C . THR B 1 105 ? 5.211 -19.906 -16.562 1 98.62 105 THR B C 1
ATOM 3183 O O . THR B 1 105 ? 6.121 -20.734 -16.562 1 98.62 105 THR B O 1
ATOM 3186 N N . PHE B 1 106 ? 4.879 -19.188 -15.508 1 98.81 106 PHE B N 1
ATOM 3187 C CA . PHE B 1 106 ? 5.613 -19.328 -14.258 1 98.81 106 PHE B CA 1
ATOM 3188 C C . PHE B 1 106 ? 5.273 -20.656 -13.57 1 98.81 106 PHE B C 1
ATOM 3190 O O . PHE B 1 106 ? 6.145 -21.297 -12.984 1 98.81 106 PHE B O 1
ATOM 3197 N N . SER B 1 107 ? 4.059 -20.984 -13.633 1 98.62 107 SER B N 1
ATOM 3198 C CA . SER B 1 107 ? 3.656 -22.312 -13.156 1 98.62 107 SER B CA 1
ATOM 3199 C C . SER B 1 107 ? 4.379 -23.422 -13.914 1 98.62 107 SER B C 1
ATOM 3201 O O . SER B 1 107 ? 4.934 -24.328 -13.312 1 98.62 107 SER B O 1
ATOM 3203 N N . THR B 1 108 ? 4.434 -23.281 -15.227 1 98.44 108 THR B N 1
ATOM 3204 C CA . THR B 1 108 ? 5.023 -24.266 -16.125 1 98.44 108 THR B CA 1
ATOM 3205 C C . THR B 1 108 ? 6.523 -24.39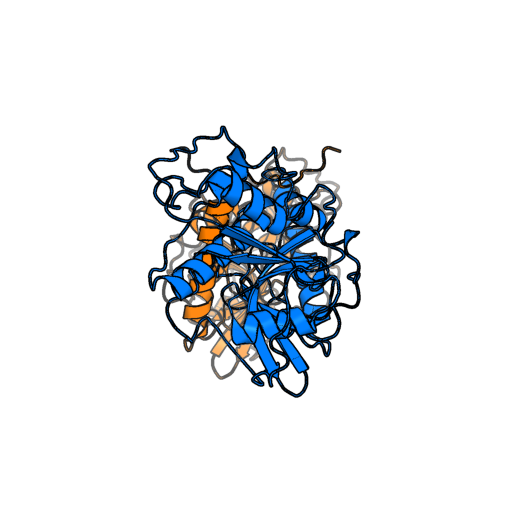1 -15.867 1 98.44 108 THR B C 1
ATOM 3207 O O . THR B 1 108 ? 7.027 -25.5 -15.641 1 98.44 108 THR B O 1
ATOM 3210 N N . THR B 1 109 ? 7.191 -23.25 -15.922 1 98.88 109 THR B N 1
ATOM 3211 C CA . THR B 1 109 ? 8.641 -23.297 -15.75 1 98.88 109 THR B CA 1
ATOM 3212 C C . THR B 1 109 ? 9 -23.781 -14.352 1 98.88 109 THR B C 1
ATOM 3214 O O . THR B 1 109 ? 9.914 -24.594 -14.188 1 98.88 109 THR B O 1
ATOM 3217 N N . GLY B 1 110 ? 8.242 -23.281 -13.336 1 98.88 110 GLY B N 1
ATOM 3218 C CA . GLY B 1 110 ? 8.5 -23.75 -11.984 1 98.88 110 GLY B CA 1
ATOM 3219 C C . GLY B 1 110 ? 8.391 -25.266 -11.859 1 98.88 110 GLY B C 1
ATOM 3220 O O . GLY B 1 110 ? 9.234 -25.906 -11.227 1 98.88 110 GLY B O 1
ATOM 3221 N N . CYS B 1 111 ? 7.391 -25.797 -12.438 1 98.81 111 CYS B N 1
ATOM 3222 C CA . CYS B 1 111 ? 7.18 -27.25 -12.383 1 98.81 111 CYS B CA 1
ATOM 3223 C C . CYS B 1 111 ? 8.289 -27.984 -13.117 1 98.81 111 CYS B C 1
ATOM 3225 O O . CYS B 1 111 ? 8.883 -28.922 -12.57 1 98.81 111 CYS B O 1
ATOM 3227 N N . LEU B 1 112 ? 8.586 -27.562 -14.305 1 98.81 112 LEU B N 1
ATOM 3228 C CA . LEU B 1 112 ? 9.602 -28.203 -15.109 1 98.81 112 LEU B CA 1
ATOM 3229 C C . LEU B 1 112 ? 10.969 -28.109 -14.445 1 98.81 112 LEU B C 1
ATOM 3231 O O . LEU B 1 112 ? 11.75 -29.062 -14.469 1 98.81 112 LEU B O 1
ATOM 3235 N N . GLU B 1 113 ? 11.297 -26.969 -13.875 1 98.88 113 GLU B N 1
ATOM 3236 C CA . GLU B 1 113 ? 12.539 -26.797 -13.125 1 98.88 113 GLU B CA 1
ATOM 3237 C C . GLU B 1 113 ? 12.648 -27.828 -12 1 98.88 113 GLU B C 1
ATOM 3239 O O . GLU B 1 113 ? 13.688 -28.469 -11.836 1 98.88 113 GLU B O 1
ATOM 3244 N N . SER B 1 114 ? 11.562 -27.984 -11.289 1 98.88 114 SER B N 1
ATOM 3245 C CA . SER B 1 114 ? 11.547 -28.922 -10.172 1 98.88 114 SER B CA 1
ATOM 3246 C C . SER B 1 114 ? 11.711 -30.359 -10.648 1 98.88 114 SER B C 1
ATOM 3248 O O . SER B 1 114 ? 12.523 -31.109 -10.109 1 98.88 114 SER B O 1
ATOM 3250 N N . VAL B 1 115 ? 10.945 -30.719 -11.664 1 98.56 115 VAL B N 1
ATOM 3251 C CA . VAL B 1 115 ? 10.984 -32.094 -12.18 1 98.56 115 VAL B CA 1
ATOM 3252 C C . VAL B 1 115 ? 12.383 -32.375 -12.711 1 98.56 115 VAL B C 1
ATOM 3254 O O . VAL B 1 115 ? 12.93 -33.469 -12.438 1 98.56 115 VAL B O 1
ATOM 3257 N N . ALA B 1 116 ? 12.969 -31.469 -13.43 1 98.31 116 ALA B N 1
ATOM 3258 C CA . ALA B 1 116 ? 14.32 -31.656 -13.953 1 98.31 116 ALA B CA 1
ATOM 3259 C C . ALA B 1 116 ? 15.344 -31.766 -12.828 1 98.31 116 ALA B C 1
ATOM 3261 O O . ALA B 1 116 ? 16.25 -32.594 -12.891 1 98.31 116 ALA B O 1
ATOM 3262 N N . ALA B 1 117 ? 15.195 -30.953 -11.852 1 98.5 117 ALA B N 1
ATOM 3263 C CA . ALA B 1 117 ? 16.125 -30.969 -10.719 1 98.5 117 ALA B CA 1
ATOM 3264 C C . ALA B 1 117 ? 16.047 -32.312 -9.984 1 98.5 117 ALA B C 1
ATOM 3266 O O . ALA B 1 117 ? 17.062 -32.844 -9.562 1 98.5 117 ALA B O 1
ATOM 3267 N N . ILE B 1 118 ? 14.852 -32.781 -9.805 1 98.06 118 ILE B N 1
ATOM 3268 C CA . ILE B 1 118 ? 14.648 -34.031 -9.109 1 98.06 118 ILE B CA 1
ATOM 3269 C C . ILE B 1 118 ? 15.281 -35.188 -9.922 1 98.06 118 ILE B C 1
ATOM 3271 O O . ILE B 1 118 ? 15.898 -36.062 -9.359 1 98.06 118 ILE B O 1
ATOM 3275 N N . ALA B 1 119 ? 15.219 -35.094 -11.195 1 97.06 119 ALA B N 1
ATOM 3276 C CA . ALA B 1 119 ? 15.703 -36.125 -12.086 1 97.06 119 ALA B CA 1
ATOM 3277 C C . ALA B 1 119 ? 17.219 -36.062 -12.25 1 97.06 119 ALA B C 1
ATOM 3279 O O . ALA B 1 119 ? 17.891 -37.094 -12.344 1 97.06 119 ALA B O 1
ATOM 3280 N N . THR B 1 120 ? 17.781 -34.875 -12.305 1 96.06 120 THR B N 1
ATOM 3281 C CA . THR B 1 120 ? 19.156 -34.75 -12.742 1 96.06 120 THR B CA 1
ATOM 3282 C C . THR B 1 120 ? 20.031 -34.219 -11.617 1 96.06 120 THR B C 1
ATOM 3284 O O . THR B 1 120 ? 21.266 -34.281 -11.695 1 96.06 120 THR B O 1
ATOM 3287 N N . GLY B 1 121 ? 19.422 -33.625 -10.641 1 96.19 121 GLY B N 1
ATOM 3288 C CA . GLY B 1 121 ? 20.172 -33 -9.555 1 96.19 121 GLY B CA 1
ATOM 3289 C C . GLY B 1 121 ? 20.578 -31.562 -9.836 1 96.19 121 GLY B C 1
ATOM 3290 O O . GLY B 1 121 ? 21.281 -30.938 -9.031 1 96.19 121 GLY B O 1
ATOM 3291 N N . ARG B 1 122 ? 20.125 -31.047 -10.953 1 96.31 122 ARG B N 1
ATOM 3292 C CA . ARG B 1 122 ? 20.484 -29.688 -11.336 1 96.31 122 ARG B CA 1
ATOM 3293 C C . ARG B 1 122 ? 19.25 -28.797 -11.438 1 96.31 122 ARG B C 1
ATOM 3295 O O . ARG B 1 122 ? 18.375 -29.031 -12.273 1 96.31 122 ARG B O 1
ATOM 3302 N N . LEU B 1 123 ? 19.281 -27.75 -10.633 1 98 123 LEU B N 1
ATOM 3303 C CA . LEU B 1 123 ? 18.188 -26.797 -10.664 1 98 123 LEU B CA 1
ATOM 3304 C C . LEU B 1 123 ? 18.547 -25.594 -11.539 1 98 123 LEU B C 1
ATOM 3306 O O . LEU B 1 123 ? 19.406 -24.781 -11.18 1 98 123 LEU B O 1
ATOM 3310 N N . LEU B 1 124 ? 17.906 -25.453 -12.695 1 97.06 124 LEU B N 1
ATOM 3311 C CA . LEU B 1 124 ? 18.172 -24.375 -13.641 1 97.06 124 LEU B CA 1
ATOM 3312 C C . LEU B 1 124 ? 16.922 -23.516 -13.859 1 97.06 124 LEU B C 1
ATOM 3314 O O . LEU B 1 124 ? 15.867 -24.031 -14.227 1 97.06 124 LEU B O 1
ATOM 3318 N N . PRO B 1 125 ? 17.078 -22.219 -13.617 1 98.5 125 PRO B N 1
ATOM 3319 C CA . PRO B 1 125 ? 15.953 -21.344 -13.969 1 98.5 125 PRO B CA 1
ATOM 3320 C C . PRO B 1 125 ? 15.68 -21.328 -15.469 1 98.5 125 PRO B C 1
ATOM 3322 O O . PRO B 1 125 ? 16.609 -21.203 -16.266 1 98.5 125 PRO B O 1
ATOM 3325 N N . LEU B 1 126 ? 14.383 -21.469 -15.82 1 98.75 126 LEU B N 1
ATOM 3326 C CA . LEU B 1 126 ? 14 -21.562 -17.219 1 98.75 126 LEU B CA 1
ATOM 3327 C C . LEU B 1 126 ? 13.242 -20.328 -17.672 1 98.75 126 LEU B C 1
ATOM 3329 O O . LEU B 1 126 ? 12.828 -19.516 -16.844 1 98.75 126 LEU B O 1
ATOM 3333 N N . SER B 1 127 ? 13.07 -20.203 -18.953 1 98.81 127 SER B N 1
ATOM 3334 C CA . SER B 1 127 ? 12.594 -18.969 -19.547 1 98.81 127 SER B CA 1
ATOM 3335 C C . SER B 1 127 ? 11.07 -18.938 -19.609 1 98.81 127 SER B C 1
ATOM 3337 O O . SER B 1 127 ? 10.469 -19.656 -20.422 1 98.81 127 SER B O 1
ATOM 3339 N N . GLU B 1 128 ? 10.461 -18.047 -18.828 1 98.69 128 GLU B N 1
ATOM 3340 C CA . GLU B 1 128 ? 9.039 -17.781 -18.984 1 98.69 128 GLU B CA 1
ATOM 3341 C C . GLU B 1 128 ? 8.75 -17.047 -20.297 1 98.69 128 GLU B C 1
ATOM 3343 O O . GLU B 1 128 ? 7.715 -17.281 -20.922 1 98.69 128 GLU B O 1
ATOM 3348 N N . GLN B 1 129 ? 9.68 -16.234 -20.719 1 98.56 129 GLN B N 1
ATOM 3349 C CA . GLN B 1 129 ? 9.469 -15.375 -21.891 1 98.56 129 GLN B CA 1
ATOM 3350 C C . GLN B 1 129 ? 9.367 -16.203 -23.156 1 98.56 129 GLN B C 1
ATOM 3352 O O . GLN B 1 129 ? 8.625 -15.852 -24.078 1 98.56 129 GLN B O 1
ATOM 3357 N N . GLN B 1 130 ? 10.117 -17.25 -23.25 1 98.69 130 GLN B N 1
ATOM 3358 C CA . GLN B 1 130 ? 9.992 -18.141 -24.406 1 98.69 130 GLN B CA 1
ATOM 3359 C C . GLN B 1 130 ? 8.555 -18.625 -24.578 1 98.69 130 GLN B C 1
ATOM 3361 O O . GLN B 1 130 ? 8.039 -18.672 -25.688 1 98.69 130 GLN B O 1
ATOM 3366 N N . LEU B 1 131 ? 7.926 -18.953 -23.516 1 98.56 131 LEU B N 1
ATOM 3367 C CA . LEU B 1 131 ? 6.543 -19.422 -23.578 1 98.56 131 LEU B CA 1
ATOM 3368 C C . LEU B 1 131 ? 5.605 -18.297 -23.984 1 98.56 131 LEU B C 1
ATOM 3370 O O . LEU B 1 131 ? 4.703 -18.484 -24.797 1 98.56 131 LEU B O 1
ATOM 3374 N N . VAL B 1 132 ? 5.859 -17.125 -23.438 1 97.81 132 VAL B N 1
ATOM 3375 C CA . VAL B 1 132 ? 5.031 -15.961 -23.766 1 97.81 132 VAL B CA 1
ATOM 3376 C C . VAL B 1 132 ? 5.105 -15.68 -25.25 1 97.81 132 VAL B C 1
ATOM 3378 O O . VAL B 1 132 ? 4.082 -15.422 -25.891 1 97.81 132 VAL B O 1
ATOM 3381 N N . ASP B 1 133 ? 6.273 -15.812 -25.812 1 98 133 ASP B N 1
ATOM 3382 C CA . ASP B 1 133 ? 6.52 -15.375 -27.188 1 98 133 ASP B CA 1
ATOM 3383 C C . ASP B 1 133 ? 6.203 -16.484 -28.188 1 98 133 ASP B C 1
ATOM 3385 O O . ASP B 1 133 ? 5.832 -16.203 -29.328 1 98 133 ASP B O 1
ATOM 3389 N N . CYS B 1 134 ? 6.301 -17.719 -27.766 1 97.88 134 CYS B N 1
ATOM 3390 C CA . CYS B 1 134 ? 6.461 -18.719 -28.812 1 97.88 134 CYS B CA 1
ATOM 3391 C C . CYS B 1 134 ? 5.355 -19.766 -28.734 1 97.88 134 CYS B C 1
ATOM 3393 O O . CYS B 1 134 ? 5.195 -20.578 -29.641 1 97.88 134 CYS B O 1
ATOM 3395 N N . ALA B 1 135 ? 4.523 -19.812 -27.75 1 95.94 135 ALA B N 1
ATOM 3396 C CA . ALA B 1 135 ? 3.672 -20.969 -27.516 1 95.94 135 ALA B CA 1
ATOM 3397 C C . ALA B 1 135 ? 2.266 -20.734 -28.062 1 95.94 135 ALA B C 1
ATOM 3399 O O . ALA B 1 135 ? 1.331 -21.469 -27.719 1 95.94 135 ALA B O 1
ATOM 3400 N N . GLN B 1 136 ? 2.035 -19.844 -28.922 1 91.56 136 GLN B N 1
ATOM 3401 C CA . GLN B 1 136 ? 0.711 -19.438 -29.375 1 91.56 136 GLN B CA 1
ATOM 3402 C C . GLN B 1 136 ? 0.03 -20.578 -30.141 1 91.56 136 GLN B C 1
ATOM 3404 O O . GLN B 1 136 ? -1.195 -20.719 -30.094 1 91.56 136 GLN B O 1
ATOM 3409 N N . ASP B 1 137 ? 0.754 -21.422 -30.781 1 89.56 137 ASP B N 1
ATOM 3410 C CA . ASP B 1 137 ? 0.204 -22.5 -31.594 1 89.56 137 ASP B CA 1
ATOM 3411 C C . ASP B 1 137 ? -0.378 -23.609 -30.719 1 89.56 137 ASP B C 1
ATOM 3413 O O . ASP B 1 137 ? -1.075 -24.5 -31.203 1 89.56 137 ASP B O 1
ATOM 3417 N N . PHE B 1 138 ? -0.198 -23.531 -29.438 1 90.06 138 PHE B N 1
ATOM 3418 C CA . PHE B 1 138 ? -0.683 -24.547 -28.5 1 90.06 138 PHE B CA 1
ATOM 3419 C C . PHE B 1 138 ? -1.739 -23.953 -27.578 1 90.06 138 PHE B C 1
ATOM 3421 O O . PHE B 1 138 ? -1.739 -24.219 -26.375 1 90.06 138 PHE B O 1
ATOM 3428 N N . ASN B 1 139 ? -2.5 -23 -28.031 1 85.88 139 ASN B N 1
ATOM 3429 C CA . ASN B 1 139 ? -3.629 -22.375 -27.359 1 85.88 139 ASN B CA 1
ATOM 3430 C C . ASN B 1 139 ? -3.174 -21.547 -26.156 1 85.88 139 ASN B C 1
ATOM 3432 O O . ASN B 1 139 ? -3.826 -21.562 -25.109 1 85.88 139 ASN B O 1
ATOM 3436 N N . ASN B 1 140 ? -2.016 -21.125 -26.266 1 87.06 140 ASN B N 1
ATOM 3437 C CA . ASN B 1 140 ? -1.493 -20.156 -25.297 1 87.06 140 ASN B CA 1
ATOM 3438 C C . ASN B 1 140 ? -1.476 -18.75 -25.891 1 87.06 140 ASN B C 1
ATOM 3440 O O . ASN B 1 140 ? -1.219 -18.562 -27.078 1 87.06 140 ASN B O 1
ATOM 3444 N N . HIS B 1 141 ? -1.724 -17.75 -25.031 1 89.81 141 HIS B N 1
ATOM 3445 C CA . HIS B 1 141 ? -2.004 -16.422 -25.562 1 89.81 141 HIS B CA 1
ATOM 3446 C C . HIS B 1 141 ? -1.141 -15.367 -24.875 1 89.81 141 HIS B C 1
ATOM 3448 O O . HIS B 1 141 ? -1.634 -14.297 -24.516 1 89.81 141 HIS B O 1
ATOM 3454 N N . GLY B 1 142 ? 0.068 -15.734 -24.672 1 94.06 142 GLY B N 1
ATOM 3455 C CA . GLY B 1 142 ? 0.985 -14.75 -24.109 1 94.06 142 GLY B CA 1
ATOM 3456 C C . GLY B 1 142 ? 0.497 -14.148 -22.812 1 94.06 142 GLY B C 1
ATOM 3457 O O . GLY B 1 142 ? 0.254 -14.867 -21.844 1 94.06 142 GLY B O 1
ATOM 3458 N N . CYS B 1 143 ? 0.241 -12.859 -22.906 1 93.69 143 CYS B N 1
ATOM 3459 C CA . CYS B 1 143 ? -0.167 -12.156 -21.688 1 93.69 143 CYS B CA 1
ATOM 3460 C C . CYS B 1 143 ? -1.678 -12.227 -21.5 1 93.69 143 CYS B C 1
ATOM 3462 O O . CYS B 1 143 ? -2.223 -11.602 -20.594 1 93.69 143 CYS B O 1
ATOM 3464 N N . LYS B 1 144 ? -2.332 -12.945 -22.234 1 92.81 144 LYS B N 1
ATOM 3465 C CA . LYS B 1 144 ? -3.781 -13.055 -22.094 1 92.81 144 LYS B CA 1
ATOM 3466 C C . LYS B 1 144 ? -4.172 -14.391 -21.453 1 92.81 144 LYS B C 1
ATOM 3468 O O . LYS B 1 144 ? -5.355 -14.656 -21.234 1 92.81 144 LYS B O 1
ATOM 3473 N N . GLY B 1 145 ? -3.125 -15.281 -21.234 1 93 145 GLY B N 1
ATOM 3474 C CA . GLY B 1 145 ? -3.416 -16.516 -20.531 1 93 145 GLY B CA 1
ATOM 3475 C C . GLY B 1 145 ? -2.908 -17.75 -21.266 1 93 145 GLY B C 1
ATOM 3476 O O . GLY B 1 145 ? -2.43 -17.656 -22.391 1 93 145 GLY B O 1
ATOM 3477 N N . GLY B 1 146 ? -2.98 -18.859 -20.609 1 92.31 146 GLY B N 1
ATOM 3478 C CA . GLY B 1 146 ? -2.57 -20.172 -21.078 1 92.31 146 GLY B CA 1
ATOM 3479 C C . GLY B 1 146 ? -2.668 -21.25 -20 1 92.31 146 GLY B C 1
ATOM 3480 O O . GLY B 1 146 ? -3.014 -20.953 -18.859 1 92.31 146 GLY B O 1
ATOM 3481 N N . LEU B 1 147 ? -2.41 -22.453 -20.484 1 92.06 147 LEU B N 1
ATOM 3482 C CA . LEU B 1 147 ? -2.467 -23.562 -19.547 1 92.06 147 LEU B CA 1
ATOM 3483 C C . LEU B 1 147 ? -1.127 -24.297 -19.5 1 92.06 147 LEU B C 1
ATOM 3485 O O . LEU B 1 147 ? -0.493 -24.516 -20.531 1 92.06 147 LEU B O 1
ATOM 3489 N N . PRO B 1 148 ? -0.777 -24.656 -18.266 1 94.56 148 PRO B N 1
ATOM 3490 C CA . PRO B 1 148 ? 0.503 -25.359 -18.125 1 94.56 148 PRO B CA 1
ATOM 3491 C C . PRO B 1 148 ? 0.565 -26.641 -18.953 1 94.56 148 PRO B C 1
ATOM 3493 O O . PRO B 1 148 ? 1.602 -26.953 -19.547 1 94.56 148 PRO B O 1
ATOM 3496 N N . SER B 1 149 ? -0.521 -27.391 -19.031 1 92.81 149 SER B N 1
ATOM 3497 C CA . SER B 1 149 ? -0.523 -28.625 -19.812 1 92.81 149 SER B CA 1
ATOM 3498 C C . SER B 1 149 ? -0.178 -28.359 -21.281 1 92.81 149 SER B C 1
ATOM 3500 O O . SER B 1 149 ? 0.621 -29.094 -21.875 1 92.81 149 SER B O 1
ATOM 3502 N N . GLN B 1 150 ? -0.76 -27.328 -21.812 1 93.5 150 GLN B N 1
ATOM 3503 C CA . GLN B 1 150 ? -0.502 -26.953 -23.203 1 93.5 150 GLN B CA 1
ATOM 3504 C C . GLN B 1 150 ? 0.907 -26.391 -23.359 1 93.5 150 GLN B C 1
ATOM 3506 O O . GLN B 1 150 ? 1.541 -26.578 -24.406 1 93.5 150 GLN B O 1
ATOM 3511 N N . ALA B 1 151 ? 1.324 -25.719 -22.375 1 96.44 151 ALA B N 1
ATOM 3512 C CA . ALA B 1 151 ? 2.689 -25.203 -22.406 1 96.44 151 ALA B CA 1
ATOM 3513 C C . ALA B 1 151 ? 3.707 -26.344 -22.391 1 96.44 151 ALA B C 1
ATOM 3515 O O . ALA B 1 151 ? 4.723 -26.281 -23.094 1 96.44 151 ALA B O 1
ATOM 3516 N N . PHE B 1 152 ? 3.449 -27.391 -21.609 1 97 152 PHE B N 1
ATOM 3517 C CA . PHE B 1 152 ? 4.316 -28.562 -21.625 1 97 152 PHE B CA 1
ATOM 3518 C C . PHE B 1 152 ? 4.348 -29.203 -23.016 1 97 152 PHE B C 1
ATOM 3520 O O . PHE B 1 152 ? 5.398 -29.656 -23.469 1 97 152 PHE B O 1
ATOM 3527 N N . GLU B 1 153 ? 3.236 -29.234 -23.625 1 95.69 153 GLU B N 1
ATOM 3528 C CA . GLU B 1 153 ? 3.174 -29.781 -24.984 1 95.69 153 GLU B CA 1
ATOM 3529 C C . GLU B 1 153 ? 4.039 -28.969 -25.953 1 95.69 153 GLU B C 1
ATOM 3531 O O . GLU B 1 153 ? 4.758 -29.531 -26.766 1 95.69 153 GLU B O 1
ATOM 3536 N N . TYR B 1 154 ? 3.891 -27.688 -25.844 1 97.19 154 TYR B N 1
ATOM 3537 C CA . TYR B 1 154 ? 4.75 -26.844 -26.656 1 97.19 154 TYR B CA 1
ATOM 3538 C C . TYR B 1 154 ? 6.219 -27.219 -26.469 1 97.19 154 TYR B C 1
ATOM 3540 O O . TYR B 1 154 ? 6.953 -27.359 -27.453 1 97.19 154 TYR B O 1
ATOM 3548 N N . ILE B 1 155 ? 6.625 -27.344 -25.234 1 98.06 155 ILE B N 1
ATOM 3549 C CA . ILE B 1 155 ? 8.023 -27.641 -24.938 1 98.06 155 ILE B CA 1
ATOM 3550 C C . ILE B 1 155 ? 8.391 -29.016 -25.5 1 98.06 155 ILE B C 1
ATOM 3552 O O . ILE B 1 155 ? 9.477 -29.188 -26.062 1 98.06 155 ILE B O 1
ATOM 3556 N N . MET B 1 156 ? 7.496 -29.953 -25.359 1 97 156 MET B N 1
ATOM 3557 C CA . MET B 1 156 ? 7.707 -31.312 -25.859 1 97 156 MET B CA 1
ATOM 3558 C C . MET B 1 156 ? 7.91 -31.312 -27.375 1 97 156 MET B C 1
ATOM 3560 O O . MET B 1 156 ? 8.891 -31.859 -27.875 1 97 156 MET B O 1
ATOM 3564 N N . TYR B 1 157 ? 7.109 -30.609 -28.078 1 96.19 157 TYR B N 1
ATOM 3565 C CA . TYR B 1 157 ? 7.094 -30.672 -29.531 1 96.19 157 TYR B CA 1
ATOM 3566 C C . TYR B 1 157 ? 8.156 -29.766 -30.141 1 96.19 157 TYR B C 1
ATOM 3568 O O . TYR B 1 157 ? 8.711 -30.047 -31.203 1 96.19 157 TYR B O 1
ATOM 3576 N N . ASN B 1 158 ? 8.445 -28.641 -29.469 1 95.5 158 ASN B N 1
ATOM 3577 C CA . ASN B 1 158 ? 9.445 -27.703 -29.969 1 95.5 158 ASN B CA 1
ATOM 3578 C C . ASN B 1 158 ? 10.844 -28.078 -29.5 1 95.5 158 ASN B C 1
ATOM 3580 O O . ASN B 1 158 ? 11.812 -27.359 -29.781 1 95.5 158 ASN B O 1
ATOM 3584 N N . LYS B 1 159 ? 10.953 -29.078 -28.734 1 95.44 159 LYS B N 1
ATOM 3585 C CA . LYS B 1 159 ? 12.188 -29.75 -28.375 1 95.44 159 LYS B CA 1
ATOM 3586 C C . LYS B 1 159 ? 13.016 -28.906 -27.406 1 95.44 159 LYS B C 1
ATOM 3588 O O . LYS B 1 159 ? 14.211 -28.688 -27.625 1 95.44 159 LYS B O 1
ATOM 3593 N N . GLY B 1 160 ? 12.305 -28.328 -26.5 1 97.69 160 GLY B N 1
ATOM 3594 C CA . GLY B 1 160 ? 13.094 -27.812 -25.391 1 97.69 160 GLY B CA 1
ATOM 3595 C C . GLY B 1 160 ? 12.695 -26.406 -25 1 97.69 160 GLY B C 1
ATOM 3596 O O . GLY B 1 160 ? 11.891 -25.766 -25.672 1 97.69 160 GLY B O 1
ATOM 3597 N N . LEU B 1 161 ? 13.211 -25.938 -23.906 1 98.5 161 LEU B N 1
ATOM 3598 C CA . LEU B 1 161 ? 13.07 -24.609 -23.312 1 98.5 161 LEU B CA 1
ATOM 3599 C C . LEU B 1 161 ? 14.43 -24.047 -22.922 1 98.5 161 LEU B C 1
ATOM 3601 O O . LEU B 1 161 ? 15.273 -24.75 -22.375 1 98.5 161 LEU B O 1
ATOM 3605 N N . MET B 1 162 ? 14.641 -22.781 -23.25 1 98.69 162 MET B N 1
ATOM 3606 C CA . MET B 1 162 ? 15.898 -22.109 -22.938 1 98.69 162 MET B CA 1
ATOM 3607 C C . MET B 1 162 ? 15.93 -21.672 -21.469 1 98.69 162 MET B C 1
ATOM 3609 O O . MET B 1 162 ? 14.914 -21.734 -20.781 1 98.69 162 MET B O 1
ATOM 3613 N N . THR B 1 163 ? 17.156 -21.266 -21.047 1 98.56 163 THR B N 1
ATOM 3614 C CA . THR B 1 163 ? 17.297 -20.734 -19.688 1 98.56 163 THR B CA 1
ATOM 3615 C C . THR B 1 163 ? 16.766 -19.297 -19.625 1 98.56 163 THR B C 1
ATOM 3617 O O . THR B 1 163 ? 16.672 -18.609 -20.641 1 98.56 163 THR B O 1
ATOM 3620 N N . GLU B 1 164 ? 16.469 -18.953 -18.391 1 98.12 164 GLU B N 1
ATOM 3621 C CA . GLU B 1 164 ? 16.047 -17.578 -18.156 1 98.12 164 GLU B CA 1
ATOM 3622 C C . GLU B 1 164 ? 17.156 -16.594 -18.547 1 98.12 164 GLU B C 1
ATOM 3624 O O . GLU B 1 164 ? 16.875 -15.5 -19.016 1 98.12 164 GLU B O 1
ATOM 3629 N N . THR B 1 165 ? 18.422 -16.938 -18.359 1 98 165 THR B N 1
ATOM 3630 C CA . THR B 1 165 ? 19.562 -16.094 -18.672 1 98 165 THR B CA 1
ATOM 3631 C C . THR B 1 165 ? 19.656 -15.852 -20.188 1 98 165 THR B C 1
ATOM 3633 O O . THR B 1 165 ? 19.891 -14.727 -20.625 1 98 165 THR B O 1
ATOM 3636 N N . ASP B 1 166 ? 19.406 -16.906 -20.953 1 98.25 166 ASP B N 1
ATOM 3637 C CA . ASP B 1 166 ? 19.547 -16.828 -22.391 1 98.25 166 ASP B CA 1
ATOM 3638 C C . ASP B 1 166 ? 18.328 -16.172 -23.031 1 98.25 166 ASP B C 1
ATOM 3640 O O . ASP B 1 166 ? 18.406 -15.641 -24.141 1 98.25 166 ASP B O 1
ATOM 3644 N N . TYR B 1 167 ? 17.203 -16.188 -22.359 1 98.44 167 TYR B N 1
ATOM 3645 C CA . TYR B 1 167 ? 15.938 -15.617 -22.828 1 98.44 167 TYR B CA 1
ATOM 3646 C C . TYR B 1 167 ? 15.18 -14.961 -21.672 1 98.44 167 TYR B C 1
ATOM 3648 O O . TYR B 1 167 ? 14.18 -15.5 -21.203 1 98.44 167 TYR B O 1
ATOM 3656 N N . PRO B 1 168 ? 15.617 -13.797 -21.297 1 98.06 168 PRO B N 1
ATOM 3657 C CA . PRO B 1 168 ? 15.125 -13.141 -20.094 1 98.06 168 PRO B CA 1
ATOM 3658 C C . PRO B 1 168 ? 13.672 -12.695 -20.203 1 98.06 168 PRO B C 1
ATOM 3660 O O . PRO B 1 168 ? 13.227 -12.281 -21.266 1 98.06 168 PRO B O 1
ATOM 3663 N N . TYR B 1 169 ? 12.984 -12.719 -19.094 1 97.75 169 TYR B N 1
ATOM 3664 C CA . TYR B 1 169 ? 11.578 -12.359 -19 1 97.75 169 TYR B CA 1
ATOM 3665 C C . TYR B 1 169 ? 11.383 -10.859 -19.156 1 97.75 169 TYR B C 1
ATOM 3667 O O . TYR B 1 169 ? 12.109 -10.062 -18.562 1 97.75 169 TYR B O 1
ATOM 3675 N N . LYS B 1 170 ? 10.305 -10.453 -19.938 1 95.38 170 LYS B N 1
ATOM 3676 C CA . LYS B 1 170 ? 10.094 -9.039 -20.234 1 95.38 170 LYS B CA 1
ATOM 3677 C C . LYS B 1 170 ? 8.672 -8.617 -19.875 1 95.38 170 LYS B C 1
ATOM 3679 O O . LYS B 1 170 ? 8.352 -7.422 -19.891 1 95.38 170 LYS B O 1
ATOM 3684 N N . ALA B 1 171 ? 7.762 -9.469 -19.625 1 95.06 171 ALA B N 1
ATOM 3685 C CA . ALA B 1 171 ? 6.383 -9.227 -19.219 1 95.06 171 ALA B CA 1
ATOM 3686 C C . ALA B 1 171 ? 5.574 -8.609 -20.344 1 95.06 171 ALA B C 1
ATOM 3688 O O . ALA B 1 171 ? 4.648 -7.828 -20.109 1 95.06 171 ALA B O 1
ATOM 3689 N N . VAL B 1 172 ? 5.98 -8.766 -21.516 1 94.25 172 VAL B N 1
ATOM 3690 C CA . VAL B 1 172 ? 5.258 -8.336 -22.703 1 94.25 172 VAL B CA 1
ATOM 3691 C C . VAL B 1 172 ? 5.492 -9.336 -23.844 1 94.25 172 VAL B C 1
ATOM 3693 O O . VAL B 1 172 ? 6.57 -9.93 -23.938 1 94.25 172 VAL B O 1
ATOM 3696 N N . GLU B 1 173 ? 4.469 -9.492 -24.625 1 94.19 173 GLU B N 1
ATOM 3697 C CA . GLU B 1 173 ? 4.602 -10.414 -25.75 1 94.19 173 GLU B CA 1
ATOM 3698 C C . GLU B 1 173 ? 5.527 -9.852 -26.828 1 94.19 173 GLU B C 1
ATOM 3700 O O . GLU B 1 173 ? 5.438 -8.672 -27.172 1 94.19 173 GLU B O 1
ATOM 3705 N N . GLY B 1 174 ? 6.434 -10.648 -27.297 1 95.31 174 GLY B N 1
ATOM 3706 C CA . GLY B 1 174 ? 7.352 -10.312 -28.375 1 95.31 174 GLY B CA 1
ATOM 3707 C C . GLY B 1 174 ? 7.414 -11.367 -29.453 1 95.31 174 GLY B C 1
ATOM 3708 O O . GLY B 1 174 ? 6.504 -12.188 -29.578 1 95.31 174 GLY B O 1
ATOM 3709 N N . THR B 1 175 ? 8.438 -11.242 -30.297 1 96.31 175 THR B N 1
ATOM 3710 C CA . THR B 1 175 ? 8.688 -12.227 -31.344 1 96.31 175 THR B CA 1
ATOM 3711 C C . THR B 1 175 ? 9.445 -13.43 -30.797 1 96.31 175 THR B C 1
ATOM 3713 O O . THR B 1 175 ? 10.359 -13.273 -29.984 1 96.31 175 THR B O 1
ATOM 3716 N N . CYS B 1 176 ? 9.016 -14.578 -31.266 1 97.5 176 CYS B N 1
ATOM 3717 C CA . CYS B 1 176 ? 9.68 -15.797 -30.812 1 97.5 176 CYS B CA 1
ATOM 3718 C C . CYS B 1 176 ? 11.148 -15.797 -31.219 1 97.5 176 CYS B C 1
ATOM 3720 O O . CYS B 1 176 ? 11.469 -15.648 -32.406 1 97.5 176 CYS B O 1
ATOM 3722 N N . MET B 1 177 ? 12 -16.016 -30.281 1 97.44 177 MET B N 1
ATOM 3723 C CA . MET B 1 177 ? 13.445 -16.031 -30.516 1 97.44 177 MET B CA 1
ATOM 3724 C C . MET B 1 177 ? 14.055 -17.344 -30 1 97.44 177 MET B C 1
ATOM 3726 O O . MET B 1 177 ? 15.18 -17.344 -29.516 1 97.44 177 MET B O 1
ATOM 3730 N N . TYR B 1 178 ? 13.297 -18.344 -30.016 1 97.56 178 TYR B N 1
ATOM 3731 C CA . TYR B 1 178 ? 13.766 -19.641 -29.547 1 97.56 178 TYR B CA 1
ATOM 3732 C C . TYR B 1 178 ? 14.914 -20.156 -30.406 1 97.56 178 TYR B C 1
ATOM 3734 O O . TYR B 1 178 ? 14.844 -20.094 -31.641 1 97.56 178 TYR B O 1
ATOM 3742 N N . ARG B 1 179 ? 15.953 -20.625 -29.766 1 97.44 179 ARG B N 1
ATOM 3743 C CA . ARG B 1 179 ? 17.109 -21.25 -30.391 1 97.44 179 ARG B CA 1
ATOM 3744 C C . ARG B 1 179 ? 17.312 -22.672 -29.859 1 97.44 179 ARG B C 1
ATOM 3746 O O . ARG B 1 179 ? 17.859 -22.859 -28.781 1 97.44 179 ARG B O 1
ATOM 3753 N N . PRO B 1 180 ? 17.078 -23.672 -30.656 1 96.12 180 PRO B N 1
ATOM 3754 C CA . PRO B 1 180 ? 17.109 -25.062 -30.203 1 96.12 180 PRO B CA 1
ATOM 3755 C C . PRO B 1 180 ? 18.453 -25.453 -29.594 1 96.12 180 PRO B C 1
ATOM 3757 O O . PRO B 1 180 ? 18.5 -26.266 -28.656 1 96.12 180 PRO B O 1
ATOM 3760 N N . HIS B 1 181 ? 19.562 -24.906 -30.078 1 96.62 181 HIS B N 1
ATOM 3761 C CA . HIS B 1 181 ? 20.875 -25.312 -29.594 1 96.62 181 HIS B CA 1
ATOM 3762 C C . HIS B 1 181 ? 21.125 -24.781 -28.188 1 96.62 181 HIS B C 1
ATOM 3764 O O . HIS B 1 181 ? 22.062 -25.203 -27.516 1 96.62 181 HIS B O 1
ATOM 3770 N N . LEU B 1 182 ? 20.219 -23.906 -27.672 1 97.81 182 LEU B N 1
ATOM 3771 C CA . LEU B 1 182 ? 20.359 -23.359 -26.328 1 97.81 182 LEU B CA 1
ATOM 3772 C C . LEU B 1 182 ? 19.297 -23.953 -25.391 1 97.81 182 LEU B C 1
ATOM 3774 O O . LEU B 1 182 ? 19.156 -23.5 -24.25 1 97.81 182 LEU B O 1
ATOM 3778 N N . ALA B 1 183 ? 18.609 -24.969 -25.875 1 97.94 183 ALA B N 1
ATOM 3779 C CA . ALA B 1 183 ? 17.625 -25.625 -25.016 1 97.94 183 ALA B CA 1
ATOM 3780 C C . ALA B 1 183 ? 18.281 -26.266 -23.797 1 97.94 183 ALA B C 1
ATOM 3782 O O . ALA B 1 183 ? 19.328 -26.906 -23.922 1 97.94 183 ALA B O 1
ATOM 3783 N N . ALA B 1 184 ? 17.672 -26.062 -22.641 1 98 184 ALA B N 1
ATOM 3784 C CA . ALA B 1 184 ? 18.281 -26.516 -21.391 1 98 184 ALA B CA 1
ATOM 3785 C C . ALA B 1 184 ? 17.406 -27.562 -20.703 1 98 184 ALA B C 1
ATOM 3787 O O . ALA B 1 184 ? 17.875 -28.297 -19.828 1 98 184 ALA B O 1
ATOM 3788 N N . ALA B 1 185 ? 16.172 -27.641 -21.031 1 98.06 185 ALA B N 1
ATOM 3789 C CA . ALA B 1 185 ? 15.25 -28.609 -20.469 1 98.06 185 ALA B CA 1
ATOM 3790 C C . ALA B 1 185 ? 14.305 -29.172 -21.531 1 98.06 185 ALA B C 1
ATOM 3792 O O . ALA B 1 185 ? 13.961 -28.469 -22.484 1 98.06 185 ALA B O 1
ATOM 3793 N N . PHE B 1 186 ? 13.875 -30.406 -21.328 1 97.88 186 PHE B N 1
ATOM 3794 C CA . PHE B 1 186 ? 13.07 -31.125 -22.297 1 97.88 186 PHE B CA 1
ATOM 3795 C C . PHE B 1 186 ? 11.914 -31.859 -21.625 1 97.88 186 PHE B C 1
ATOM 3797 O O . PHE B 1 186 ? 12 -32.219 -20.453 1 97.88 186 PHE B O 1
ATOM 3804 N N . VAL B 1 187 ? 10.836 -32.031 -22.359 1 97.94 187 VAL B N 1
ATOM 3805 C CA . VAL B 1 187 ? 9.672 -32.75 -21.875 1 97.94 187 VAL B CA 1
ATOM 3806 C C . VAL B 1 187 ? 9.461 -34 -22.75 1 97.94 187 VAL B C 1
ATOM 3808 O O . VAL B 1 187 ? 9.406 -33.906 -23.984 1 97.94 187 VAL B O 1
ATOM 3811 N N . LYS B 1 188 ? 9.367 -35.094 -22.094 1 97.25 188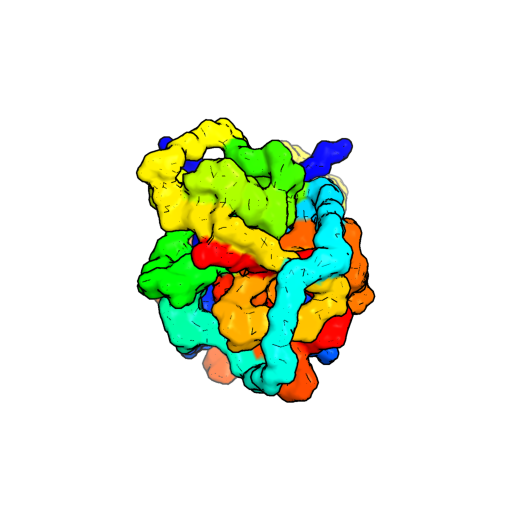 LYS B N 1
ATOM 3812 C CA . LYS B 1 188 ? 9.156 -36.344 -22.812 1 97.25 188 LYS B CA 1
ATOM 3813 C C . LYS B 1 188 ? 7.672 -36.656 -22.922 1 97.25 188 LYS B C 1
ATOM 3815 O O . LYS B 1 188 ? 7.223 -37.188 -23.938 1 97.25 188 LYS B O 1
ATOM 3820 N N . GLU B 1 189 ? 6.996 -36.406 -21.844 1 95.69 189 GLU B N 1
ATOM 3821 C CA . GLU B 1 189 ? 5.57 -36.688 -21.734 1 95.69 189 GLU B CA 1
ATOM 3822 C C . GLU B 1 189 ? 4.867 -35.688 -20.812 1 95.69 189 GLU B C 1
ATOM 3824 O O . GLU B 1 189 ? 5.5 -35.094 -19.953 1 95.69 189 GLU B O 1
ATOM 3829 N N . VAL B 1 190 ? 3.631 -35.531 -21.125 1 94.62 190 VAL B N 1
ATOM 3830 C CA . VAL B 1 190 ? 2.809 -34.688 -20.266 1 94.62 190 VAL B CA 1
ATOM 3831 C C . VAL B 1 190 ? 1.822 -35.531 -19.484 1 94.62 190 VAL B C 1
ATOM 3833 O O . VAL B 1 190 ? 1.059 -36.312 -20.062 1 94.62 190 VAL B O 1
ATOM 3836 N N . MET B 1 191 ? 1.891 -35.375 -18.188 1 93.38 191 MET B N 1
ATOM 3837 C CA . MET B 1 191 ? 0.965 -36.094 -17.297 1 93.38 191 MET B CA 1
ATOM 3838 C C . MET B 1 191 ? -0.167 -35.188 -16.859 1 93.38 191 MET B C 1
ATOM 3840 O O . MET B 1 191 ? 0.076 -34.156 -16.219 1 93.38 191 MET B O 1
ATOM 3844 N N . ASN B 1 192 ? -1.353 -35.562 -17.156 1 90.62 192 ASN B N 1
ATOM 3845 C CA . ASN B 1 192 ? -2.539 -34.844 -16.703 1 90.62 192 ASN B CA 1
ATOM 3846 C C . ASN B 1 192 ? -3.203 -35.562 -15.531 1 90.62 192 ASN B C 1
ATOM 3848 O O . ASN B 1 192 ? -3.434 -36.781 -15.594 1 90.62 192 ASN B O 1
ATOM 3852 N N . VAL B 1 193 ? -3.418 -34.844 -14.531 1 86.69 193 VAL B N 1
ATOM 3853 C CA . VAL B 1 193 ? -4.199 -35.375 -13.422 1 86.69 193 VAL B CA 1
ATOM 3854 C C . VAL B 1 193 ? -5.684 -35.375 -13.789 1 86.69 193 VAL B C 1
ATOM 3856 O O . VAL B 1 193 ? -6.168 -34.438 -14.422 1 86.69 193 VAL B O 1
ATOM 3859 N N . THR B 1 194 ? -6.332 -36.438 -13.359 1 79.56 194 THR B N 1
ATOM 3860 C CA . THR B 1 194 ? -7.754 -36.531 -13.664 1 79.56 194 THR B CA 1
ATOM 3861 C C . THR B 1 194 ? -8.523 -35.344 -13.078 1 79.56 194 THR B C 1
ATOM 3863 O O . THR B 1 194 ? -8.312 -35 -11.914 1 79.56 194 THR B O 1
ATOM 3866 N N . ALA B 1 195 ? -9.43 -34.875 -13.891 1 81.5 195 ALA B N 1
ATOM 3867 C CA . ALA B 1 195 ? -10.203 -33.719 -13.453 1 81.5 195 ALA B CA 1
ATOM 3868 C C . ALA B 1 195 ? -10.945 -34.031 -12.156 1 81.5 195 ALA B C 1
ATOM 3870 O O . ALA B 1 195 ? -11.555 -35.062 -12.008 1 81.5 195 ALA B O 1
ATOM 3871 N N . TYR B 1 196 ? -10.766 -33.188 -11.18 1 86.25 196 TYR B N 1
ATOM 3872 C CA . TYR B 1 196 ? -11.477 -33.156 -9.906 1 86.25 196 TYR B CA 1
ATOM 3873 C C . TYR B 1 196 ? -10.977 -34.25 -8.977 1 86.25 196 TYR B C 1
ATOM 3875 O O . TYR B 1 196 ? -11.5 -34.438 -7.879 1 86.25 196 TYR B O 1
ATOM 3883 N N . ASN B 1 197 ? -9.984 -34.969 -9.422 1 89.56 197 ASN B N 1
ATOM 3884 C CA . ASN B 1 197 ? -9.383 -35.969 -8.531 1 89.56 197 ASN B CA 1
ATOM 3885 C C . ASN B 1 197 ? -8.234 -35.375 -7.727 1 89.56 197 ASN B C 1
ATOM 3887 O O . ASN B 1 197 ? -7.062 -35.625 -8.039 1 89.56 197 ASN B O 1
ATOM 3891 N N . GLU B 1 198 ? -8.57 -34.719 -6.734 1 93.69 198 GLU B N 1
ATOM 3892 C CA . GLU B 1 198 ? -7.578 -34 -5.922 1 93.69 198 GLU B CA 1
ATOM 3893 C C . GLU B 1 198 ? -6.641 -35 -5.227 1 93.69 198 GLU B C 1
ATOM 3895 O O . GLU B 1 198 ? -5.48 -34.656 -4.957 1 93.69 198 GLU B O 1
ATOM 3900 N N . MET B 1 199 ? -7.117 -36.219 -4.965 1 92.75 199 MET B N 1
ATOM 3901 C CA . MET B 1 199 ? -6.273 -37.188 -4.305 1 92.75 199 MET B CA 1
ATOM 3902 C C . MET B 1 199 ? -5.145 -37.656 -5.223 1 92.75 199 MET B C 1
ATOM 3904 O O . MET B 1 199 ? -4.047 -37.969 -4.758 1 92.75 199 MET B O 1
ATOM 3908 N N . GLU B 1 200 ? -5.402 -37.656 -6.48 1 92.94 200 GLU B N 1
ATOM 3909 C CA . GLU B 1 200 ? -4.328 -37.938 -7.43 1 92.94 200 GLU B CA 1
ATOM 3910 C C . GLU B 1 200 ? -3.26 -36.875 -7.395 1 92.94 200 GLU B C 1
ATOM 3912 O O . GLU B 1 200 ? -2.074 -37.156 -7.574 1 92.94 200 GLU B O 1
ATOM 3917 N N . MET B 1 201 ? -3.723 -35.688 -7.227 1 94.62 201 MET B N 1
ATOM 3918 C CA . MET B 1 201 ? -2.777 -34.594 -7.055 1 94.62 201 MET B CA 1
ATOM 3919 C C . MET B 1 201 ? -1.929 -34.781 -5.801 1 94.62 201 MET B C 1
ATOM 3921 O O . MET B 1 201 ? -0.717 -34.562 -5.828 1 94.62 201 MET B O 1
ATOM 3925 N N . VAL B 1 202 ? -2.604 -35.219 -4.699 1 96 202 VAL B N 1
ATOM 3926 C CA . VAL B 1 202 ? -1.893 -35.5 -3.459 1 96 202 VAL B CA 1
ATOM 3927 C C . VAL B 1 202 ? -0.825 -36.562 -3.707 1 96 202 VAL B C 1
ATOM 3929 O O . VAL B 1 202 ? 0.321 -36.406 -3.275 1 96 202 VAL B O 1
ATOM 3932 N N . ASP B 1 203 ? -1.202 -37.531 -4.387 1 95.5 203 ASP B N 1
ATOM 3933 C CA . ASP B 1 203 ? -0.278 -38.625 -4.672 1 95.5 203 ASP B CA 1
ATOM 3934 C C . ASP B 1 203 ? 0.915 -38.156 -5.492 1 95.5 203 ASP B C 1
ATOM 3936 O O . ASP B 1 203 ? 2.062 -38.469 -5.184 1 95.5 203 ASP B O 1
ATOM 3940 N N . ALA B 1 204 ? 0.619 -37.406 -6.516 1 95.62 204 ALA B N 1
ATOM 3941 C CA . ALA B 1 204 ? 1.678 -36.906 -7.387 1 95.62 204 ALA B CA 1
ATOM 3942 C C . ALA B 1 204 ? 2.668 -36.031 -6.609 1 95.62 204 ALA B C 1
ATOM 3944 O O . ALA B 1 204 ? 3.881 -36.25 -6.703 1 95.62 204 ALA B O 1
ATOM 3945 N N . VAL B 1 205 ? 2.168 -35.156 -5.801 1 97.56 205 VAL B N 1
ATOM 3946 C CA . VAL B 1 205 ? 3.025 -34.25 -5.035 1 97.56 205 VAL B CA 1
ATOM 3947 C C . VAL B 1 205 ? 3.797 -35.031 -3.984 1 97.56 205 VAL B C 1
ATOM 3949 O O . VAL B 1 205 ? 4.961 -34.75 -3.707 1 97.56 205 VAL B O 1
ATOM 3952 N N . ALA B 1 206 ? 3.176 -36.062 -3.453 1 96.5 206 ALA B N 1
ATOM 3953 C CA . ALA B 1 206 ? 3.789 -36.844 -2.396 1 96.5 206 ALA B CA 1
ATOM 3954 C C . ALA B 1 206 ? 4.934 -37.688 -2.943 1 96.5 206 ALA B C 1
ATOM 3956 O O . ALA B 1 206 ? 5.945 -37.906 -2.266 1 96.5 206 ALA B O 1
ATOM 3957 N N . THR B 1 207 ? 4.785 -38.125 -4.172 1 95.12 207 THR B N 1
ATOM 3958 C CA . THR B 1 207 ? 5.664 -39.219 -4.57 1 95.12 207 THR B CA 1
ATOM 3959 C C . THR B 1 207 ? 6.539 -38.812 -5.75 1 95.12 207 THR B C 1
ATOM 3961 O O . THR B 1 207 ? 7.59 -39.406 -5.984 1 95.12 207 THR B O 1
ATOM 3964 N N . ARG B 1 208 ? 6.137 -37.844 -6.449 1 95.31 208 ARG B N 1
ATOM 3965 C CA . ARG B 1 208 ? 6.852 -37.562 -7.695 1 95.31 208 ARG B CA 1
ATOM 3966 C C . ARG B 1 208 ? 7.535 -36.219 -7.668 1 95.31 208 ARG B C 1
ATOM 3968 O O . ARG B 1 208 ? 8.766 -36.125 -7.652 1 95.31 208 ARG B O 1
ATOM 3975 N N . ASN B 1 209 ? 6.758 -35.156 -7.652 1 97.88 209 ASN B N 1
ATOM 3976 C CA . ASN B 1 209 ? 7.25 -33.781 -7.832 1 97.88 209 ASN B CA 1
ATOM 3977 C C . ASN B 1 209 ? 6.145 -32.75 -7.613 1 97.88 209 ASN B C 1
ATOM 3979 O O . ASN B 1 209 ? 4.973 -33.125 -7.48 1 97.88 209 ASN B O 1
ATOM 3983 N N . PRO B 1 210 ? 6.48 -31.422 -7.586 1 98.75 210 PRO B N 1
ATOM 3984 C CA . PRO B 1 210 ? 5.457 -30.375 -7.609 1 98.75 210 PRO B CA 1
ATOM 3985 C C . PRO B 1 210 ? 4.535 -30.484 -8.828 1 98.75 210 PRO B C 1
ATOM 3987 O O . PRO B 1 210 ? 4.938 -31.016 -9.867 1 98.75 210 PRO B O 1
ATOM 3990 N N . VAL B 1 211 ? 3.336 -29.953 -8.672 1 98.25 211 VAL B N 1
ATOM 3991 C CA . VAL B 1 211 ? 2.318 -30.094 -9.703 1 98.25 211 VAL B CA 1
ATOM 3992 C C . VAL B 1 211 ? 1.735 -28.734 -10.047 1 98.25 211 VAL B C 1
ATOM 3994 O O . VAL B 1 211 ? 1.411 -27.938 -9.156 1 98.25 211 VAL B O 1
ATOM 3997 N N . SER B 1 212 ? 1.633 -28.453 -11.367 1 98 212 SER B N 1
ATOM 3998 C CA . SER B 1 212 ? 0.98 -27.234 -11.836 1 98 212 SER B CA 1
ATOM 3999 C C . SER B 1 212 ? -0.538 -27.359 -11.781 1 98 212 SER B C 1
ATOM 4001 O O . SER B 1 212 ? -1.092 -28.391 -12.148 1 98 212 SER B O 1
ATOM 4003 N N . PHE B 1 213 ? -1.2 -26.297 -11.266 1 96.25 213 PHE B N 1
ATOM 4004 C CA . PHE B 1 213 ? -2.658 -26.281 -11.305 1 96.25 213 PHE B CA 1
ATOM 4005 C C . PHE B 1 213 ? -3.186 -24.875 -11.492 1 96.25 213 PHE B C 1
ATOM 4007 O O . PHE B 1 213 ? -2.418 -23.906 -11.453 1 96.25 213 PHE B O 1
ATOM 4014 N N . ALA B 1 214 ? -4.453 -24.828 -11.789 1 94.81 214 ALA B N 1
ATOM 4015 C CA . ALA B 1 214 ? -5.137 -23.547 -11.953 1 94.81 214 ALA B CA 1
ATOM 4016 C C . ALA B 1 214 ? -6.309 -23.422 -10.984 1 94.81 214 ALA B C 1
ATOM 4018 O O . ALA B 1 214 ? -6.91 -24.422 -10.602 1 94.81 214 ALA B O 1
ATOM 4019 N N . PHE B 1 215 ? -6.562 -22.234 -10.57 1 95.06 215 PHE B N 1
ATOM 4020 C CA . PHE B 1 215 ? -7.711 -22 -9.711 1 95.06 215 PHE B CA 1
ATOM 4021 C C . PHE B 1 215 ? -8.305 -20.609 -9.977 1 95.06 215 PHE B C 1
ATOM 4023 O O . PHE B 1 215 ? -7.734 -19.812 -10.719 1 95.06 215 PHE B O 1
ATOM 4030 N N . GLU B 1 216 ? -9.461 -20.391 -9.43 1 94.75 216 GLU B N 1
ATOM 4031 C CA . GLU B 1 216 ? -10.148 -19.109 -9.617 1 94.75 216 GLU B CA 1
ATOM 4032 C C . GLU B 1 216 ? -9.758 -18.109 -8.539 1 94.75 216 GLU B C 1
ATOM 4034 O O . GLU B 1 216 ? -9.977 -18.344 -7.352 1 94.75 216 GLU B O 1
ATOM 4039 N N . VAL B 1 217 ? -9.18 -17.062 -9.016 1 96.56 217 VAL B N 1
ATOM 4040 C CA . VAL B 1 217 ? -8.859 -15.945 -8.125 1 96.56 217 VAL B CA 1
ATOM 4041 C C . VAL B 1 217 ? -10.055 -15.008 -8.023 1 96.56 217 VAL B C 1
ATOM 4043 O O . VAL B 1 217 ? -10.617 -14.594 -9.047 1 96.56 217 VAL B O 1
ATOM 4046 N N . THR B 1 218 ? -10.445 -14.75 -6.82 1 95.62 218 THR B N 1
ATOM 4047 C CA . THR B 1 218 ? -11.477 -13.75 -6.543 1 95.62 218 THR B CA 1
ATOM 4048 C C . THR B 1 218 ? -10.891 -12.57 -5.766 1 95.62 218 THR B C 1
ATOM 4050 O O . THR B 1 218 ? -9.711 -12.578 -5.414 1 95.62 218 THR B O 1
ATOM 4053 N N . SER B 1 219 ? -11.719 -11.562 -5.527 1 95 219 SER B N 1
ATOM 4054 C CA . SER B 1 219 ? -11.242 -10.289 -4.996 1 95 219 SER B CA 1
ATOM 4055 C C . SER B 1 219 ? -10.602 -10.469 -3.625 1 95 219 SER B C 1
ATOM 4057 O O . SER B 1 219 ? -9.648 -9.766 -3.285 1 95 219 SER B O 1
ATOM 4059 N N . ASP B 1 220 ? -11.078 -11.375 -2.848 1 94.5 220 ASP B N 1
ATOM 4060 C CA . ASP B 1 220 ? -10.57 -11.562 -1.492 1 94.5 220 ASP B CA 1
ATOM 4061 C C . ASP B 1 220 ? -9.156 -12.148 -1.511 1 94.5 220 ASP B C 1
ATOM 4063 O O . ASP B 1 220 ? -8.414 -12.023 -0.535 1 94.5 220 ASP B O 1
ATOM 4067 N N . PHE B 1 221 ? -8.789 -12.812 -2.623 1 97.88 221 PHE B N 1
ATOM 4068 C CA . PHE B 1 221 ? -7.473 -13.43 -2.723 1 97.88 221 PHE B CA 1
ATOM 4069 C C . PHE B 1 221 ? -6.414 -12.391 -3.08 1 97.88 221 PHE B C 1
ATOM 4071 O O . PHE B 1 221 ? -5.238 -12.562 -2.75 1 97.88 221 PHE B O 1
ATOM 4078 N N . MET B 1 222 ? -6.77 -11.312 -3.721 1 96.94 222 MET B N 1
ATOM 4079 C CA . MET B 1 222 ? -5.863 -10.266 -4.18 1 96.94 222 MET B CA 1
ATOM 4080 C C . MET B 1 222 ? -5.043 -9.703 -3.023 1 96.94 222 MET B C 1
ATOM 4082 O O . MET B 1 222 ? -3.863 -9.391 -3.186 1 96.94 222 MET B O 1
ATOM 4086 N N . LEU B 1 223 ? -5.68 -9.695 -1.836 1 97.62 223 LEU B N 1
ATOM 4087 C CA . LEU B 1 223 ? -5.039 -9.078 -0.68 1 97.62 223 LEU B CA 1
ATOM 4088 C C . LEU B 1 223 ? -4.695 -10.125 0.374 1 97.62 223 LEU B C 1
ATOM 4090 O O . LEU B 1 223 ? -4.52 -9.797 1.549 1 97.62 223 LEU B O 1
ATOM 4094 N N . TYR B 1 224 ? -4.613 -11.391 -0.031 1 98.38 224 TYR B N 1
ATOM 4095 C CA . TYR B 1 224 ? -4.211 -12.477 0.858 1 98.38 224 TYR B CA 1
ATOM 4096 C C . TYR B 1 224 ? -2.879 -12.164 1.53 1 98.38 224 TYR B C 1
ATOM 4098 O O . TYR B 1 224 ? -1.96 -11.648 0.891 1 98.38 224 TYR B O 1
ATOM 4106 N N . SER B 1 225 ? -2.773 -12.555 2.838 1 98 225 SER B N 1
ATOM 4107 C CA . SER B 1 225 ? -1.521 -12.328 3.555 1 98 225 SER B CA 1
ATOM 4108 C C . SER B 1 225 ? -0.984 -13.633 4.145 1 98 225 SER B C 1
ATOM 4110 O O . SER B 1 225 ? 0.156 -14.016 3.877 1 98 225 SER B O 1
ATOM 4112 N N . LYS B 1 226 ? -1.849 -14.273 4.945 1 98 226 LYS B N 1
ATOM 4113 C CA . LYS B 1 226 ? -1.399 -15.516 5.574 1 98 226 LYS B CA 1
ATOM 4114 C C . LYS B 1 226 ? -2.586 -16.375 5.996 1 98 226 LYS B C 1
ATOM 4116 O O . LYS B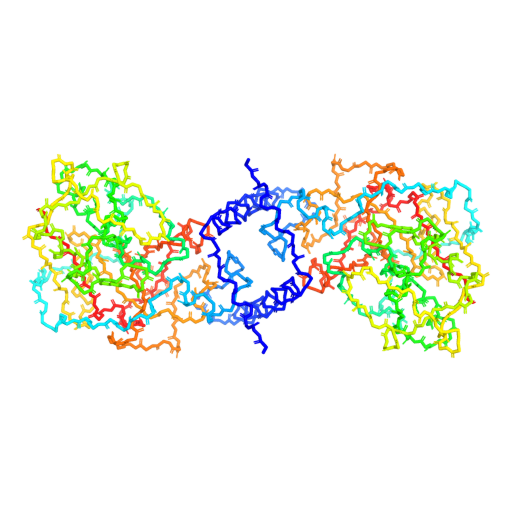 1 226 ? -3.727 -15.906 6.012 1 98 226 LYS B O 1
ATOM 4121 N N . GLY B 1 227 ? -2.217 -17.641 6.305 1 97.56 227 GLY B N 1
ATOM 4122 C CA . GLY B 1 227 ? -3.246 -18.578 6.699 1 97.56 227 GLY B CA 1
ATOM 4123 C C . GLY B 1 227 ? -3.719 -19.453 5.555 1 97.56 227 GLY B C 1
ATOM 4124 O O . GLY B 1 227 ? -3.156 -19.422 4.461 1 97.56 227 GLY B O 1
ATOM 4125 N N . VAL B 1 228 ? -4.707 -20.359 5.828 1 98.25 228 VAL B N 1
ATOM 4126 C CA . VAL B 1 228 ? -5.238 -21.266 4.816 1 98.25 228 VAL B CA 1
ATOM 4127 C C . VAL B 1 228 ? -6.395 -20.594 4.074 1 98.25 228 VAL B C 1
ATOM 4129 O O . VAL B 1 228 ? -7.477 -20.406 4.641 1 98.25 228 VAL B O 1
ATOM 4132 N N . TYR B 1 229 ? -6.18 -20.25 2.875 1 98.06 229 TYR B N 1
ATOM 4133 C CA . TYR B 1 229 ? -7.195 -19.594 2.07 1 98.06 229 TYR B CA 1
ATOM 4134 C C . TYR B 1 229 ? -8.398 -20.5 1.84 1 98.06 229 TYR B C 1
ATOM 4136 O O . TYR B 1 229 ? -8.234 -21.656 1.469 1 98.06 229 TYR B O 1
ATOM 4144 N N . THR B 1 230 ? -9.523 -19.969 2.094 1 95.81 230 THR B N 1
ATOM 4145 C CA . THR B 1 230 ? -10.82 -20.562 1.753 1 95.81 230 THR B CA 1
ATOM 4146 C C . THR B 1 230 ? -11.75 -19.5 1.178 1 95.81 230 THR B C 1
ATOM 4148 O O . THR B 1 230 ? -11.625 -18.312 1.49 1 95.81 230 THR B O 1
ATOM 4151 N N . SER B 1 231 ? -12.609 -19.953 0.306 1 94.44 231 SER B N 1
ATOM 4152 C CA . SER B 1 231 ? -13.508 -18.984 -0.321 1 94.44 231 SER B CA 1
ATOM 4153 C C . SER B 1 231 ? -14.938 -19.516 -0.395 1 94.44 231 SER B C 1
ATOM 4155 O O . SER B 1 231 ? -15.148 -20.703 -0.649 1 94.44 231 SER B O 1
ATOM 4157 N N . THR B 1 232 ? -15.812 -18.609 -0.139 1 90.56 232 THR B N 1
ATOM 4158 C CA . THR B 1 232 ? -17.219 -18.922 -0.384 1 90.56 232 THR B CA 1
ATOM 4159 C C . THR B 1 232 ? -17.703 -18.234 -1.657 1 90.56 232 THR B C 1
ATOM 4161 O O . THR B 1 232 ? -18.891 -18.359 -2.018 1 90.56 232 THR B O 1
ATOM 4164 N N . GLU B 1 233 ? -16.797 -17.578 -2.348 1 90.94 233 GLU B N 1
ATOM 4165 C CA . GLU B 1 233 ? -17.156 -16.781 -3.504 1 90.94 233 GLU B CA 1
ATOM 4166 C C . GLU B 1 233 ? -16.781 -17.469 -4.809 1 90.94 233 GLU B C 1
ATOM 4168 O O . GLU B 1 233 ? -17.5 -17.391 -5.797 1 90.94 233 GLU B O 1
ATOM 4173 N N . CYS B 1 234 ? -15.664 -18.125 -4.766 1 92.38 234 CYS B N 1
ATOM 4174 C CA . CYS B 1 234 ? -15.18 -18.734 -6 1 92.38 234 CYS B CA 1
ATOM 4175 C C . CYS B 1 234 ? -15.977 -19.984 -6.344 1 92.38 234 CYS B C 1
ATOM 4177 O O . CYS B 1 234 ? -16.734 -20.484 -5.512 1 92.38 234 CYS B O 1
ATOM 4179 N N . HIS B 1 235 ? -15.844 -20.406 -7.609 1 88.62 235 HIS B N 1
ATOM 4180 C CA . HIS B 1 235 ? -16.5 -21.609 -8.109 1 88.62 235 HIS B CA 1
ATOM 4181 C C . HIS B 1 235 ? -15.531 -22.781 -8.141 1 88.62 235 HIS B C 1
ATOM 4183 O O . HIS B 1 235 ? -14.312 -22.594 -8.047 1 88.62 235 HIS B O 1
ATOM 4189 N N . ASN B 1 236 ? -16.062 -23.922 -8.203 1 84.12 236 ASN B N 1
ATOM 4190 C CA . ASN B 1 236 ? -15.234 -25.125 -8.211 1 84.12 236 ASN B CA 1
ATOM 4191 C C . ASN B 1 236 ? -15.227 -25.797 -9.586 1 84.12 236 ASN B C 1
ATOM 4193 O O . ASN B 1 236 ? -14.906 -26.984 -9.695 1 84.12 236 ASN B O 1
ATOM 4197 N N . THR B 1 237 ? -15.477 -25 -10.609 1 80.75 237 THR B N 1
ATOM 4198 C CA . THR B 1 237 ? -15.586 -25.578 -11.938 1 80.75 237 THR B CA 1
ATOM 4199 C C . THR B 1 237 ? -14.398 -25.156 -12.805 1 80.75 237 THR B C 1
ATOM 4201 O O . THR B 1 237 ? -13.734 -24.156 -12.523 1 80.75 237 THR B O 1
ATOM 4204 N N . THR B 1 238 ? -14.227 -25.891 -13.883 1 76 238 THR B N 1
ATOM 4205 C CA . THR B 1 238 ? -13.055 -25.781 -14.734 1 76 238 THR B CA 1
ATOM 4206 C C . THR B 1 238 ? -13.109 -24.5 -15.562 1 76 238 THR B C 1
ATOM 4208 O O . THR B 1 238 ? -12.078 -23.984 -16 1 76 238 THR B O 1
ATOM 4211 N N . ASP B 1 239 ? -14.203 -23.938 -15.727 1 80.38 239 ASP B N 1
ATOM 4212 C CA . ASP B 1 239 ? -14.352 -22.844 -16.688 1 80.38 239 ASP B CA 1
ATOM 4213 C C . ASP B 1 239 ? -14.086 -21.5 -16.031 1 80.38 239 ASP B C 1
ATOM 4215 O O . ASP B 1 239 ? -14.039 -20.469 -16.719 1 80.38 239 ASP B O 1
ATOM 4219 N N . LYS B 1 240 ? -13.867 -21.562 -14.75 1 85.88 240 LYS B N 1
ATOM 4220 C CA . LYS B 1 240 ? -13.734 -20.266 -14.062 1 85.88 240 LYS B CA 1
ATOM 4221 C C . LYS B 1 240 ? -12.297 -20.031 -13.625 1 85.88 240 LYS B C 1
ATOM 4223 O O . LYS B 1 240 ? -11.961 -18.953 -13.133 1 85.88 240 LYS B O 1
ATOM 4228 N N . VAL B 1 241 ? -11.445 -21.047 -13.812 1 90 241 VAL B N 1
ATOM 4229 C CA . VAL B 1 241 ? -10.062 -20.891 -13.367 1 90 241 VAL B CA 1
ATOM 4230 C C . VAL B 1 241 ? -9.383 -19.797 -14.188 1 90 241 VAL B C 1
ATOM 4232 O O . VAL B 1 241 ? -9.609 -19.688 -15.398 1 90 241 VAL B O 1
ATOM 4235 N N . ASN B 1 242 ? -8.602 -18.938 -13.539 1 93.81 242 ASN B N 1
ATOM 4236 C CA . ASN B 1 242 ? -8.031 -17.781 -14.219 1 93.81 242 ASN B CA 1
ATOM 4237 C C . ASN B 1 242 ? -6.602 -17.5 -13.758 1 93.81 242 ASN B C 1
ATOM 4239 O O . ASN B 1 242 ? -6.066 -16.422 -14 1 93.81 242 ASN B O 1
ATOM 4243 N N . HIS B 1 243 ? -6.004 -18.453 -13.117 1 96.25 243 HIS B N 1
ATOM 4244 C CA . HIS B 1 243 ? -4.664 -18.281 -12.562 1 96.25 243 HIS B CA 1
ATOM 4245 C C . HIS B 1 243 ? -3.979 -19.625 -12.367 1 96.25 243 HIS B C 1
ATOM 4247 O O . HIS B 1 243 ? -4.578 -20.562 -11.836 1 96.25 243 HIS B O 1
ATOM 4253 N N . ALA B 1 244 ? -2.764 -19.719 -12.852 1 96.94 244 ALA B N 1
ATOM 4254 C CA . ALA B 1 244 ? -2.008 -20.969 -12.727 1 96.94 244 ALA B CA 1
ATOM 4255 C C . ALA B 1 244 ? -0.844 -20.797 -11.758 1 96.94 244 ALA B C 1
ATOM 4257 O O . ALA B 1 244 ? -0.159 -19.781 -11.758 1 96.94 244 ALA B O 1
ATOM 4258 N N . VAL B 1 245 ? -0.669 -21.812 -10.945 1 98.62 245 VAL B N 1
ATOM 4259 C CA . VAL B 1 245 ? 0.334 -21.781 -9.891 1 98.62 245 VAL B CA 1
ATOM 4260 C C . VAL B 1 245 ? 0.935 -23.172 -9.703 1 98.62 245 VAL B C 1
ATOM 4262 O O . VAL B 1 245 ? 0.744 -24.062 -10.539 1 98.62 245 VAL B O 1
ATOM 4265 N N . LEU B 1 246 ? 1.826 -23.266 -8.688 1 98.88 246 LEU B N 1
ATOM 4266 C CA . LEU B 1 246 ? 2.572 -24.516 -8.5 1 98.88 246 LEU B CA 1
ATOM 4267 C C . LEU B 1 246 ? 2.398 -25.047 -7.082 1 98.88 246 LEU B C 1
ATOM 4269 O O . LEU B 1 246 ? 2.82 -24.391 -6.117 1 98.88 246 LEU B O 1
ATOM 4273 N N . ALA B 1 247 ? 1.772 -26.219 -6.961 1 98.88 247 ALA B N 1
ATOM 4274 C CA . ALA B 1 247 ? 1.731 -26.906 -5.668 1 98.88 247 ALA B CA 1
ATOM 4275 C C . ALA B 1 247 ? 3.07 -27.562 -5.355 1 98.88 247 ALA B C 1
ATOM 4277 O O . ALA B 1 247 ? 3.498 -28.484 -6.062 1 98.88 247 ALA B O 1
ATOM 4278 N N . VAL B 1 248 ? 3.686 -27.141 -4.227 1 98.94 248 VAL B N 1
ATOM 4279 C CA . VAL B 1 248 ? 5.02 -27.656 -3.918 1 98.94 248 VAL B CA 1
ATOM 4280 C C . VAL B 1 248 ? 4.965 -28.516 -2.666 1 98.94 248 VAL B C 1
ATOM 4282 O O . VAL B 1 248 ? 5.992 -29.031 -2.205 1 98.94 248 VAL B O 1
ATOM 4285 N N . GLY B 1 249 ? 3.818 -28.656 -2.084 1 98.81 249 GLY B N 1
ATOM 4286 C CA . GLY B 1 249 ? 3.631 -29.469 -0.892 1 98.81 249 GLY B CA 1
ATOM 4287 C C . GLY B 1 249 ? 2.232 -29.359 -0.313 1 98.81 249 GLY B C 1
ATOM 4288 O O . GLY B 1 249 ? 1.343 -28.766 -0.928 1 98.81 249 GLY B O 1
ATOM 4289 N N . TYR B 1 250 ? 2.021 -30.047 0.749 1 98.56 250 TYR B N 1
ATOM 4290 C CA . TYR B 1 250 ? 0.78 -29.953 1.51 1 98.56 250 TYR B CA 1
ATOM 4291 C C . TYR B 1 250 ? 1.019 -30.281 2.98 1 98.56 250 TYR B C 1
ATOM 4293 O O . TYR B 1 250 ? 2.068 -30.812 3.342 1 98.56 250 TYR B O 1
ATOM 4301 N N . GLY B 1 251 ? 0.108 -29.844 3.768 1 97.88 251 GLY B N 1
ATOM 4302 C CA . GLY B 1 251 ? 0.181 -30.094 5.199 1 97.88 251 GLY B CA 1
ATOM 4303 C C . GLY B 1 251 ? -1.162 -29.984 5.895 1 97.88 251 GLY B C 1
ATOM 4304 O O . GLY B 1 251 ? -2.209 -30.125 5.258 1 97.88 251 GLY B O 1
ATOM 4305 N N . GLN B 1 252 ? -1.06 -30.031 7.168 1 95.12 252 GLN B N 1
ATOM 4306 C CA . GLN B 1 252 ? -2.244 -29.891 8.008 1 95.12 252 GLN B CA 1
ATOM 4307 C C . GLN B 1 252 ? -1.966 -29 9.203 1 95.12 252 GLN B C 1
ATOM 4309 O O . GLN B 1 252 ? -0.885 -29.047 9.789 1 95.12 252 GLN B O 1
ATOM 4314 N N . ASP B 1 253 ? -2.887 -28.062 9.422 1 87.69 253 ASP B N 1
ATOM 4315 C CA . ASP B 1 253 ? -2.824 -27.188 10.586 1 87.69 253 ASP B CA 1
ATOM 4316 C C . ASP B 1 253 ? -4.164 -27.141 11.32 1 87.69 253 ASP B C 1
ATOM 4318 O O . ASP B 1 253 ? -5.176 -26.734 10.742 1 87.69 253 ASP B O 1
ATOM 4322 N N . ASN B 1 254 ? -4.125 -27.469 12.609 1 87.81 254 ASN B N 1
ATOM 4323 C CA . ASN B 1 254 ? -5.316 -27.469 13.453 1 87.81 254 ASN B CA 1
ATOM 4324 C C . ASN B 1 254 ? -6.492 -28.156 12.758 1 87.81 254 ASN B C 1
ATOM 4326 O O . ASN B 1 254 ? -7.582 -27.578 12.68 1 87.81 254 ASN B O 1
ATOM 4330 N N . GLY B 1 255 ? -6.227 -29.297 12.133 1 88.25 255 GLY B N 1
ATOM 4331 C CA . GLY B 1 255 ? -7.281 -30.078 11.523 1 88.25 255 GLY B CA 1
ATOM 4332 C C . GLY B 1 255 ? -7.598 -29.672 10.102 1 88.25 255 GLY B C 1
ATOM 4333 O O . GLY B 1 255 ? -8.312 -30.375 9.383 1 88.25 255 GLY B O 1
ATOM 4334 N N . THR B 1 256 ? -7.078 -28.594 9.656 1 94 256 THR B N 1
ATOM 4335 C CA . THR B 1 256 ? -7.328 -28.141 8.289 1 94 256 THR B CA 1
ATOM 4336 C C . THR B 1 256 ? -6.176 -28.531 7.371 1 94 256 THR B C 1
ATOM 4338 O O . THR B 1 256 ? -5.02 -28.219 7.648 1 94 256 THR B O 1
ATOM 4341 N N . THR B 1 257 ? -6.555 -29.328 6.352 1 97.44 257 THR B N 1
ATOM 4342 C CA . THR B 1 257 ? -5.547 -29.703 5.367 1 97.44 257 THR B CA 1
ATOM 4343 C C . THR B 1 257 ? -5.383 -28.609 4.32 1 97.44 257 THR B C 1
ATOM 4345 O O . THR B 1 257 ? -6.348 -27.938 3.963 1 97.44 257 THR B O 1
ATOM 4348 N N . TYR B 1 258 ? -4.129 -28.406 3.859 1 98.56 258 TYR B N 1
ATOM 4349 C CA . TYR B 1 258 ? -3.896 -27.328 2.9 1 98.56 258 TYR B CA 1
ATOM 4350 C C . TYR B 1 258 ? -2.799 -27.703 1.911 1 98.56 258 TYR B C 1
ATOM 4352 O O . TYR B 1 258 ? -1.981 -28.594 2.189 1 98.56 258 TYR B O 1
ATOM 4360 N N . TRP B 1 259 ? -2.871 -27.078 0.784 1 98.69 259 TRP B N 1
ATOM 4361 C CA . TRP B 1 259 ? -1.773 -27.078 -0.179 1 98.69 259 TRP B CA 1
ATOM 4362 C C . TRP B 1 259 ? -0.782 -25.969 0.115 1 98.69 259 TRP B C 1
ATOM 4364 O O . TRP B 1 259 ? -1.177 -24.875 0.527 1 98.69 259 TRP B O 1
ATOM 4374 N N . ILE B 1 260 ? 0.514 -26.219 -0.082 1 98.88 260 ILE B N 1
ATOM 4375 C CA . ILE B 1 260 ? 1.543 -25.188 -0.15 1 98.88 260 ILE B CA 1
ATOM 4376 C C . ILE B 1 260 ? 1.786 -24.797 -1.605 1 98.88 260 ILE B C 1
ATOM 4378 O O . ILE B 1 260 ? 2.199 -25.625 -2.418 1 98.88 260 ILE B O 1
ATOM 4382 N N . VAL B 1 261 ? 1.549 -23.484 -1.878 1 98.94 261 VAL B N 1
ATOM 4383 C CA . VAL B 1 261 ? 1.488 -23.125 -3.291 1 98.94 261 VAL B CA 1
ATOM 4384 C C . VAL B 1 261 ? 2.445 -21.969 -3.574 1 98.94 261 VAL B C 1
ATOM 4386 O O . VAL B 1 261 ? 2.455 -20.969 -2.85 1 98.94 261 VAL B O 1
ATOM 4389 N N . LYS B 1 262 ? 3.279 -22.109 -4.59 1 98.94 262 LYS B N 1
ATOM 4390 C CA . LYS B 1 262 ? 4.184 -21.078 -5.066 1 98.94 262 LYS B CA 1
ATOM 4391 C C . LYS B 1 262 ? 3.486 -20.156 -6.062 1 98.94 262 LYS B C 1
ATOM 4393 O O . LYS B 1 262 ? 2.975 -20.609 -7.086 1 98.94 262 LYS B O 1
ATOM 4398 N N . ASN B 1 263 ? 3.436 -18.906 -5.703 1 98.75 263 ASN B N 1
ATOM 4399 C CA . ASN B 1 263 ? 2.82 -17.906 -6.559 1 98.75 263 ASN B CA 1
ATOM 4400 C C . ASN B 1 263 ? 3.861 -17.172 -7.406 1 98.75 263 ASN B C 1
ATOM 4402 O O . ASN B 1 263 ? 5.039 -17.531 -7.395 1 98.75 263 ASN B O 1
ATOM 4406 N N . SER B 1 264 ? 3.348 -16.25 -8.273 1 98.69 264 SER B N 1
ATOM 4407 C CA . SER B 1 264 ? 4.266 -15.539 -9.164 1 98.69 264 SER B CA 1
ATOM 4408 C C . SER B 1 264 ? 4.066 -14.031 -9.086 1 98.69 264 SER B C 1
ATOM 4410 O O . SER B 1 264 ? 4.176 -13.328 -10.094 1 98.69 264 SER B O 1
ATOM 4412 N N . TRP B 1 265 ? 3.707 -13.547 -7.898 1 98 265 TRP B N 1
ATOM 4413 C CA . TRP B 1 265 ? 3.473 -12.117 -7.715 1 98 265 TRP B CA 1
ATOM 4414 C C . TRP B 1 265 ? 4.543 -11.5 -6.824 1 98 265 TRP B C 1
ATOM 4416 O O . TRP B 1 265 ? 4.301 -10.484 -6.164 1 98 265 TRP B O 1
ATOM 4426 N N . GLY B 1 266 ? 5.723 -12.195 -6.754 1 96.31 266 GLY B N 1
ATOM 4427 C CA . GLY B 1 266 ? 6.828 -11.68 -5.961 1 96.31 266 GLY B CA 1
ATOM 4428 C C . GLY B 1 266 ? 6.84 -12.203 -4.539 1 96.31 266 GLY B C 1
ATOM 4429 O O . GLY B 1 266 ? 5.812 -12.664 -4.031 1 96.31 266 GLY B O 1
ATOM 4430 N N . SER B 1 267 ? 7.988 -12 -3.887 1 95.62 267 SER B N 1
ATOM 4431 C CA . SER B 1 267 ? 8.164 -12.555 -2.547 1 95.62 267 SER B CA 1
ATOM 4432 C C . SER B 1 267 ? 7.516 -11.664 -1.491 1 95.62 267 SER B C 1
ATOM 4434 O O . SER B 1 267 ? 7.344 -12.086 -0.344 1 95.62 267 SER B O 1
ATOM 4436 N N . SER B 1 268 ? 7.141 -10.445 -1.888 1 92.31 268 SER B N 1
ATOM 4437 C CA . SER B 1 268 ? 6.539 -9.531 -0.921 1 92.31 268 SER B CA 1
ATOM 4438 C C . SER B 1 268 ? 5.047 -9.805 -0.759 1 92.31 268 SER B C 1
ATOM 4440 O O . SER B 1 268 ? 4.41 -9.273 0.154 1 92.31 268 SER B O 1
ATOM 4442 N N . TRP B 1 269 ? 4.527 -10.656 -1.605 1 96.88 269 TRP B N 1
ATOM 4443 C CA . TRP B 1 269 ? 3.109 -11.008 -1.553 1 96.88 269 TRP B CA 1
ATOM 4444 C C . TRP B 1 269 ? 2.887 -12.258 -0.71 1 96.88 269 TRP B C 1
ATOM 4446 O O . TRP B 1 269 ? 3.68 -13.195 -0.762 1 96.88 269 TRP B O 1
ATOM 4456 N N . GLY B 1 270 ? 1.817 -12.32 0.016 1 97.56 270 GLY B N 1
ATOM 4457 C CA . GLY B 1 270 ? 1.463 -13.5 0.787 1 97.56 270 GLY B CA 1
ATOM 4458 C C . GLY B 1 270 ? 2.535 -13.914 1.778 1 97.56 270 GLY B C 1
ATOM 4459 O O . GLY B 1 270 ? 3.07 -13.07 2.504 1 97.56 270 GLY B O 1
ATOM 4460 N N . MET B 1 271 ? 2.76 -15.18 1.863 1 97.94 271 MET B N 1
ATOM 4461 C CA . MET B 1 271 ? 3.795 -15.719 2.738 1 97.94 271 MET B CA 1
ATOM 4462 C C . MET B 1 271 ? 5.094 -15.938 1.972 1 97.94 271 MET B C 1
ATOM 4464 O O . MET B 1 271 ? 5.379 -17.062 1.536 1 97.94 271 MET B O 1
ATOM 4468 N N . ASN B 1 272 ? 5.84 -14.828 1.781 1 96.88 272 ASN B N 1
ATOM 4469 C CA . ASN B 1 272 ? 7.086 -14.859 1.022 1 96.88 272 ASN B CA 1
ATOM 4470 C C . ASN B 1 272 ? 6.867 -15.398 -0.39 1 96.88 272 ASN B C 1
ATOM 4472 O O . ASN B 1 272 ? 7.637 -16.234 -0.866 1 96.88 272 ASN B O 1
ATOM 4476 N N . GLY B 1 273 ? 5.73 -15.062 -0.943 1 98.31 273 GLY B N 1
ATOM 4477 C CA . GLY B 1 273 ? 5.426 -15.453 -2.311 1 98.31 273 GLY B CA 1
ATOM 4478 C C . GLY B 1 273 ? 4.621 -16.734 -2.4 1 98.31 273 GLY B C 1
ATOM 4479 O O . GLY B 1 273 ? 4.254 -17.172 -3.494 1 98.31 273 GLY B O 1
ATOM 4480 N N . TYR B 1 274 ? 4.371 -17.344 -1.232 1 98.81 274 TYR B N 1
ATOM 4481 C CA . TYR B 1 274 ? 3.588 -18.578 -1.165 1 98.81 274 TYR B CA 1
ATOM 4482 C C . TYR B 1 274 ? 2.236 -18.328 -0.508 1 98.81 274 TYR B C 1
ATOM 4484 O O . TYR B 1 274 ? 2.012 -17.266 0.083 1 98.81 274 TYR B O 1
ATOM 4492 N N . PHE B 1 275 ? 1.332 -19.281 -0.69 1 98.75 275 PHE B N 1
ATOM 4493 C CA . PHE B 1 275 ? 0.062 -19.266 0.026 1 98.75 275 PHE B CA 1
ATOM 4494 C C . PHE B 1 275 ? -0.41 -20.688 0.309 1 98.75 275 PHE B C 1
ATOM 4496 O O . PHE B 1 275 ? 0.097 -21.641 -0.279 1 98.75 275 PHE B O 1
ATOM 4503 N N . PHE B 1 276 ? -1.26 -20.766 1.255 1 98.75 276 PHE B N 1
ATOM 4504 C CA . PHE B 1 276 ? -1.956 -22.016 1.547 1 98.75 276 PHE B CA 1
ATOM 4505 C C . PHE B 1 276 ? -3.398 -21.953 1.056 1 98.75 276 PHE B C 1
ATOM 4507 O O . PHE B 1 276 ? -4.051 -20.922 1.155 1 98.75 276 PHE B O 1
ATOM 4514 N N . ILE B 1 277 ? -3.826 -23.016 0.562 1 98.44 277 ILE B N 1
ATOM 4515 C CA . ILE B 1 277 ? -5.227 -23.109 0.158 1 98.44 277 ILE B CA 1
ATOM 4516 C C . ILE B 1 277 ? -5.809 -24.438 0.611 1 98.44 277 ILE B C 1
ATOM 4518 O O . ILE B 1 277 ? -5.133 -25.469 0.549 1 98.44 277 ILE B O 1
ATOM 4522 N N . GLU B 1 278 ? -6.98 -24.391 0.989 1 97.88 278 GLU B N 1
ATOM 4523 C CA . GLU B 1 278 ? -7.629 -25.562 1.57 1 97.88 278 GLU B CA 1
ATOM 4524 C C . GLU B 1 278 ? -7.602 -26.75 0.604 1 97.88 278 GLU B C 1
ATOM 4526 O O . GLU B 1 278 ? -7.898 -26.594 -0.582 1 97.88 278 GLU B O 1
ATOM 4531 N N . ARG B 1 279 ? -7.262 -27.859 1.168 1 97.62 279 ARG B N 1
ATOM 4532 C CA . ARG B 1 279 ? -7.168 -29.109 0.41 1 97.62 279 ARG B CA 1
ATOM 4533 C C . ARG B 1 279 ? -8.328 -30.031 0.742 1 97.62 279 ARG B C 1
ATOM 4535 O O . ARG B 1 279 ? -8.75 -30.125 1.896 1 97.62 279 ARG B O 1
ATOM 4542 N N . GLY B 1 280 ? -8.789 -30.719 -0.3 1 94.81 280 GLY B N 1
ATOM 4543 C CA . GLY B 1 280 ? -9.773 -31.766 -0.087 1 94.81 280 GLY B CA 1
ATOM 4544 C C . GLY B 1 280 ? -11.172 -31.359 -0.519 1 94.81 280 GLY B C 1
ATOM 4545 O O . GLY B 1 280 ? -12.094 -32.188 -0.479 1 94.81 280 GLY B O 1
ATOM 4546 N N . LYS B 1 281 ? -11.297 -30.172 -1.069 1 93.69 281 LYS B N 1
ATOM 4547 C CA . LYS B 1 281 ? -12.633 -29.688 -1.438 1 93.69 281 LYS B CA 1
ATOM 4548 C C . LYS B 1 281 ? -12.633 -29.094 -2.844 1 93.69 281 LYS B C 1
ATOM 4550 O O . LYS B 1 281 ? -13.57 -28.391 -3.223 1 93.69 281 LYS B O 1
ATOM 4555 N N . ASN B 1 282 ? -11.602 -29.344 -3.549 1 94.88 282 ASN B N 1
ATOM 4556 C CA . ASN B 1 282 ? -11.461 -28.688 -4.852 1 94.88 282 ASN B CA 1
ATOM 4557 C C . ASN B 1 282 ? -11.727 -27.188 -4.766 1 94.88 282 ASN B C 1
ATOM 4559 O O . ASN B 1 282 ? -12.523 -26.656 -5.531 1 94.88 282 ASN B O 1
ATOM 4563 N N . MET B 1 283 ? -11.141 -26.609 -3.76 1 96.06 283 MET B N 1
ATOM 4564 C CA . MET B 1 283 ? -11.312 -25.188 -3.479 1 96.06 283 MET B CA 1
ATOM 4565 C C . MET B 1 283 ? -10.992 -24.344 -4.711 1 96.06 283 MET B C 1
ATOM 4567 O O . MET B 1 283 ? -9.891 -24.422 -5.246 1 96.06 283 MET B O 1
ATOM 4571 N N . CYS B 1 284 ? -11.977 -23.641 -5.211 1 95.56 284 CYS B N 1
ATOM 4572 C CA . CYS B 1 284 ? -11.867 -22.688 -6.316 1 95.56 284 CYS B CA 1
ATOM 4573 C C . CYS B 1 284 ? -11.43 -23.406 -7.598 1 95.56 284 CYS B C 1
ATOM 4575 O O . CYS B 1 284 ? -10.75 -22.812 -8.43 1 95.56 284 CYS B O 1
ATOM 4577 N N . GLY B 1 285 ? -11.625 -24.688 -7.715 1 93.12 285 GLY B N 1
ATOM 4578 C CA . GLY B 1 285 ? -11.391 -25.438 -8.938 1 93.12 285 GLY B CA 1
ATOM 4579 C C . GLY B 1 285 ? -9.961 -25.906 -9.078 1 93.12 285 GLY B C 1
ATOM 4580 O O . GLY B 1 285 ? -9.516 -26.234 -10.18 1 93.12 285 GLY B O 1
ATOM 4581 N N . LEU B 1 286 ? -9.242 -26.016 -7.992 1 95.38 286 LEU B N 1
ATOM 4582 C CA . LEU B 1 286 ? -7.801 -26.219 -8.055 1 95.38 286 LEU B CA 1
ATOM 4583 C C . LEU B 1 286 ? -7.473 -27.625 -8.555 1 95.38 286 LEU B C 1
ATOM 4585 O O . LEU B 1 286 ? -6.344 -27.891 -8.969 1 95.38 286 LEU B O 1
ATOM 4589 N N . ALA B 1 287 ? -8.43 -28.547 -8.523 1 92.62 287 ALA B N 1
ATOM 4590 C CA . ALA B 1 287 ? -8.156 -29.922 -8.969 1 92.62 287 ALA B CA 1
ATOM 4591 C C . ALA B 1 287 ? -8.711 -30.156 -10.367 1 92.62 287 ALA B C 1
ATOM 4593 O O . ALA B 1 287 ? -8.727 -31.297 -10.844 1 92.62 287 ALA B O 1
ATOM 4594 N N . ALA B 1 288 ? -9.125 -29.109 -10.938 1 86.06 288 ALA B N 1
ATOM 4595 C CA . ALA B 1 288 ? -9.797 -29.281 -12.227 1 86.06 288 ALA B CA 1
ATOM 4596 C C . ALA B 1 288 ? -8.789 -29.453 -13.359 1 86.06 288 ALA B C 1
ATOM 4598 O O . ALA B 1 288 ? -9.039 -30.203 -14.305 1 86.06 288 ALA B O 1
ATOM 4599 N N . CYS B 1 289 ? -7.777 -28.719 -13.25 1 84.62 289 CYS B N 1
ATOM 4600 C CA . CYS B 1 289 ? -6.758 -28.75 -14.289 1 84.62 289 CYS B CA 1
ATOM 4601 C C . CYS B 1 289 ? -5.359 -28.766 -13.688 1 84.62 289 CYS B C 1
ATOM 4603 O O . CYS B 1 289 ? -4.762 -27.703 -13.469 1 84.62 289 CYS B O 1
ATOM 4605 N N . SER B 1 290 ? -4.852 -29.969 -13.445 1 93.25 290 SER B N 1
ATOM 4606 C CA . SER B 1 290 ? -3.502 -30.109 -12.906 1 93.25 290 SER B CA 1
ATOM 4607 C C . SER B 1 290 ? -2.65 -31.016 -13.781 1 93.25 290 SER B C 1
ATOM 4609 O O . SER B 1 290 ? -3.164 -31.969 -14.383 1 93.25 290 SER B O 1
ATOM 4611 N N . SER B 1 291 ? -1.424 -30.656 -13.938 1 95.19 291 SER B N 1
ATOM 4612 C CA . SER B 1 291 ? -0.537 -31.422 -14.812 1 95.19 291 SER B CA 1
ATOM 4613 C C . SER B 1 291 ? 0.923 -31.234 -14.406 1 95.19 291 SER B C 1
ATOM 4615 O O . SER B 1 291 ? 1.255 -30.328 -13.641 1 95.19 291 SER B O 1
ATOM 4617 N N . PHE B 1 292 ? 1.734 -32.156 -14.82 1 97.19 292 PHE B N 1
ATOM 4618 C CA . PHE B 1 292 ? 3.182 -32.062 -14.672 1 97.19 292 PHE B CA 1
ATOM 4619 C C . PHE B 1 292 ? 3.893 -32.812 -15.797 1 97.19 292 PHE B C 1
ATOM 4621 O O . PHE B 1 292 ? 3.307 -33.688 -16.438 1 97.19 292 PHE B O 1
ATOM 4628 N N . PRO B 1 293 ? 5.082 -32.375 -16.094 1 97.62 293 PRO B N 1
ATOM 4629 C CA . PRO B 1 293 ? 5.836 -33.031 -17.172 1 97.62 293 PRO B CA 1
ATOM 4630 C C . PRO B 1 293 ? 6.648 -34.219 -16.688 1 97.62 293 PRO B C 1
ATOM 4632 O O . PRO B 1 293 ? 6.879 -34.375 -15.492 1 97.62 293 PRO B O 1
ATOM 4635 N N . VAL B 1 294 ? 6.984 -35.031 -17.641 1 96.06 294 VAL B N 1
ATOM 4636 C CA . VAL B 1 294 ? 7.996 -36.094 -17.469 1 96.06 294 VAL B CA 1
ATOM 4637 C C . VAL B 1 294 ? 9.25 -35.719 -18.266 1 96.06 294 VAL B C 1
ATOM 4639 O O . VAL B 1 294 ? 9.156 -35.25 -19.406 1 96.06 294 VAL B O 1
ATOM 4642 N N . VAL B 1 295 ? 10.359 -35.906 -17.578 1 96.56 295 VAL B N 1
ATOM 4643 C CA . VAL B 1 295 ? 11.602 -35.5 -18.234 1 96.56 295 VAL B CA 1
ATOM 4644 C C . VAL B 1 295 ? 12.492 -36.75 -18.422 1 96.56 295 VAL B C 1
ATOM 4646 O O . VAL B 1 295 ? 12.367 -37.719 -17.672 1 96.56 295 VAL B O 1
#

pLDDT: mean 92.3, std 11.55, range [19.42, 98.94]

InterPro domains:
  IPR000169 Cysteine peptidase, cysteine active site [PS00139] (97-108)
  IPR000668 Peptidase C1A, papain C-terminal [PF00112] (79-293)
  IPR000668 Peptidase C1A, papain C-terminal [PR00705] (97-112)
  IPR000668 Peptidase C1A, papain C-terminal [PR00705] (243-253)
  IPR000668 Peptidase C1A, papain C-terminal [PR00705] (258-264)
  IPR000668 Peptidase C1A, papain C-terminal [SM00645] (78-294)
  IPR013128 Peptidase C1A [PTHR12411] (4-287)
  IPR013201 Cathepsin propeptide inhibitor domain (I29) [PF08246] (1-52)
  IPR013201 Cathepsin propeptide inhibitor domain (I29) [SM00848] (1-52)
  IPR025660 Cysteine peptidase, histidine active site [PS00639] (241-251)
  IPR025661 Cysteine peptidase, asparagine active site [PS00640] (258-277)
  IPR038765 Papain-like cysteine peptidase superfamily [SSF54001] (1-294)
  IPR039417 Papain-like cysteine endopeptidase [cd02248] (79-293)

Foldseek 3Di:
DPPVPPPDDPVNVVLLVVQLVVLVVVQVVVVVDDDQFHFDDDPCSSDDVVQVCQFAWAQDWDFQPCQDWPFDFPPDDFDQKDFLVPVDDQFDAAAALGRFNLLQLVLQQRQQQNQCCVVPVDRFAFASLLLLAPQVVQVAHRRNDDHSLSSLVSQAVVPATAGCVVHPRDSDYDHRDDDNVRGDGGFNDKTWDHFPPLVSQSRCLRPRFKKKWFFADDPRVVRTAAGADADPPADQDRRRTIHMWIFRMWHDDPRFIWTWIAGRRALRGHPRRIYIYTGDPSGRNGRGTMMHTHD/DPPVPPPDDPVNVVLLVVQLVVLVVVQVVVVVDDDQFHFDDDPCSSDDVVQVCQFAWAQDWDFQPCQDWPDDFPPDDFDQKDFQVPVDDQFDAAAALGRFNLLQLVLQQRQQQNLVCVVPVDRFAFASLLCLAPQVVQVAHRRNYDHSLSSLVSQAVVPATAGCVVPPRDNDYDHRDDDNVRGDGGFPDKTWAHAPPLVSQSRCLRPHFKKKWFFADDPRVVRTAAGADADPPADQDRRRTIHMWIFRMWHDDPRFIWTWIAGRRALRGHPRRIYIYTGDPSGRNGRGTMMHTHD

Nearest PDB structures (foldseek):
  6czs-assembly1_A  TM=9.760E-01  e=1.759E-54  Homo sapiens
  6czk-assembly1_A  TM=9.751E-01  e=3.748E-53  Homo sapiens
  1nb5-assembly1_A  TM=9.965E-01  e=2.445E-35  Sus scrofa
  8hfv-assembly3_C  TM=9.339E-01  e=1.209E-29  Homo sapiens
  4axm-assembly1_A  TM=9.515E-01  e=4.519E-28  Homo sapiens

Radius of gyration: 29.33 Å; Cα contacts (8 Å, |Δi|>4): 1437; chains: 2; bounding box: 41×89×68 Å

Organism: Amphiprion ocellaris (NCBI:txid80972)